Protein AF-0000000075077568 (afdb_homodimer)

Sequence (546 aa):
MILLAANIFFAVALPCEAKPLVAHFGLKKDTAVRAFAMYRNESIYLTVTGPGKSAMAAGLAYTQAVSACLENALFINVGVAGHRTHDIGSAWTINKVSDADTGRNYYPMPVYGLSCPATSLLTGSKPQFDYNHEHLCDMEASAFFETAARFSTGELIQCLKVVSDNRLEPGRNLDPKVVEQLIGNNIGLLGLLLDKLEERAKLVNLPEAPNFEYWIRQYRFTISEQNRLKNLLSRFSVLTGKSLEPADFGTVKSGKELLAALESRLDKIKFELMILLAANIFFAVALPCEAKPLVAHFGLKKDTAVRAFAMYRNESIYLTVTGPGKSAMAAGLAYTQAVSACLENALFINVGVAGHRTHDIGSAWTINKVSDADTGRNYYPMPVYGLSCPATSLLTGSKPQFDYNHEHLCDMEASAFFETAARFSTGELIQCLKVVSDNRLEPGRNLDPKVVEQLIGNNIGLLGLLLDKLEERAKLVNLPEAPNFEYWIRQYRFTISEQNRLKNLLSRFSVLTGKSLEPADFGTVKSGKELLAALESRLDKIKFEL

Solvent-accessible surface area (backbone atoms only — not comparable to full-atom values): 28660 Å² total; per-residue (Å²): 127,79,76,71,74,56,42,34,38,40,41,24,40,42,67,42,54,40,49,43,53,35,63,73,70,62,42,39,75,42,82,86,49,75,74,42,58,34,30,33,57,97,45,40,38,36,35,37,33,34,74,35,32,37,32,27,7,19,37,50,30,22,50,47,38,64,65,67,65,76,68,64,38,35,37,38,41,45,44,64,23,31,24,36,76,61,54,70,57,44,54,32,36,40,44,30,32,31,24,68,72,66,65,49,73,46,65,31,50,80,75,82,92,57,94,53,55,69,41,45,34,37,19,33,68,54,90,75,84,76,48,85,50,97,34,35,35,38,37,32,60,41,24,39,49,62,48,48,50,54,60,28,56,54,77,39,34,46,40,43,36,29,27,67,15,20,67,92,48,67,57,91,73,70,49,55,67,56,46,24,47,49,48,44,75,42,44,66,58,49,51,54,52,48,54,54,46,52,55,49,44,61,59,65,63,40,53,77,18,47,56,43,71,59,48,59,69,76,26,73,61,54,73,69,49,45,53,50,45,35,47,51,32,10,47,44,22,65,75,68,71,41,64,70,46,78,83,76,43,76,95,60,90,42,36,66,51,43,50,53,52,50,49,54,48,47,56,52,48,56,71,70,98,128,79,76,72,75,58,41,35,37,39,40,24,42,42,67,40,53,40,49,44,52,35,64,73,70,63,42,40,75,43,80,88,49,76,73,44,57,34,28,33,57,97,45,40,40,36,34,37,33,35,73,34,32,35,32,28,8,18,38,51,31,22,50,47,37,65,64,67,66,76,69,63,37,35,37,36,39,44,46,66,24,31,24,36,76,62,54,68,56,45,54,32,36,40,44,30,33,32,25,68,71,63,65,51,75,45,66,31,50,79,75,82,93,57,96,53,56,69,42,44,32,37,20,34,68,53,93,75,86,77,48,85,50,96,32,34,35,39,37,32,60,40,24,39,51,62,49,48,51,55,59,29,56,54,78,40,33,47,39,42,35,29,26,67,16,22,65,92,47,68,60,91,73,71,50,54,68,57,46,24,48,48,47,44,74,42,44,66,58,49,51,52,52,49,53,53,46,51,56,48,42,61,61,64,64,42,53,78,17,48,56,44,70,60,49,59,71,76,28,74,62,54,74,69,48,45,53,50,45,34,47,50,32,10,47,42,23,66,74,68,72,42,64,70,46,76,83,76,44,77,95,61,90,41,36,66,51,44,51,51,52,49,49,55,49,50,58,53,50,57,70,71,99

Structure (mmCIF, N/CA/C/O backbone):
data_AF-0000000075077568-model_v1
#
loop_
_entity.id
_entity.type
_entity.pdbx_description
1 polymer 'Nucleoside phosphorylase domain-containing protein'
#
loop_
_atom_site.group_PDB
_atom_site.id
_atom_site.type_symbol
_atom_site.label_atom_id
_atom_site.label_alt_id
_atom_site.label_comp_id
_atom_site.label_asym_id
_atom_site.label_entity_id
_atom_site.label_seq_id
_atom_site.pdbx_PDB_ins_code
_atom_site.Cartn_x
_atom_site.Cartn_y
_atom_site.Cartn_z
_atom_site.occupancy
_atom_site.B_iso_or_equiv
_atom_site.auth_seq_id
_atom_site.auth_comp_id
_atom_site.auth_asym_id
_atom_site.auth_atom_id
_atom_site.pdbx_PDB_model_num
ATOM 1 N N . MET A 1 1 ? -2.654 9.703 34.594 1 25.14 1 MET A N 1
ATOM 2 C CA . MET A 1 1 ? -2.953 9.062 33.312 1 25.14 1 MET A CA 1
ATOM 3 C C . MET A 1 1 ? -1.97 9.5 32.25 1 25.14 1 MET A C 1
ATOM 5 O O . MET A 1 1 ? -1.885 10.688 31.922 1 25.14 1 MET A O 1
ATOM 9 N N . ILE A 1 2 ? -0.824 9.102 32.25 1 31.41 2 ILE A N 1
ATOM 10 C CA . ILE A 1 2 ? 0.304 9.547 31.422 1 31.41 2 ILE A CA 1
ATOM 11 C C . ILE A 1 2 ? -0.137 9.711 29.969 1 31.41 2 ILE A C 1
ATOM 13 O O . ILE A 1 2 ? -0.601 8.758 29.344 1 31.41 2 ILE A O 1
ATOM 17 N N . LEU A 1 3 ? -0.738 10.727 29.641 1 38.09 3 LEU A N 1
ATOM 18 C CA . LEU A 1 3 ? -1.166 11.125 28.297 1 38.09 3 LEU A CA 1
ATOM 19 C C . LEU A 1 3 ? -0.232 10.562 27.234 1 38.09 3 LEU A C 1
ATOM 21 O O . LEU A 1 3 ? 0.938 10.945 27.156 1 38.09 3 LEU A O 1
ATOM 25 N N . LEU A 1 4 ? -0.189 9.328 27.094 1 45.75 4 LEU A N 1
ATOM 26 C CA . LEU A 1 4 ? 0.697 8.594 26.188 1 45.75 4 LEU A CA 1
ATOM 27 C C . LEU A 1 4 ? 0.811 9.305 24.844 1 45.75 4 LEU A C 1
ATOM 29 O O . LEU A 1 4 ? -0.202 9.68 24.25 1 45.75 4 LEU A O 1
ATOM 33 N N . ALA A 1 5 ? 1.782 10.164 24.719 1 57.59 5 ALA A N 1
ATOM 34 C CA . ALA A 1 5 ? 2.193 10.898 23.516 1 57.59 5 ALA A CA 1
ATOM 35 C C . ALA A 1 5 ? 1.87 10.117 22.25 1 57.59 5 ALA A C 1
ATOM 37 O O . ALA A 1 5 ? 2.098 8.906 22.188 1 57.59 5 ALA A O 1
ATOM 38 N N . ALA A 1 6 ? 0.985 10.672 21.406 1 64.81 6 ALA A N 1
ATOM 39 C CA . ALA A 1 6 ? 0.598 10.062 20.141 1 64.81 6 ALA A CA 1
ATOM 40 C C . ALA A 1 6 ? 1.825 9.703 19.312 1 64.81 6 ALA A C 1
ATOM 42 O O . ALA A 1 6 ? 2.836 10.406 19.344 1 64.81 6 ALA A O 1
ATOM 43 N N . ASN A 1 7 ? 1.833 8.461 18.828 1 87.5 7 ASN A N 1
ATOM 44 C CA . ASN A 1 7 ? 2.842 8.133 17.828 1 87.5 7 ASN A CA 1
ATOM 45 C C . ASN A 1 7 ? 2.602 8.883 16.531 1 87.5 7 ASN A C 1
ATOM 47 O O . ASN A 1 7 ? 1.456 9.094 16.125 1 87.5 7 ASN A O 1
ATOM 51 N N . ILE A 1 8 ? 3.615 9.461 16.031 1 95.56 8 ILE A N 1
ATOM 52 C CA . ILE A 1 8 ? 3.561 10.273 14.828 1 95.56 8 ILE A CA 1
ATOM 53 C C . ILE A 1 8 ? 4.191 9.508 13.664 1 95.56 8 ILE A C 1
ATOM 55 O O . ILE A 1 8 ? 5.309 9 13.781 1 95.56 8 ILE A O 1
ATOM 59 N N . PHE A 1 9 ? 3.469 9.461 12.57 1 97.69 9 PHE A N 1
ATOM 60 C CA . PHE A 1 9 ? 3.967 8.812 11.359 1 97.69 9 PHE A CA 1
ATOM 61 C C . PHE A 1 9 ? 4.113 9.82 10.227 1 97.69 9 PHE A C 1
ATOM 63 O O . PHE A 1 9 ? 3.121 10.391 9.766 1 97.69 9 PHE A O 1
ATOM 70 N N . PHE A 1 10 ? 5.324 10.031 9.797 1 98.56 10 PHE A N 1
ATOM 71 C CA . PHE A 1 10 ? 5.605 10.797 8.586 1 98.56 10 PHE A CA 1
ATOM 72 C C . PHE A 1 10 ? 5.832 9.867 7.398 1 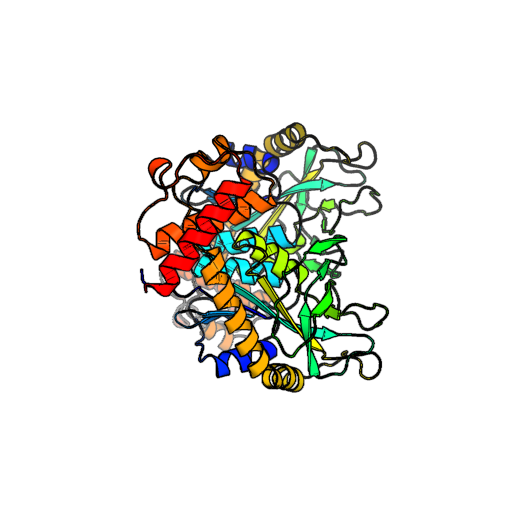98.56 10 PHE A C 1
ATOM 74 O O . PHE A 1 10 ? 6.512 8.844 7.523 1 98.56 10 PHE A O 1
ATOM 81 N N . ALA A 1 11 ? 5.281 10.188 6.281 1 98.81 11 ALA A N 1
ATOM 82 C CA . ALA A 1 11 ? 5.57 9.477 5.035 1 98.81 11 ALA A CA 1
ATOM 83 C C . ALA A 1 11 ? 5.969 10.453 3.932 1 98.81 11 ALA A C 1
ATOM 85 O O . ALA A 1 11 ? 5.266 11.438 3.676 1 98.81 11 ALA A O 1
ATOM 86 N N . VAL A 1 12 ? 7.07 10.203 3.326 1 98.88 12 VAL A N 1
ATOM 87 C CA . VAL A 1 12 ? 7.57 11.008 2.217 1 98.88 12 VAL A CA 1
ATOM 88 C C . VAL A 1 12 ? 7.977 10.094 1.06 1 98.88 12 VAL A C 1
ATOM 90 O O . VAL A 1 12 ? 8.258 8.914 1.263 1 98.88 12 VAL A O 1
ATOM 93 N N . ALA A 1 13 ? 8 10.672 -0.134 1 98.38 13 ALA A N 1
ATOM 94 C CA . ALA A 1 13 ? 8.305 9.852 -1.306 1 98.38 13 ALA A CA 1
ATOM 95 C C . ALA A 1 13 ? 9.812 9.766 -1.54 1 98.38 13 ALA A C 1
ATOM 97 O O . ALA A 1 13 ? 10.336 8.703 -1.878 1 98.38 13 ALA A O 1
ATOM 98 N N . LEU A 1 14 ? 10.555 10.836 -1.271 1 97.19 14 LEU A N 1
ATOM 99 C CA . LEU A 1 14 ? 11.945 10.93 -1.687 1 97.19 14 LEU A CA 1
ATOM 100 C C . LEU A 1 14 ? 12.859 11.156 -0.485 1 97.19 14 LEU A C 1
ATOM 102 O O . LEU A 1 14 ? 12.484 11.852 0.461 1 97.19 14 LEU A O 1
ATOM 106 N N . PRO A 1 15 ? 14.117 10.68 -0.592 1 97.94 15 PRO A N 1
ATOM 107 C CA . PRO A 1 15 ? 15.078 10.906 0.492 1 97.94 15 PRO A CA 1
ATOM 108 C C . PRO A 1 15 ? 15.336 12.391 0.749 1 97.94 15 PRO A C 1
ATOM 110 O O . PRO A 1 15 ? 15.5 12.805 1.899 1 97.94 15 PRO A O 1
ATOM 113 N N . CYS A 1 16 ? 15.359 13.172 -0.266 1 98.12 16 CYS A N 1
ATOM 114 C CA . CYS A 1 16 ? 15.625 14.594 -0.112 1 98.12 16 CYS A CA 1
ATOM 115 C C . CYS A 1 16 ? 14.484 15.281 0.629 1 98.12 16 CYS A C 1
ATOM 117 O O . CYS A 1 16 ? 14.672 16.344 1.216 1 98.12 16 CYS A O 1
ATOM 119 N N . GLU A 1 17 ? 13.297 14.742 0.588 1 98.62 17 GLU A N 1
ATOM 120 C CA . GLU A 1 17 ? 12.188 15.25 1.383 1 98.62 17 GLU A CA 1
ATOM 121 C C . GLU A 1 17 ? 12.328 14.867 2.852 1 98.62 17 GLU A C 1
ATOM 123 O O . GLU A 1 17 ? 11.867 15.578 3.738 1 98.62 17 GLU A O 1
ATOM 128 N N . ALA A 1 18 ? 12.977 13.805 3.1 1 98.81 18 ALA A N 1
ATOM 129 C CA .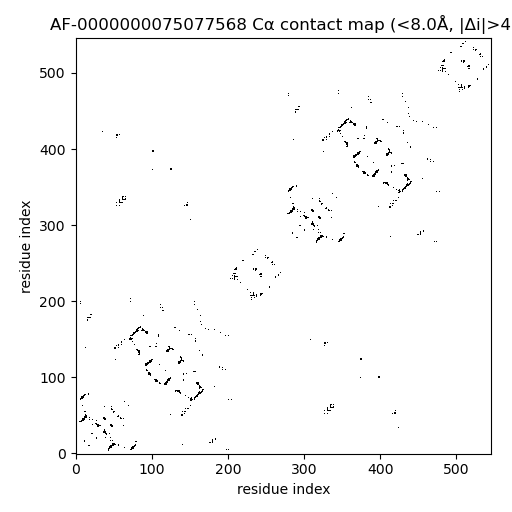 ALA A 1 18 ? 13.102 13.234 4.438 1 98.81 18 ALA A CA 1
ATOM 130 C C . ALA A 1 18 ? 14.219 13.914 5.219 1 98.81 18 ALA A C 1
ATOM 132 O O . ALA A 1 18 ? 14.141 14.047 6.441 1 98.81 18 ALA A O 1
ATOM 133 N N . LYS A 1 19 ? 15.258 14.305 4.551 1 98.5 19 LYS A N 1
ATOM 134 C CA . LYS A 1 19 ? 16.5 14.75 5.172 1 98.5 19 LYS A CA 1
ATOM 135 C C . LYS A 1 19 ? 16.234 15.875 6.176 1 98.5 19 LYS A C 1
ATOM 137 O O . LYS A 1 19 ? 16.688 15.797 7.324 1 98.5 19 LYS A O 1
ATOM 142 N N . PRO A 1 20 ? 15.516 16.922 5.777 1 98.81 20 PRO A N 1
ATOM 143 C CA . PRO A 1 20 ? 15.281 18 6.746 1 98.81 20 PRO A CA 1
ATOM 144 C C . PRO A 1 20 ? 14.477 17.531 7.957 1 98.81 20 PRO A C 1
ATOM 146 O O . PRO A 1 20 ? 14.664 18.047 9.062 1 98.81 20 PRO A O 1
ATOM 149 N N . LEU A 1 21 ? 13.539 16.609 7.75 1 98.81 21 LEU A N 1
ATOM 150 C CA . LEU A 1 21 ? 12.75 16.094 8.859 1 98.81 21 LEU A CA 1
ATOM 151 C C . LEU A 1 21 ? 13.609 15.281 9.82 1 98.81 21 LEU A C 1
ATOM 153 O O . LEU A 1 21 ? 13.516 15.438 11.039 1 98.81 21 LEU A O 1
ATOM 157 N N . VAL A 1 22 ? 14.43 14.438 9.266 1 98.69 22 VAL A N 1
ATOM 158 C CA . VAL A 1 22 ? 15.32 13.594 10.055 1 98.69 22 VAL A CA 1
ATOM 159 C C . VAL A 1 22 ? 16.219 14.469 10.922 1 98.69 22 VAL A C 1
ATOM 161 O O . VAL A 1 22 ? 16.391 14.211 12.117 1 98.69 22 VAL A O 1
ATOM 164 N N . ALA A 1 23 ? 16.781 15.469 10.289 1 98.31 23 ALA A N 1
ATOM 165 C CA . ALA A 1 23 ? 17.672 16.375 11 1 98.31 23 ALA A CA 1
ATOM 166 C C . ALA A 1 23 ? 16.938 17.141 12.094 1 98.31 23 ALA A C 1
ATOM 168 O O . ALA A 1 23 ? 17.406 17.219 13.234 1 98.31 23 ALA A O 1
ATOM 169 N N . HIS A 1 24 ? 15.82 17.672 11.836 1 98.25 24 HIS A N 1
ATOM 170 C CA . HIS A 1 24 ? 15.078 18.516 12.75 1 98.25 24 HIS A CA 1
ATOM 171 C C . HIS A 1 24 ? 14.58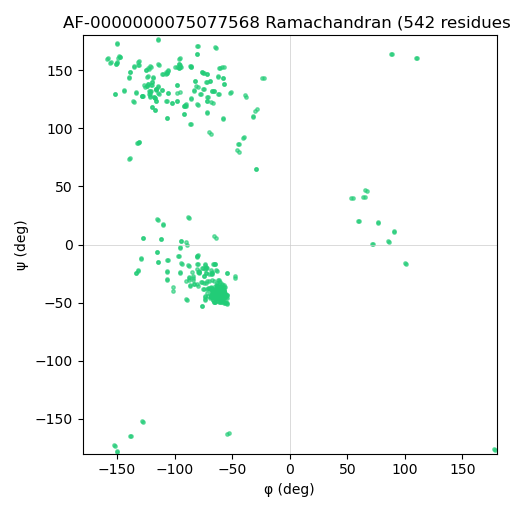6 17.734 13.961 1 98.25 24 HIS A C 1
ATOM 173 O O . HIS A 1 24 ? 14.664 18.219 15.094 1 98.25 24 HIS A O 1
ATOM 179 N N . PHE A 1 25 ? 14.102 16.531 13.711 1 97.75 25 PHE A N 1
ATOM 180 C CA . PHE A 1 25 ? 13.484 15.758 14.781 1 97.75 25 PHE A CA 1
ATOM 181 C C . PHE A 1 25 ? 14.484 14.797 15.406 1 97.75 25 PHE A C 1
ATOM 183 O O . PHE A 1 25 ? 14.148 14.055 16.344 1 97.75 25 PHE A O 1
ATOM 190 N N . GLY A 1 26 ? 15.664 14.734 14.93 1 97.88 26 GLY A N 1
ATOM 191 C CA . GLY A 1 26 ? 16.703 13.875 15.469 1 97.88 26 GLY A CA 1
ATOM 192 C C . GLY A 1 26 ? 16.391 12.398 15.305 1 97.88 26 GLY A C 1
ATOM 193 O O . GLY A 1 26 ? 16.516 11.625 16.266 1 97.88 26 GLY A O 1
ATOM 194 N N . LEU A 1 27 ? 15.977 11.984 14.164 1 98.19 27 LEU A N 1
ATOM 195 C CA . LEU A 1 27 ? 15.602 10.602 13.914 1 98.19 27 LEU A CA 1
ATOM 196 C C . LEU A 1 27 ? 16.828 9.766 13.531 1 98.19 27 LEU A C 1
ATOM 198 O O . LEU A 1 27 ? 17.781 10.289 12.945 1 98.19 27 LEU A O 1
ATOM 202 N N . LYS A 1 28 ? 16.719 8.477 13.828 1 97.94 28 LYS A N 1
ATOM 203 C CA . LYS A 1 28 ? 17.766 7.531 13.461 1 97.94 28 LYS A CA 1
ATOM 204 C C . LYS A 1 28 ? 17.234 6.457 12.516 1 97.94 28 LYS A C 1
ATOM 206 O O . LYS A 1 28 ? 16.109 5.977 12.68 1 97.94 28 LYS A O 1
ATOM 211 N N . LYS A 1 29 ? 18.094 6.094 11.609 1 96.25 29 LYS A N 1
ATOM 212 C CA . LYS A 1 29 ? 17.703 5.059 10.656 1 96.25 29 LYS A CA 1
ATOM 213 C C . LYS A 1 29 ? 17.5 3.715 11.352 1 96.25 29 LYS A C 1
ATOM 215 O O . LYS A 1 29 ? 18.297 3.328 12.211 1 96.25 29 LYS A O 1
ATOM 220 N N . ASP A 1 30 ? 16.453 3.076 11.086 1 94.31 30 ASP A N 1
ATOM 221 C CA . ASP A 1 30 ? 16.219 1.715 11.562 1 94.31 30 ASP A CA 1
ATOM 222 C C . ASP A 1 30 ? 16.844 0.69 10.609 1 94.31 30 ASP A C 1
ATOM 224 O O . ASP A 1 30 ? 16.219 0.311 9.617 1 94.31 30 ASP A O 1
ATOM 228 N N . THR A 1 31 ? 17.891 0.144 10.93 1 87.25 31 THR A N 1
ATOM 229 C CA . THR A 1 31 ? 18.672 -0.709 10.047 1 87.25 31 THR A CA 1
ATOM 230 C C . THR A 1 31 ? 18.078 -2.115 9.992 1 87.25 31 THR A C 1
ATOM 232 O O . THR A 1 31 ? 18.438 -2.906 9.109 1 87.25 31 THR A O 1
ATOM 235 N N . ALA A 1 32 ? 17.172 -2.412 10.828 1 84.12 32 ALA A N 1
ATOM 236 C CA . ALA A 1 32 ? 16.531 -3.723 10.812 1 84.12 32 ALA A CA 1
ATOM 237 C C . ALA A 1 32 ? 15.477 -3.809 9.711 1 84.12 32 ALA A C 1
ATOM 239 O O . ALA A 1 32 ? 15.102 -4.906 9.289 1 84.12 32 ALA A O 1
ATOM 240 N N . VAL A 1 33 ? 15.031 -2.66 9.344 1 85.88 33 VAL A N 1
ATOM 241 C CA . VAL A 1 33 ? 14.039 -2.59 8.273 1 85.88 33 VAL A CA 1
ATOM 242 C C . VAL A 1 33 ? 14.742 -2.418 6.93 1 85.88 33 VAL A C 1
ATOM 244 O O . VAL A 1 33 ? 15.398 -1.4 6.691 1 85.88 33 VAL A O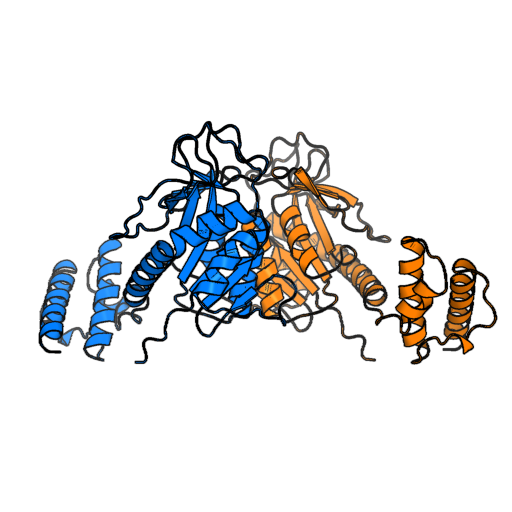 1
ATOM 247 N N . ARG A 1 34 ? 14.578 -3.332 6.012 1 81.19 34 ARG A N 1
ATOM 248 C CA . ARG A 1 34 ? 15.289 -3.299 4.742 1 81.19 34 ARG A CA 1
ATOM 249 C C . ARG A 1 34 ? 14.359 -2.906 3.6 1 81.19 34 ARG A C 1
ATOM 251 O O . ARG A 1 34 ? 14.797 -2.316 2.609 1 81.19 34 ARG A O 1
ATOM 258 N N . ALA A 1 35 ? 13.133 -3.238 3.725 1 88.12 35 ALA A N 1
ATOM 259 C CA . ALA A 1 35 ? 12.18 -3.07 2.627 1 88.12 35 ALA A CA 1
ATOM 260 C C . ALA A 1 35 ? 11.969 -1.592 2.312 1 88.12 35 ALA A C 1
ATOM 262 O O . ALA A 1 35 ? 11.672 -1.229 1.171 1 88.12 35 ALA A O 1
ATOM 263 N N . PHE A 1 36 ? 12.086 -0.743 3.389 1 94 36 PHE A N 1
ATOM 264 C CA . PHE A 1 36 ? 11.93 0.701 3.262 1 94 36 PHE A CA 1
ATOM 265 C C . PHE A 1 36 ? 12.969 1.431 4.105 1 94 36 PHE A C 1
ATOM 267 O O . PHE A 1 36 ? 13.406 0.921 5.141 1 94 36 PHE A O 1
ATOM 274 N N . ALA A 1 37 ? 13.391 2.619 3.645 1 96.19 37 ALA A N 1
ATOM 275 C CA . ALA A 1 37 ? 14.156 3.484 4.535 1 96.19 37 ALA A CA 1
ATOM 276 C C . ALA A 1 37 ? 13.266 4.078 5.625 1 96.19 37 ALA A C 1
ATOM 278 O O . ALA A 1 37 ? 12.344 4.84 5.332 1 96.19 37 ALA A O 1
ATOM 279 N N . MET A 1 38 ? 13.539 3.67 6.797 1 97.25 38 MET A N 1
ATOM 280 C CA . MET A 1 38 ? 12.734 4.113 7.93 1 97.25 38 MET A CA 1
ATOM 281 C C . MET A 1 38 ? 13.602 4.758 9 1 97.25 38 MET A C 1
ATOM 283 O O . MET A 1 38 ? 14.695 4.27 9.297 1 97.25 38 MET A O 1
ATOM 287 N N . TYR A 1 39 ? 13.172 5.848 9.539 1 98.06 39 TYR A N 1
ATOM 288 C CA . TYR A 1 39 ? 13.828 6.582 10.617 1 98.06 39 TYR A CA 1
ATOM 289 C C . TYR A 1 39 ? 12.883 6.754 11.805 1 98.06 39 TYR A C 1
ATOM 291 O O . TYR A 1 39 ? 11.672 6.902 11.625 1 98.06 39 TYR A O 1
ATOM 299 N N . ARG A 1 40 ? 13.492 6.691 12.953 1 96.19 40 ARG A N 1
ATOM 300 C CA . ARG A 1 40 ? 12.555 6.812 14.062 1 96.19 40 ARG A CA 1
ATOM 301 C C . ARG A 1 40 ? 13.258 7.277 15.328 1 96.19 40 ARG A C 1
ATOM 303 O O . ARG A 1 40 ? 14.484 7.234 15.414 1 96.19 40 ARG A O 1
ATOM 310 N N . ASN A 1 41 ? 12.516 7.781 16.219 1 95.25 41 ASN A N 1
ATOM 311 C CA . ASN A 1 41 ? 12.812 7.914 17.641 1 95.25 41 ASN A CA 1
ATOM 312 C C . ASN A 1 41 ? 11.695 7.336 18.5 1 95.25 41 ASN A C 1
ATOM 314 O O . ASN A 1 41 ? 11.016 6.398 18.094 1 95.25 41 ASN A O 1
ATOM 318 N N . GLU A 1 42 ? 11.477 7.781 19.672 1 89.88 42 GLU A N 1
ATOM 319 C CA . GLU A 1 42 ? 10.547 7.148 20.594 1 89.88 42 GLU A CA 1
ATOM 320 C C . GLU A 1 42 ? 9.102 7.387 20.172 1 89.88 42 GLU A C 1
ATOM 322 O O . GLU A 1 42 ? 8.227 6.555 20.438 1 89.88 42 GLU A O 1
ATOM 327 N N . SER A 1 43 ? 8.898 8.484 19.422 1 91.19 43 SER A N 1
ATOM 328 C CA . SER A 1 43 ? 7.504 8.844 19.188 1 91.19 43 SER A CA 1
ATOM 329 C C . SER A 1 43 ? 7.23 9.07 17.703 1 91.19 43 SER A C 1
ATOM 331 O O . SER A 1 43 ? 6.074 9.125 17.297 1 91.19 43 SER A O 1
ATOM 333 N N . ILE A 1 44 ? 8.281 9.156 16.938 1 95.88 44 ILE A N 1
ATOM 334 C CA . ILE A 1 44 ? 8.102 9.531 15.531 1 95.88 44 ILE A CA 1
ATOM 335 C C . ILE A 1 44 ? 8.648 8.422 14.633 1 95.88 44 ILE A C 1
ATOM 337 O O . ILE A 1 44 ? 9.75 7.918 14.859 1 95.88 44 ILE A O 1
ATOM 341 N N . TYR A 1 45 ? 7.898 8.039 13.672 1 97.12 45 TYR A N 1
ATOM 342 C CA . TYR A 1 45 ? 8.297 7.148 12.586 1 97.12 45 TYR A CA 1
ATOM 343 C C . TYR A 1 45 ? 8.242 7.863 11.242 1 97.12 45 TYR A C 1
ATOM 345 O O . TYR A 1 45 ? 7.219 8.461 10.891 1 97.12 45 TYR A O 1
ATOM 353 N N . LEU A 1 46 ? 9.32 7.883 10.562 1 98.5 46 LEU A N 1
ATOM 354 C CA . LEU A 1 46 ? 9.398 8.461 9.227 1 98.5 46 LEU A CA 1
ATOM 355 C C . LEU A 1 46 ? 9.773 7.402 8.195 1 98.5 46 LEU A C 1
ATOM 357 O O . LEU A 1 46 ? 10.781 6.703 8.359 1 98.5 46 LEU A O 1
ATOM 361 N N . THR A 1 47 ? 9.008 7.281 7.18 1 98.56 47 THR A N 1
ATOM 362 C CA . THR A 1 47 ? 9.297 6.301 6.141 1 98.56 47 THR A CA 1
ATOM 363 C C . THR A 1 47 ? 9.453 6.98 4.785 1 98.56 47 THR A C 1
ATOM 365 O O . THR A 1 47 ? 8.641 7.836 4.418 1 98.56 47 THR A O 1
ATOM 368 N N . VAL A 1 48 ? 10.508 6.637 4.102 1 98.75 48 VAL A N 1
ATOM 369 C CA . VAL A 1 48 ? 10.688 6.984 2.697 1 98.75 48 VAL A CA 1
ATOM 370 C C . VAL A 1 48 ? 10.156 5.863 1.812 1 98.75 48 VAL A C 1
ATOM 372 O O . VAL A 1 48 ? 10.766 4.801 1.707 1 98.75 48 VAL A O 1
ATOM 375 N N . THR A 1 49 ? 9.125 6.148 1.125 1 98.5 49 THR A N 1
ATOM 376 C CA . THR A 1 49 ? 8.367 5.07 0.504 1 98.5 49 THR A CA 1
ATOM 377 C C . THR A 1 49 ? 8.805 4.863 -0.943 1 98.5 49 THR A C 1
ATOM 379 O O . THR A 1 49 ? 8.664 3.766 -1.489 1 98.5 49 THR A O 1
ATOM 382 N N . GLY A 1 50 ? 9.367 5.887 -1.564 1 96.88 50 GLY A N 1
ATOM 383 C CA . GLY A 1 50 ? 9.461 5.938 -3.016 1 96.88 50 GLY A CA 1
ATOM 384 C C . GLY A 1 50 ? 8.242 6.566 -3.668 1 96.88 50 GLY A C 1
ATOM 385 O O . GLY A 1 50 ? 7.188 6.684 -3.043 1 96.88 50 GLY A O 1
ATOM 386 N N . PRO A 1 51 ? 8.375 6.934 -4.875 1 96.88 51 PRO A N 1
ATOM 387 C CA . PRO A 1 51 ? 7.285 7.652 -5.539 1 96.88 51 PRO A CA 1
ATOM 388 C C . PRO A 1 51 ? 6.137 6.73 -5.949 1 96.88 51 PRO A C 1
ATOM 390 O O . PRO A 1 51 ? 6.363 5.555 -6.258 1 96.88 51 PRO A O 1
ATOM 393 N N . GLY A 1 52 ? 4.965 7.301 -5.922 1 98.19 52 GLY A N 1
ATOM 394 C CA . GLY A 1 52 ? 3.803 6.598 -6.441 1 98.19 52 GLY A CA 1
ATOM 395 C C . GLY A 1 52 ? 2.834 6.168 -5.355 1 98.19 52 GLY A C 1
ATOM 396 O O . GLY A 1 52 ? 3.227 5.992 -4.199 1 98.19 52 GLY A O 1
ATOM 397 N N . LYS A 1 53 ? 1.604 5.898 -5.801 1 98.69 53 LYS A N 1
ATOM 398 C CA . LYS A 1 53 ? 0.521 5.566 -4.879 1 98.69 53 LYS A CA 1
ATOM 399 C C . LYS A 1 53 ? 0.76 4.215 -4.211 1 98.69 53 LYS A C 1
ATOM 401 O O . LYS A 1 53 ? 0.616 4.082 -2.994 1 98.69 53 LYS A O 1
ATOM 406 N N . SER A 1 54 ? 1.176 3.201 -4.977 1 98.62 54 SER A N 1
ATOM 407 C CA . SER A 1 54 ? 1.384 1.868 -4.422 1 98.62 54 SER A CA 1
ATOM 408 C C . SER A 1 54 ? 2.529 1.86 -3.414 1 98.62 54 SER A C 1
ATOM 410 O O . SER A 1 54 ? 2.41 1.273 -2.338 1 98.62 54 SER A O 1
ATOM 412 N N . ALA A 1 55 ? 3.602 2.547 -3.734 1 98.44 55 ALA A N 1
ATOM 413 C CA . ALA A 1 55 ? 4.75 2.621 -2.836 1 98.44 55 ALA A CA 1
ATOM 414 C C . ALA A 1 55 ? 4.383 3.332 -1.536 1 98.44 55 ALA A C 1
ATOM 416 O O . ALA A 1 55 ? 4.762 2.887 -0.45 1 98.44 55 ALA A O 1
ATOM 417 N N . MET A 1 56 ? 3.666 4.406 -1.656 1 98.81 56 MET A N 1
ATOM 418 C CA . MET A 1 56 ? 3.215 5.172 -0.5 1 98.81 56 MET A CA 1
ATOM 419 C C . MET A 1 56 ? 2.342 4.32 0.414 1 98.81 56 MET A C 1
ATOM 421 O O . MET A 1 56 ? 2.562 4.277 1.626 1 98.81 56 MET A O 1
ATOM 425 N N . ALA A 1 57 ? 1.357 3.639 -0.193 1 98.88 57 ALA A N 1
ATOM 426 C CA . ALA A 1 57 ? 0.463 2.783 0.585 1 98.88 57 ALA A CA 1
ATOM 427 C C . ALA A 1 57 ? 1.24 1.676 1.29 1 98.88 57 ALA A C 1
ATOM 429 O O . ALA A 1 57 ? 1.05 1.439 2.486 1 98.88 57 ALA A O 1
ATOM 430 N N . ALA A 1 58 ? 2.15 1.059 0.565 1 98.69 58 ALA A N 1
ATOM 431 C CA . ALA A 1 58 ? 2.934 -0.048 1.105 1 98.69 58 ALA A CA 1
ATOM 432 C C . ALA A 1 58 ? 3.832 0.421 2.246 1 98.69 58 ALA A C 1
ATOM 434 O O . ALA A 1 58 ? 3.852 -0.186 3.32 1 98.69 58 ALA A O 1
ATOM 435 N N . GLY A 1 59 ? 4.559 1.494 1.986 1 98.5 59 GLY A N 1
ATOM 436 C CA . GLY A 1 59 ? 5.488 1.989 2.988 1 98.5 59 GLY A CA 1
ATOM 437 C C . GLY A 1 59 ? 4.809 2.406 4.277 1 98.5 59 GLY A C 1
ATOM 438 O O . GLY A 1 59 ? 5.293 2.098 5.371 1 98.5 59 GLY A O 1
ATOM 439 N N . LEU A 1 60 ? 3.697 3.092 4.133 1 98.06 60 LEU A N 1
ATOM 440 C CA . LEU A 1 60 ? 2.979 3.562 5.312 1 98.06 60 LEU A CA 1
ATOM 441 C C . LEU A 1 60 ? 2.436 2.391 6.121 1 98.06 60 LEU A C 1
ATOM 443 O O . LEU A 1 60 ? 2.604 2.342 7.34 1 98.06 60 LEU A O 1
ATOM 447 N N . ALA A 1 61 ? 1.761 1.468 5.441 1 97.06 61 ALA A N 1
ATOM 448 C CA . ALA A 1 61 ? 1.171 0.319 6.125 1 97.06 61 ALA A CA 1
ATOM 449 C C . ALA A 1 61 ? 2.244 -0.533 6.793 1 97.06 61 ALA A C 1
ATOM 451 O O . ALA A 1 61 ? 2.064 -0.997 7.922 1 97.06 61 ALA A O 1
ATOM 452 N N . TYR A 1 62 ? 3.334 -0.736 6.109 1 96.44 62 TYR A N 1
ATOM 453 C CA . TYR A 1 62 ? 4.445 -1.502 6.66 1 96.44 62 TYR A CA 1
ATOM 454 C C . TYR A 1 62 ? 4.965 -0.861 7.941 1 96.44 62 TYR A C 1
ATOM 456 O O . TYR A 1 62 ? 5.141 -1.54 8.953 1 96.44 62 TYR A O 1
ATOM 464 N N . THR A 1 63 ? 5.203 0.413 7.852 1 96.06 63 THR A N 1
ATOM 465 C CA . THR A 1 63 ? 5.742 1.152 8.984 1 96.06 63 THR A CA 1
ATOM 466 C C . THR A 1 63 ? 4.781 1.105 10.172 1 96.06 63 THR A C 1
ATOM 468 O O . THR A 1 63 ? 5.207 0.933 11.32 1 96.06 63 THR A O 1
ATOM 471 N N . GLN A 1 64 ? 3.52 1.298 9.883 1 94.44 64 GLN A N 1
ATOM 472 C CA . GLN A 1 64 ? 2.521 1.219 10.945 1 94.44 64 GLN A CA 1
ATOM 473 C C . GLN A 1 64 ? 2.545 -0.149 11.625 1 94.44 64 GLN A C 1
ATOM 475 O O . GLN A 1 64 ? 2.48 -0.242 12.852 1 94.44 64 GLN A O 1
ATOM 480 N N . ALA A 1 65 ? 2.637 -1.185 10.875 1 93.06 65 ALA A N 1
ATOM 481 C CA . ALA A 1 65 ? 2.656 -2.541 11.414 1 93.06 65 ALA A CA 1
ATOM 482 C C . ALA A 1 65 ? 3.891 -2.771 12.281 1 93.06 65 ALA A C 1
ATOM 484 O O . ALA A 1 65 ? 3.803 -3.369 13.352 1 93.06 65 ALA A O 1
ATOM 485 N N . VAL A 1 66 ? 5.004 -2.291 11.797 1 90.44 66 VAL A N 1
ATOM 486 C CA . VAL A 1 66 ? 6.27 -2.467 12.508 1 90.44 66 VAL A CA 1
ATOM 487 C C . VAL A 1 66 ? 6.207 -1.77 13.859 1 90.44 66 VAL A C 1
ATOM 489 O O . VAL A 1 66 ? 6.762 -2.262 14.844 1 90.44 66 VAL A O 1
ATOM 492 N N . SER A 1 67 ? 5.609 -0.659 13.883 1 86.81 67 SER A N 1
ATOM 493 C CA . SER A 1 67 ? 5.539 0.143 15.102 1 86.81 67 SER A CA 1
ATOM 494 C C . SER A 1 67 ? 4.68 -0.536 16.156 1 86.81 67 SER A C 1
ATOM 496 O O . SER A 1 67 ? 4.816 -0.253 17.359 1 86.81 67 SER A O 1
ATOM 498 N N . ALA A 1 68 ? 3.791 -1.379 15.805 1 74.19 68 ALA A N 1
ATOM 499 C CA . ALA A 1 68 ? 2.846 -2.053 16.688 1 74.19 68 ALA A CA 1
ATOM 500 C C . ALA A 1 68 ? 1.957 -1.044 17.422 1 74.19 68 ALA A C 1
ATOM 502 O O . ALA A 1 68 ? 1.485 -1.305 18.531 1 74.19 68 ALA A O 1
ATOM 503 N N . CYS A 1 69 ? 1.953 0.092 16.781 1 65.06 69 CYS A N 1
ATOM 504 C CA . CYS A 1 69 ? 1.148 1.144 17.391 1 65.06 69 CYS A CA 1
ATOM 505 C C . CYS A 1 69 ? -0.335 0.924 17.125 1 65.06 69 CYS A C 1
ATOM 507 O O . CYS A 1 69 ? -0.723 0.601 15.992 1 65.06 69 CYS A O 1
ATOM 509 N N . LEU A 1 70 ? -1.1 0.958 18.094 1 59.56 70 LEU A N 1
ATOM 510 C CA . LEU A 1 70 ? -2.479 0.505 17.938 1 59.56 70 LEU A CA 1
ATOM 511 C C . LEU A 1 70 ? -3.428 1.69 17.797 1 59.56 70 LEU A C 1
ATOM 513 O O . LEU A 1 70 ? -4.438 1.599 17.109 1 59.56 70 LEU A O 1
ATOM 517 N N . GLU A 1 71 ? -3.143 2.764 18.609 1 61.78 71 GLU A N 1
ATOM 518 C CA . GLU A 1 71 ? -4.285 3.668 18.609 1 61.78 71 GLU A CA 1
ATOM 519 C C . GLU A 1 71 ? -3.838 5.125 18.562 1 61.78 71 GLU A C 1
ATOM 521 O O . GLU A 1 71 ? -2.705 5.445 18.938 1 61.78 71 GLU A O 1
ATOM 526 N N . ASN A 1 72 ? -4.598 6.066 17.844 1 68.12 72 ASN A N 1
ATOM 527 C CA . ASN A 1 72 ? -4.562 7.523 17.828 1 68.12 72 ASN A CA 1
ATOM 528 C C . ASN A 1 72 ? -3.24 8.039 17.266 1 68.12 72 ASN A C 1
ATOM 530 O O . ASN A 1 72 ? -2.646 8.969 17.812 1 68.12 72 ASN A O 1
ATOM 534 N N . ALA A 1 73 ? -2.83 7.379 16.25 1 89.19 73 ALA A N 1
ATOM 535 C CA . ALA A 1 73 ? -1.588 7.801 15.609 1 89.19 73 ALA A CA 1
ATOM 536 C C . ALA A 1 73 ? -1.832 8.969 14.656 1 89.19 73 ALA A C 1
ATOM 538 O O . ALA A 1 73 ? -2.877 9.031 14 1 89.19 73 ALA A O 1
ATOM 539 N N . LEU A 1 74 ? -0.96 9.891 14.734 1 94.19 74 LEU A N 1
ATOM 540 C CA . LEU A 1 74 ? -0.958 11.008 13.797 1 94.19 74 LEU A CA 1
ATOM 541 C C . LEU A 1 74 ? -0.236 10.633 12.508 1 94.19 74 LEU A C 1
ATOM 543 O O . LEU A 1 74 ? 0.84 10.031 12.547 1 94.19 74 LEU A O 1
ATOM 547 N N . PHE A 1 75 ? -0.884 10.961 11.422 1 96.94 75 PHE A N 1
ATOM 548 C CA . PHE A 1 75 ? -0.278 10.688 10.125 1 96.94 75 PHE A CA 1
ATOM 549 C C . PHE A 1 75 ? -0.13 11.969 9.312 1 96.94 75 PHE A C 1
ATOM 551 O O . PHE A 1 75 ? -1.101 12.711 9.125 1 96.94 75 PHE A O 1
ATOM 558 N N . ILE A 1 76 ? 1.067 12.211 8.789 1 98.5 76 ILE A N 1
ATOM 559 C CA . ILE A 1 76 ? 1.301 13.391 7.973 1 98.5 76 ILE A CA 1
ATOM 560 C C . ILE A 1 76 ? 2.107 13.016 6.73 1 98.5 76 ILE A C 1
ATOM 562 O O . ILE A 1 76 ? 3.199 12.445 6.844 1 98.5 76 ILE A O 1
AT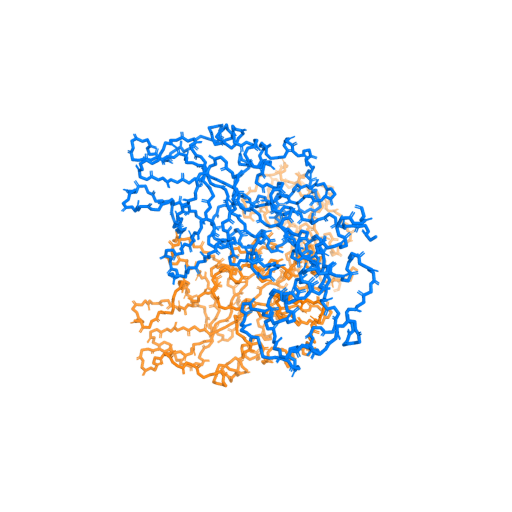OM 566 N N . ASN A 1 77 ? 1.608 13.281 5.598 1 98.88 77 ASN A N 1
ATOM 567 C CA . ASN A 1 77 ? 2.357 13.211 4.348 1 98.88 77 ASN A CA 1
ATOM 568 C C . ASN A 1 77 ? 3.016 14.547 4.016 1 98.88 77 ASN A C 1
ATOM 570 O O . ASN A 1 77 ? 2.334 15.57 3.895 1 98.88 77 ASN A O 1
ATOM 574 N N . VAL A 1 78 ? 4.266 14.562 3.926 1 98.88 78 VAL A N 1
ATOM 575 C CA . VAL A 1 78 ? 5.02 15.766 3.58 1 98.88 78 VAL A CA 1
ATOM 576 C C . VAL A 1 78 ? 5.711 15.57 2.232 1 98.88 78 VAL A C 1
ATOM 578 O O . VAL A 1 78 ? 6.309 14.516 1.98 1 98.88 78 VAL A O 1
ATOM 581 N N . GLY A 1 79 ? 5.633 16.578 1.403 1 98.62 79 GLY A N 1
ATOM 582 C CA . GLY A 1 79 ? 6.309 16.484 0.119 1 98.62 79 GLY A CA 1
ATOM 583 C C . GLY A 1 79 ? 6.098 17.703 -0.758 1 98.62 79 GLY A C 1
ATOM 584 O O . GLY A 1 79 ? 5.461 18.672 -0.34 1 98.62 79 GLY A O 1
ATOM 585 N N . VAL A 1 80 ? 6.637 17.641 -1.964 1 98.25 80 VAL A N 1
ATOM 586 C CA . VAL A 1 80 ? 6.488 18.734 -2.918 1 98.25 80 VAL A CA 1
ATOM 587 C C . VAL A 1 80 ? 5.309 18.453 -3.848 1 98.25 80 VAL A C 1
ATOM 589 O O . VAL A 1 80 ? 4.863 17.312 -3.961 1 98.25 80 VAL A O 1
ATOM 592 N N . ALA A 1 81 ? 4.828 19.5 -4.461 1 97.81 81 ALA A N 1
ATOM 593 C CA . ALA A 1 81 ? 3.717 19.453 -5.41 1 97.81 81 ALA A CA 1
ATOM 594 C C . ALA A 1 81 ? 3.83 20.547 -6.457 1 97.81 81 ALA A C 1
ATOM 596 O O . ALA A 1 81 ? 4.508 21.562 -6.234 1 97.81 81 ALA A O 1
ATOM 597 N N . GLY A 1 82 ? 3.203 20.312 -7.574 1 97 82 GLY A N 1
ATOM 598 C CA . GLY A 1 82 ? 3.098 21.344 -8.586 1 97 82 GLY A CA 1
ATOM 599 C C . GLY A 1 82 ? 1.789 22.109 -8.523 1 97 82 GLY A C 1
ATOM 600 O O . GLY A 1 82 ? 0.795 21.609 -7.992 1 97 82 GLY A O 1
ATOM 601 N N . HIS A 1 83 ? 1.886 23.266 -9.023 1 97.12 83 HIS A N 1
ATOM 602 C CA . HIS A 1 83 ? 0.676 24.078 -9.156 1 97.12 83 HIS A CA 1
ATOM 603 C C . HIS A 1 83 ? 0.779 25.031 -10.336 1 97.12 83 HIS A C 1
ATOM 605 O O . HIS A 1 83 ? 1.88 25.438 -10.719 1 97.12 83 HIS A O 1
ATOM 611 N N . ARG A 1 84 ? -0.301 25.391 -10.812 1 96.06 84 ARG A N 1
ATOM 612 C CA . ARG A 1 84 ? -0.312 26.25 -11.992 1 96.06 84 ARG A CA 1
ATOM 613 C C . ARG A 1 84 ? 0.229 27.641 -11.672 1 96.06 84 ARG A C 1
ATOM 615 O O . ARG A 1 84 ? 1 28.203 -12.445 1 96.06 84 ARG A O 1
ATOM 622 N N . THR A 1 85 ? -0.147 28.234 -10.438 1 95.75 85 THR A N 1
ATOM 623 C CA . THR A 1 85 ? 0.139 29.656 -10.266 1 95.75 85 THR A CA 1
ATOM 624 C C . THR A 1 85 ? 0.823 29.906 -8.922 1 95.75 85 THR A C 1
ATOM 626 O O . THR A 1 85 ? 1.465 30.938 -8.734 1 95.75 85 THR A O 1
ATOM 629 N N . HIS A 1 86 ? 0.656 29.016 -7.973 1 96.62 86 HIS A N 1
ATOM 630 C CA . HIS A 1 86 ? 1.195 29.281 -6.648 1 96.62 86 HIS A CA 1
ATOM 631 C C . HIS A 1 86 ? 2.711 29.453 -6.691 1 96.62 86 HIS A C 1
ATOM 633 O O . HIS A 1 86 ? 3.383 28.812 -7.504 1 96.62 86 HIS A O 1
ATOM 639 N N . ASP A 1 87 ? 3.252 30.219 -5.781 1 96.69 87 ASP A N 1
ATOM 640 C CA . ASP A 1 87 ? 4.68 30.516 -5.75 1 96.69 87 ASP A CA 1
ATOM 641 C C . ASP A 1 87 ? 5.484 29.297 -5.301 1 96.69 87 ASP A C 1
ATOM 643 O O . ASP A 1 87 ? 5.102 28.609 -4.355 1 96.69 87 ASP A O 1
ATOM 647 N N . ILE A 1 88 ? 6.539 29.203 -5.988 1 97.06 88 ILE A N 1
ATOM 648 C CA . ILE A 1 88 ? 7.473 28.156 -5.57 1 97.06 88 ILE A CA 1
ATOM 649 C C . ILE A 1 88 ? 7.945 28.438 -4.145 1 97.06 88 ILE A C 1
ATOM 651 O O . ILE A 1 88 ? 8.266 29.578 -3.801 1 97.06 88 ILE A O 1
ATOM 655 N N . GLY A 1 89 ? 7.84 27.406 -3.318 1 97.81 89 GLY A N 1
ATOM 656 C CA . GLY A 1 89 ? 8.242 27.547 -1.929 1 97.81 89 GLY A CA 1
ATOM 657 C C . GLY A 1 89 ? 7.074 27.75 -0.986 1 97.81 89 GLY A C 1
ATOM 658 O O . GLY A 1 89 ? 7.215 27.609 0.23 1 97.81 89 GLY A O 1
ATOM 659 N N . SER A 1 90 ? 5.961 28.109 -1.565 1 97.88 90 SER A N 1
ATOM 660 C CA . SER A 1 90 ? 4.789 28.266 -0.711 1 97.88 90 SER A CA 1
ATOM 661 C C . SER A 1 90 ? 4.305 26.922 -0.178 1 97.88 90 SER A C 1
ATOM 663 O O . SER A 1 90 ? 4.328 25.922 -0.894 1 97.88 90 SER A O 1
ATOM 665 N N . ALA A 1 91 ? 3.898 26.953 1.084 1 98.56 91 ALA A N 1
ATOM 666 C CA . ALA A 1 91 ? 3.428 25.734 1.737 1 98.56 91 ALA A CA 1
ATOM 667 C C . ALA A 1 91 ? 1.91 25.75 1.899 1 98.56 91 ALA A C 1
ATOM 669 O O . ALA A 1 91 ? 1.313 26.812 2.121 1 98.56 91 ALA A O 1
ATOM 670 N N . TRP A 1 92 ? 1.331 24.531 1.826 1 98.31 92 TRP A N 1
ATOM 671 C CA . TRP A 1 92 ? -0.12 24.391 1.88 1 98.31 92 TRP A CA 1
ATOM 672 C C . TRP A 1 92 ? -0.514 23.125 2.648 1 98.31 92 TRP A C 1
ATOM 674 O O . TRP A 1 92 ? 0.094 22.078 2.473 1 98.31 92 TRP A O 1
ATOM 684 N N . THR A 1 93 ? -1.483 23.281 3.576 1 98.31 93 THR A N 1
ATOM 685 C CA . THR A 1 93 ? -2.207 22.109 4.035 1 98.31 93 THR A CA 1
ATOM 686 C C . THR A 1 93 ? -3.299 21.719 3.041 1 98.31 93 THR A C 1
ATOM 688 O O . THR A 1 93 ? -3.604 22.484 2.119 1 98.31 93 THR A O 1
ATOM 691 N N . ILE A 1 94 ? -3.781 20.562 3.158 1 98.38 94 ILE A N 1
ATOM 692 C CA . ILE A 1 94 ? -4.719 20.062 2.156 1 98.38 94 ILE A CA 1
ATOM 693 C C . ILE A 1 94 ? -6.082 19.812 2.801 1 98.38 94 ILE A C 1
ATOM 695 O O . ILE A 1 94 ? -6.172 19.219 3.875 1 98.38 94 ILE A O 1
ATOM 699 N N . ASN A 1 95 ? -7.125 20.281 2.152 1 96.12 95 ASN A N 1
ATOM 700 C CA . ASN A 1 95 ? -8.461 20.094 2.717 1 96.12 95 ASN A CA 1
ATOM 701 C C . ASN A 1 95 ? -9.328 19.203 1.827 1 96.12 95 ASN A C 1
ATOM 703 O O . ASN A 1 95 ? -10.445 18.859 2.195 1 96.12 95 ASN A O 1
ATOM 707 N N . LYS A 1 96 ? -8.805 18.859 0.667 1 97.44 96 LYS A N 1
ATOM 708 C CA . LYS A 1 96 ? -9.422 17.891 -0.226 1 97.44 96 LYS A CA 1
ATOM 709 C C . LYS A 1 96 ? -8.383 17.188 -1.087 1 97.44 96 LYS A C 1
ATOM 711 O O . LYS A 1 96 ? -7.543 17.828 -1.715 1 97.44 96 LYS A O 1
ATOM 716 N N . VAL A 1 97 ? -8.438 15.914 -1.115 1 98.56 97 VAL A N 1
ATOM 717 C CA . VAL A 1 97 ? -7.574 15.109 -1.982 1 98.56 97 VAL A CA 1
ATOM 718 C C . VAL A 1 97 ? -8.43 14.336 -2.982 1 98.56 97 VAL A C 1
ATOM 720 O O . VAL A 1 97 ? -9.367 13.641 -2.596 1 98.56 97 VAL A O 1
ATOM 723 N N . SER A 1 98 ? -8.125 14.484 -4.195 1 98 98 SER A N 1
ATOM 724 C CA . SER A 1 98 ? -8.789 13.719 -5.246 1 98 98 SER A CA 1
ATOM 725 C C . SER A 1 98 ? -7.801 12.797 -5.961 1 98 98 SER A C 1
ATOM 727 O O . SER A 1 98 ? -6.691 13.211 -6.301 1 98 98 SER A O 1
ATOM 729 N N . ASP A 1 99 ? -8.188 11.609 -6.156 1 98.31 99 ASP A N 1
ATOM 730 C CA . ASP A 1 99 ? -7.398 10.68 -6.953 1 98.31 99 ASP A CA 1
ATOM 731 C C . ASP A 1 99 ? -7.801 10.734 -8.43 1 98.31 99 ASP A C 1
ATOM 733 O O . ASP A 1 99 ? -8.938 10.406 -8.781 1 98.31 99 ASP A O 1
ATOM 737 N N . ALA A 1 100 ? -6.91 11.055 -9.273 1 97.06 100 ALA A N 1
ATOM 738 C CA . ALA A 1 100 ? -7.207 11.289 -10.688 1 97.06 100 ALA A CA 1
ATOM 739 C C . ALA A 1 100 ? -7.598 9.992 -11.391 1 97.06 100 ALA A C 1
ATOM 741 O O . ALA A 1 100 ? -8.289 10.016 -12.406 1 97.06 100 ALA A O 1
ATOM 742 N N . ASP A 1 101 ? -7.156 8.906 -10.883 1 97.44 101 ASP A N 1
ATOM 743 C CA . ASP A 1 101 ? -7.371 7.633 -11.562 1 97.44 101 ASP A CA 1
ATOM 744 C C . ASP A 1 101 ? -8.68 6.984 -11.109 1 97.44 101 ASP A C 1
ATOM 746 O O . ASP A 1 101 ? -9.477 6.539 -11.938 1 97.44 101 ASP A O 1
ATOM 750 N N . THR A 1 102 ? -8.883 6.953 -9.797 1 97.06 102 THR A N 1
ATOM 751 C CA . THR A 1 102 ? -10.055 6.273 -9.258 1 97.06 102 THR A CA 1
ATOM 752 C C . THR A 1 102 ? -11.242 7.227 -9.195 1 97.06 102 THR A C 1
ATOM 754 O O . THR A 1 102 ? -12.398 6.785 -9.164 1 97.06 102 THR A O 1
ATOM 757 N N . GLY A 1 103 ? -11.023 8.523 -9.039 1 96.69 103 GLY A N 1
ATOM 758 C CA . GLY A 1 103 ? -12.078 9.508 -8.867 1 96.69 103 GLY A CA 1
ATOM 759 C C . GLY A 1 103 ? -12.516 9.656 -7.422 1 96.69 103 GLY A C 1
ATOM 760 O O . GLY A 1 103 ? -13.398 10.461 -7.117 1 96.69 103 GLY A O 1
ATOM 761 N N . ARG A 1 104 ? -11.898 8.961 -6.531 1 96.56 104 ARG A N 1
ATOM 762 C CA . ARG A 1 104 ? -12.258 9.039 -5.121 1 96.56 104 ARG A CA 1
ATOM 763 C C . ARG A 1 104 ? -11.766 10.344 -4.5 1 96.56 104 ARG A C 1
ATOM 765 O O . ARG A 1 104 ? -10.711 10.859 -4.883 1 96.56 104 ARG A O 1
ATOM 772 N N . ASN A 1 105 ? -12.547 10.828 -3.535 1 96.88 105 ASN A N 1
ATOM 773 C CA . ASN A 1 105 ? -12.211 12.055 -2.816 1 96.88 105 ASN A CA 1
ATOM 774 C C . ASN A 1 105 ? -12.047 11.797 -1.32 1 96.88 105 ASN A C 1
ATOM 776 O O . ASN A 1 105 ? -12.773 10.984 -0.741 1 96.88 105 ASN A O 1
ATOM 780 N N . TYR A 1 106 ? -11.078 12.43 -0.766 1 95.31 106 TYR A N 1
ATOM 781 C CA . TYR A 1 106 ? -10.828 12.414 0.671 1 95.31 106 TYR A CA 1
ATOM 782 C C . TYR A 1 106 ? -10.773 13.836 1.23 1 95.31 106 TYR A C 1
ATOM 784 O O . TYR A 1 106 ? -10.344 14.766 0.541 1 95.31 106 TYR A O 1
ATOM 792 N N . TYR A 1 107 ? -11.164 13.984 2.512 1 94.62 107 TYR A N 1
ATOM 793 C CA . TYR A 1 107 ? -11.297 15.32 3.082 1 94.62 107 TYR A CA 1
ATOM 794 C C . TYR A 1 107 ? -10.586 15.414 4.426 1 94.62 107 TYR A C 1
ATOM 796 O O . TYR A 1 107 ? -11.211 15.242 5.477 1 94.62 107 TYR A O 1
ATOM 804 N N . PRO A 1 108 ? -9.273 15.75 4.367 1 94.38 108 PRO A N 1
ATOM 805 C CA . PRO A 1 108 ? -8.609 16.062 5.637 1 94.38 108 PRO A CA 1
ATOM 806 C C . PRO A 1 108 ? -9.281 17.203 6.383 1 94.38 108 PRO A C 1
ATOM 808 O O . PRO A 1 108 ? -9.742 18.172 5.758 1 94.38 108 PRO A O 1
ATOM 811 N N . MET A 1 109 ? -9.289 17.062 7.672 1 89.38 109 MET A N 1
ATOM 812 C CA . MET A 1 109 ? -9.883 18.141 8.469 1 89.38 109 MET A CA 1
ATOM 813 C C . MET A 1 109 ? -8.953 19.344 8.531 1 89.38 109 MET A C 1
ATOM 815 O O . MET A 1 109 ? -7.758 19.203 8.797 1 89.38 109 MET A O 1
ATOM 819 N N . PRO A 1 110 ? -9.539 20.453 8.32 1 91 110 PRO A N 1
ATOM 820 C CA . PRO A 1 110 ? -8.711 21.656 8.367 1 91 110 PRO A CA 1
ATOM 821 C C . PRO A 1 110 ? -8.078 21.891 9.734 1 91 110 PRO A C 1
ATOM 823 O O . PRO A 1 110 ? -8.664 21.547 10.766 1 91 110 PRO A O 1
ATOM 826 N N . VAL A 1 111 ? -6.891 22.406 9.656 1 91.19 111 VAL A N 1
ATOM 827 C CA . VAL A 1 111 ? -6.188 22.812 10.867 1 91.19 111 VAL A CA 1
ATOM 828 C C . VAL A 1 111 ? -6.156 24.328 10.953 1 91.19 111 VAL A C 1
ATOM 830 O O . VAL A 1 111 ? -5.602 25 10.07 1 91.19 111 VAL A O 1
ATOM 833 N N . TYR A 1 112 ? -6.66 24.844 12.023 1 88.38 112 TYR A N 1
ATOM 834 C CA . TYR A 1 112 ? -6.75 26.297 12.18 1 88.38 112 TYR A CA 1
ATOM 835 C C . TYR A 1 112 ? -5.562 26.828 12.969 1 88.38 112 TYR A C 1
ATOM 837 O O . TYR A 1 112 ? -4.941 26.094 13.742 1 88.38 112 TYR A O 1
ATOM 845 N N . GLY A 1 113 ? -5.23 28.078 12.68 1 89.62 113 GLY A N 1
ATOM 846 C CA . GLY A 1 113 ? -4.172 28.734 13.422 1 89.62 113 GLY A CA 1
ATOM 847 C C . GLY A 1 113 ? -2.801 28.547 12.797 1 89.62 113 GLY A C 1
ATOM 848 O O . GLY A 1 113 ? -1.779 28.75 13.461 1 89.62 113 GLY A O 1
ATOM 849 N N . LEU A 1 114 ? -2.799 28.047 11.602 1 91.5 114 LEU A N 1
ATOM 850 C CA . LEU A 1 114 ? -1.537 27.938 10.883 1 91.5 114 LEU A CA 1
ATOM 851 C C . LEU A 1 114 ? -1.321 29.141 9.969 1 91.5 114 LEU A C 1
ATOM 853 O O . LEU A 1 114 ? -2.285 29.766 9.531 1 91.5 114 LEU A O 1
ATOM 857 N N . SER A 1 115 ? -0.098 29.422 9.703 1 89.38 115 SER A N 1
ATOM 858 C CA . SER A 1 115 ? 0.248 30.547 8.852 1 89.38 115 SER A CA 1
ATOM 859 C C . SER A 1 115 ? 0.103 30.203 7.375 1 89.38 115 SER A C 1
ATOM 861 O O . SER A 1 115 ? 0.209 31.062 6.508 1 89.38 115 SER A O 1
ATOM 863 N N . CYS A 1 116 ? -0.106 28.969 7.055 1 92.06 116 CYS A N 1
ATOM 864 C CA . CYS A 1 116 ? -0.262 28.594 5.652 1 92.06 116 CYS A CA 1
ATOM 865 C C . CYS A 1 116 ? -1.721 28.297 5.324 1 92.06 116 CYS A C 1
ATOM 867 O O . CYS A 1 116 ? -2.475 27.844 6.191 1 92.06 116 CYS A O 1
ATOM 869 N N . PRO A 1 117 ? -2.133 28.547 4.098 1 95.69 117 PRO A N 1
ATOM 870 C CA . PRO A 1 117 ? -3.502 28.25 3.674 1 95.69 117 PRO A CA 1
ATOM 871 C C . PRO A 1 117 ? -3.709 26.781 3.33 1 95.69 117 PRO A C 1
ATOM 873 O O . PRO A 1 117 ? -2.756 26 3.355 1 95.69 117 PRO A O 1
ATOM 876 N N . ALA A 1 118 ? -5.008 26.469 3.131 1 96.88 118 ALA A N 1
ATOM 877 C CA . ALA A 1 118 ? -5.387 25.125 2.691 1 96.88 118 ALA A CA 1
ATOM 878 C C . ALA A 1 118 ? -5.902 25.141 1.255 1 96.88 118 ALA A C 1
ATOM 880 O O . ALA A 1 118 ? -6.449 26.156 0.799 1 96.88 118 ALA A O 1
ATOM 881 N N . THR A 1 119 ? -5.637 24.078 0.557 1 96.94 119 THR A N 1
ATOM 882 C CA . THR A 1 119 ? -6.129 23.969 -0.812 1 96.94 119 THR A CA 1
ATOM 883 C C . THR A 1 119 ? -6.383 22.516 -1.184 1 96.94 119 THR A C 1
ATOM 885 O O . THR A 1 119 ? -6.172 21.609 -0.368 1 96.94 119 THR A O 1
ATOM 888 N N . SER A 1 120 ? -6.984 22.281 -2.371 1 97.88 120 SER A N 1
ATOM 889 C CA . SER A 1 120 ? -7.234 20.938 -2.875 1 97.88 120 SER A CA 1
ATOM 890 C C . SER A 1 120 ? -6.02 20.391 -3.623 1 97.88 120 SER A C 1
ATOM 892 O O . SER A 1 120 ? -5.199 21.172 -4.125 1 97.88 120 SER A O 1
ATOM 894 N N . LEU A 1 121 ? -5.953 19.141 -3.605 1 98.56 121 LEU A N 1
ATOM 895 C CA . LEU A 1 121 ? -4.824 18.438 -4.215 1 98.56 121 LEU A CA 1
ATOM 896 C C . LEU A 1 121 ? -5.309 17.281 -5.086 1 98.56 121 LEU A C 1
ATOM 898 O O . LEU A 1 121 ? -6.211 16.531 -4.691 1 98.56 121 LEU A O 1
ATOM 902 N N . LEU A 1 122 ? -4.789 17.219 -6.32 1 98.19 122 LEU A N 1
ATOM 903 C CA . LEU A 1 122 ? -5.039 16.109 -7.238 1 98.19 122 LEU A CA 1
ATOM 904 C C . LEU A 1 122 ? -3.838 15.164 -7.293 1 98.19 122 LEU A C 1
ATOM 906 O O . LEU A 1 122 ? -2.721 15.602 -7.586 1 98.19 122 LEU A O 1
ATOM 910 N N . THR A 1 123 ? -4.086 13.945 -6.969 1 98.56 123 THR A N 1
ATOM 911 C CA . THR A 1 123 ? -3.031 12.938 -7.027 1 98.56 123 THR A CA 1
ATOM 912 C C . THR A 1 123 ? -3.121 12.141 -8.328 1 98.56 123 THR A C 1
ATOM 914 O O . THR A 1 123 ? -4.16 11.547 -8.625 1 98.56 123 THR A O 1
ATOM 917 N N . GLY A 1 124 ? -2.016 12.125 -9.109 1 97.56 124 GLY A N 1
ATOM 918 C CA . GLY A 1 124 ? -1.954 11.344 -10.336 1 97.56 124 GLY A CA 1
ATOM 919 C C . GLY A 1 124 ? -0.938 10.219 -10.273 1 97.56 124 GLY A C 1
ATOM 920 O O . GLY A 1 124 ? -0.227 10.07 -9.281 1 97.56 124 GLY A O 1
ATOM 921 N N . SER A 1 125 ? -0.906 9.414 -11.359 1 97.69 125 SER A N 1
ATOM 922 C CA . SER A 1 125 ? 0.01 8.281 -11.445 1 97.69 125 SER A CA 1
ATOM 923 C C . SER A 1 125 ? 1.279 8.656 -12.203 1 97.69 125 SER A C 1
ATOM 925 O O . SER A 1 125 ? 2.215 7.855 -12.289 1 97.69 125 SER A O 1
ATOM 927 N N . LYS A 1 126 ? 1.217 9.797 -12.781 1 94.19 126 LYS A N 1
ATOM 928 C CA . LYS A 1 126 ? 2.35 10.375 -13.5 1 94.19 126 LYS A CA 1
ATOM 929 C C . LYS A 1 126 ? 2.521 11.852 -13.148 1 94.19 126 LYS A C 1
ATOM 931 O O . LYS A 1 126 ? 1.564 12.516 -12.742 1 94.19 126 LYS A O 1
ATOM 936 N N . PRO A 1 127 ? 3.797 12.328 -13.273 1 91.44 127 PRO A N 1
ATOM 937 C CA . PRO A 1 127 ? 3.949 13.773 -13.078 1 91.44 127 PRO A CA 1
ATOM 938 C C . PRO A 1 127 ? 3.08 14.594 -14.023 1 91.44 127 PRO A C 1
ATOM 940 O O . PRO A 1 127 ? 2.918 14.227 -15.195 1 91.44 127 PRO A O 1
ATOM 943 N N . GLN A 1 128 ? 2.5 15.609 -13.5 1 89.56 128 GLN A N 1
ATOM 944 C CA . GLN A 1 128 ? 1.634 16.469 -14.297 1 89.56 128 GLN A CA 1
ATOM 945 C C . GLN A 1 128 ? 2.311 17.812 -14.586 1 89.56 128 GLN A C 1
ATOM 947 O O . GLN A 1 128 ? 2.334 18.703 -13.734 1 89.56 128 GLN A O 1
ATOM 952 N N . PHE A 1 129 ? 2.709 18.031 -15.812 1 88.62 129 PHE A N 1
ATOM 953 C CA . PHE A 1 129 ? 3.439 19.25 -16.141 1 88.62 129 PHE A CA 1
ATOM 954 C C . PHE A 1 129 ? 2.604 20.156 -17.031 1 88.62 129 PHE A C 1
ATOM 956 O O . PHE A 1 129 ? 3.088 21.188 -17.5 1 88.62 129 PHE A O 1
ATOM 963 N N . ASP A 1 130 ? 1.37 19.75 -17.266 1 89 130 ASP A N 1
ATOM 964 C CA . ASP A 1 130 ? 0.516 20.594 -18.094 1 89 130 ASP A CA 1
ATOM 965 C C . ASP A 1 130 ? -0.05 21.766 -17.297 1 89 130 ASP A C 1
ATOM 967 O O . ASP A 1 130 ? -0.459 22.766 -17.875 1 89 130 ASP A O 1
ATOM 971 N N . TYR A 1 131 ? -0.133 21.641 -16.016 1 90.06 131 TYR A N 1
ATOM 972 C CA . TYR A 1 131 ? -0.58 22.672 -15.094 1 90.06 131 TYR A CA 1
ATOM 973 C C . TYR A 1 131 ? -1.958 23.203 -15.484 1 90.06 131 TYR A C 1
ATOM 975 O O . TYR A 1 131 ? -2.207 24.406 -15.438 1 90.06 131 TYR A O 1
ATOM 983 N N . ASN A 1 132 ? -2.852 22.375 -15.906 1 87.62 132 ASN A N 1
ATOM 984 C CA . ASN A 1 132 ? -4.18 22.75 -16.375 1 87.62 132 ASN A CA 1
ATOM 985 C C . ASN A 1 132 ? -5.215 22.656 -15.258 1 87.62 132 ASN A C 1
ATOM 987 O O . ASN A 1 132 ? -6.387 22.984 -15.469 1 87.62 132 ASN A O 1
ATOM 991 N N . HIS A 1 133 ? -4.824 22.359 -14.141 1 84.81 133 HIS A N 1
ATOM 992 C CA . HIS A 1 133 ? -5.762 22.172 -13.039 1 84.81 133 HIS A CA 1
ATOM 993 C C . HIS A 1 133 ? -5.574 23.234 -11.969 1 84.81 133 HIS A C 1
ATOM 995 O O . HIS A 1 133 ? -4.508 23.844 -11.867 1 84.81 133 HIS A O 1
ATOM 1001 N N . GLU A 1 134 ? -6.645 23.5 -11.18 1 90.81 134 GLU A N 1
ATOM 1002 C CA . GLU A 1 134 ? -6.621 24.531 -10.133 1 90.81 134 GLU A CA 1
ATOM 1003 C C . GLU A 1 134 ? -6.168 23.938 -8.805 1 90.81 134 GLU A C 1
ATOM 1005 O O . GLU A 1 134 ? -6.09 24.656 -7.801 1 90.81 134 GLU A O 1
ATOM 1010 N N . HIS A 1 135 ? -5.852 22.703 -8.812 1 94.88 135 HIS A N 1
ATOM 1011 C CA . HIS A 1 135 ? -5.418 21.984 -7.621 1 94.88 135 HIS A CA 1
ATOM 1012 C C . HIS A 1 135 ? -3.898 21.859 -7.578 1 94.88 135 HIS A C 1
ATOM 1014 O O . HIS A 1 135 ? -3.232 21.984 -8.609 1 94.88 135 HIS A O 1
ATOM 1020 N N . LEU A 1 136 ? -3.369 21.75 -6.387 1 97.94 136 LEU A N 1
ATOM 1021 C CA . LEU A 1 136 ? -2.033 21.172 -6.328 1 97.94 136 LEU A CA 1
ATOM 1022 C C . LEU A 1 136 ? -2.023 19.766 -6.938 1 97.94 136 LEU A C 1
ATOM 1024 O O . LEU A 1 136 ? -3.051 19.094 -6.961 1 97.94 136 LEU A O 1
ATOM 1028 N N . CYS A 1 137 ? -0.852 19.406 -7.449 1 97.75 137 CYS A N 1
ATOM 1029 C CA . CYS A 1 137 ? -0.74 18.078 -8.047 1 97.75 137 CYS A CA 1
ATOM 1030 C C . CYS A 1 137 ? 0.451 17.328 -7.469 1 97.75 137 CYS A C 1
ATOM 1032 O O . CYS A 1 137 ? 1.56 17.859 -7.402 1 97.75 137 CYS A O 1
ATOM 1034 N N . ASP A 1 138 ? 0.208 16.156 -7.016 1 97.75 138 ASP A N 1
ATOM 1035 C CA . ASP A 1 138 ? 1.289 15.266 -6.59 1 97.75 138 ASP A CA 1
ATOM 1036 C C . ASP A 1 138 ? 1.039 13.828 -7.047 1 97.75 138 ASP A C 1
ATOM 1038 O O . ASP A 1 138 ? 0.272 13.602 -7.984 1 97.75 138 ASP A O 1
ATOM 1042 N N . MET A 1 139 ? 1.824 12.852 -6.426 1 98.19 139 MET A N 1
ATOM 1043 C CA . MET A 1 139 ? 1.691 11.477 -6.898 1 98.19 139 MET A CA 1
ATOM 1044 C C . MET A 1 139 ? 1.408 10.531 -5.738 1 98.19 139 MET A C 1
ATOM 1046 O O . MET A 1 139 ? 1.354 9.312 -5.922 1 98.19 139 MET A O 1
ATOM 1050 N N . GLU A 1 140 ? 1.191 11.062 -4.449 1 98.56 140 GLU A N 1
ATOM 1051 C CA . GLU A 1 140 ? 1.193 10.117 -3.336 1 98.56 140 GLU A CA 1
ATOM 1052 C C . GLU A 1 140 ? 0.012 10.359 -2.402 1 98.56 140 GLU A C 1
ATOM 1054 O O . GLU A 1 140 ? -0.422 9.453 -1.69 1 98.56 140 GLU A O 1
ATOM 1059 N N . ALA A 1 141 ? -0.553 11.477 -2.309 1 98.88 141 ALA A N 1
ATOM 1060 C CA . ALA A 1 141 ? -1.369 11.93 -1.183 1 98.88 141 ALA A CA 1
ATOM 1061 C C . ALA A 1 141 ? -2.646 11.102 -1.07 1 98.88 141 ALA A C 1
ATOM 1063 O O . ALA A 1 141 ? -3.094 10.781 0.035 1 98.88 141 ALA A O 1
ATOM 1064 N N . SER A 1 142 ? -3.289 10.828 -2.221 1 98.81 142 SER A N 1
ATOM 1065 C CA . SER A 1 142 ? -4.535 10.07 -2.16 1 98.81 142 SER A CA 1
ATOM 1066 C C . SER A 1 142 ? -4.32 8.703 -1.521 1 98.81 142 SER A C 1
ATOM 1068 O O . SER A 1 142 ? -5.109 8.273 -0.673 1 98.81 142 SER A O 1
ATOM 1070 N N . ALA A 1 143 ? -3.254 8.023 -1.928 1 98.88 143 ALA A N 1
ATOM 1071 C CA . ALA A 1 143 ? -2.936 6.719 -1.353 1 98.88 143 ALA A CA 1
ATOM 1072 C C . ALA A 1 143 ? -2.574 6.848 0.125 1 98.88 143 ALA A C 1
ATOM 1074 O O . ALA A 1 143 ? -2.91 5.973 0.929 1 98.88 143 ALA A O 1
ATOM 1075 N N . PHE A 1 144 ? -1.844 7.934 0.439 1 98.88 144 PHE A N 1
ATOM 1076 C CA . PHE A 1 144 ? -1.495 8.203 1.829 1 98.88 144 PHE A CA 1
ATOM 1077 C C . PHE A 1 144 ? -2.748 8.289 2.693 1 98.88 144 PHE A C 1
ATOM 1079 O O . PHE A 1 144 ? -2.857 7.602 3.709 1 98.88 144 PHE A O 1
ATOM 1086 N N . PHE A 1 145 ? -3.688 9.055 2.287 1 98.38 145 PHE A N 1
ATOM 1087 C CA . PHE A 1 145 ? -4.891 9.273 3.084 1 98.38 145 PHE A CA 1
ATOM 1088 C C . PHE A 1 145 ? -5.711 7.996 3.182 1 98.38 145 PHE A C 1
ATOM 1090 O O . PHE A 1 145 ? -6.156 7.617 4.27 1 98.38 145 PHE A O 1
ATOM 1097 N N . GLU A 1 146 ? -5.898 7.383 2.047 1 97.5 146 GLU A N 1
ATOM 1098 C CA . GLU A 1 146 ? -6.664 6.137 2.027 1 97.5 146 GLU A CA 1
ATOM 1099 C C . GLU A 1 146 ? -6.082 5.117 3.002 1 97.5 146 GLU A C 1
ATOM 1101 O O . GLU A 1 146 ? -6.824 4.449 3.727 1 97.5 146 GLU A O 1
ATOM 1106 N N . THR A 1 147 ? -4.801 4.996 3.029 1 97.75 147 THR A N 1
ATOM 1107 C CA . THR A 1 147 ? -4.129 4.012 3.873 1 97.75 147 THR A CA 1
ATOM 1108 C C . THR A 1 147 ? -4.172 4.438 5.34 1 97.75 147 THR A C 1
ATOM 1110 O O . THR A 1 147 ? -4.52 3.643 6.211 1 97.75 147 THR A O 1
ATOM 1113 N N . ALA A 1 148 ? -3.84 5.688 5.602 1 96.5 148 ALA A N 1
ATOM 1114 C CA . ALA A 1 148 ? -3.814 6.199 6.969 1 96.5 148 ALA A CA 1
ATOM 1115 C C . ALA A 1 148 ? -5.184 6.062 7.629 1 96.5 148 ALA A C 1
ATOM 1117 O O . ALA A 1 148 ? -5.277 5.809 8.836 1 96.5 148 ALA A O 1
ATOM 1118 N N . ALA A 1 149 ? -6.23 6.219 6.832 1 92.62 149 ALA A N 1
ATOM 1119 C CA . ALA A 1 149 ? -7.602 6.176 7.34 1 92.62 149 ALA A CA 1
ATOM 1120 C C . ALA A 1 149 ? -7.934 4.793 7.891 1 92.62 149 ALA A C 1
ATOM 1122 O O . ALA A 1 149 ? -8.906 4.633 8.633 1 92.62 149 ALA A O 1
ATOM 1123 N N . ARG A 1 150 ? -7.141 3.82 7.527 1 90.5 150 ARG A N 1
ATOM 1124 C CA . ARG A 1 150 ? -7.336 2.482 8.078 1 90.5 150 ARG A CA 1
ATOM 1125 C C . ARG A 1 150 ? -6.824 2.398 9.508 1 90.5 150 ARG A C 1
ATOM 1127 O O . ARG A 1 150 ? -7.188 1.481 10.25 1 90.5 150 ARG A O 1
ATOM 1134 N N . PHE A 1 151 ? -5.949 3.332 9.875 1 90.69 151 PHE A N 1
ATOM 1135 C CA . PHE A 1 151 ? -5.223 3.201 11.133 1 90.69 151 PHE A CA 1
ATOM 1136 C C . PHE A 1 151 ? -5.621 4.309 12.102 1 90.69 151 PHE A C 1
ATOM 1138 O O . PHE A 1 151 ? -5.293 4.246 13.289 1 90.69 151 PHE A O 1
ATOM 1145 N N . SER A 1 152 ? -6.242 5.289 11.578 1 88.88 152 SER A N 1
ATOM 1146 C CA . SER A 1 152 ? -6.582 6.449 12.391 1 88.88 152 SER A CA 1
ATOM 1147 C C . SER A 1 152 ? -7.859 7.117 11.898 1 88.88 152 SER A C 1
ATOM 1149 O O . SER A 1 152 ? -8.539 6.59 11.016 1 88.88 152 SER A O 1
ATOM 1151 N N . THR A 1 153 ? -8.227 8.203 12.562 1 85.62 153 THR A N 1
ATOM 1152 C CA . THR A 1 153 ? -9.391 8.984 12.148 1 85.62 153 THR A CA 1
ATOM 1153 C C . THR A 1 153 ? -8.969 10.148 11.258 1 85.62 153 THR A C 1
ATOM 1155 O O . THR A 1 153 ? -7.836 10.625 11.344 1 85.62 153 THR A O 1
ATOM 1158 N N . GLY A 1 154 ? -9.844 10.57 10.422 1 88 154 GLY A N 1
ATOM 1159 C CA . GLY A 1 154 ? -9.578 11.617 9.461 1 88 154 GLY A CA 1
ATOM 1160 C C . GLY A 1 154 ? -9.062 12.891 10.094 1 88 154 GLY A C 1
ATOM 1161 O O . GLY A 1 154 ? -8.297 13.633 9.469 1 88 154 GLY A O 1
ATOM 1162 N N . GLU A 1 155 ? -9.383 13.117 11.391 1 88.38 155 GLU A N 1
ATOM 1163 C CA . GLU A 1 155 ? -9 14.328 12.102 1 88.38 155 GLU A CA 1
ATOM 1164 C C . GLU A 1 155 ? -7.504 14.344 12.398 1 88.38 155 GLU A C 1
ATOM 1166 O O . GLU A 1 155 ? -6.93 15.398 12.664 1 88.38 155 GLU A O 1
ATOM 1171 N N . LEU A 1 156 ? -6.945 13.164 12.359 1 92.44 156 LEU A N 1
ATOM 1172 C CA . LEU A 1 156 ? -5.551 13.047 12.758 1 92.44 156 LEU A CA 1
ATOM 1173 C C . LEU A 1 156 ? -4.66 12.742 11.562 1 92.44 156 LEU A C 1
ATOM 1175 O O . LEU A 1 156 ? -3.518 12.305 11.719 1 92.44 156 LEU A O 1
ATOM 1179 N N . ILE A 1 157 ? -5.188 13 10.359 1 96.25 157 ILE A N 1
ATOM 1180 C CA . ILE A 1 157 ? -4.477 12.773 9.109 1 96.25 157 ILE A CA 1
ATOM 1181 C C . ILE A 1 157 ? -4.379 14.086 8.328 1 96.25 157 ILE A C 1
ATOM 1183 O O . ILE A 1 157 ? -5.387 14.75 8.094 1 96.25 157 ILE A O 1
ATOM 1187 N N . GLN A 1 158 ? -3.154 14.422 7.941 1 97.94 158 GLN A N 1
ATOM 1188 C CA . GLN A 1 158 ? -2.986 15.68 7.215 1 97.94 158 GLN A CA 1
ATOM 1189 C C . GLN A 1 158 ? -1.846 15.578 6.203 1 97.94 158 GLN A C 1
ATOM 1191 O O . GLN A 1 158 ? -1.024 14.664 6.273 1 97.94 158 GLN A O 1
ATOM 1196 N N . CYS A 1 159 ? -1.852 16.484 5.246 1 98.56 159 CYS A N 1
ATOM 1197 C CA . CYS A 1 159 ? -0.776 16.641 4.273 1 98.56 159 CYS A CA 1
ATOM 1198 C C . CYS A 1 159 ? -0.219 18.062 4.305 1 98.56 159 CYS A C 1
ATOM 1200 O O . CYS A 1 159 ? -0.974 19.031 4.441 1 98.56 159 CYS A O 1
ATOM 1202 N N . LEU A 1 160 ? 1.047 18.109 4.223 1 98.81 160 LEU A N 1
ATOM 1203 C CA . LEU A 1 160 ? 1.733 19.391 3.996 1 98.81 160 LEU A CA 1
ATOM 1204 C C . LEU A 1 160 ? 2.541 19.344 2.703 1 98.81 160 LEU A C 1
ATOM 1206 O O . LEU A 1 160 ? 3.461 18.531 2.566 1 98.81 160 LEU A O 1
ATOM 1210 N N . LYS A 1 161 ? 2.158 20.234 1.772 1 98.81 161 LYS A N 1
ATOM 1211 C CA . LYS A 1 161 ? 2.816 20.25 0.469 1 98.81 161 LYS A CA 1
ATOM 1212 C C . LYS A 1 161 ? 3.473 21.594 0.202 1 98.81 161 LYS A C 1
ATOM 1214 O O . LYS A 1 161 ? 2.904 22.641 0.522 1 98.81 161 LYS A O 1
ATOM 1219 N N . VAL A 1 162 ? 4.629 21.5 -0.322 1 98.69 162 VAL A N 1
ATOM 1220 C CA . VAL A 1 162 ? 5.359 22.688 -0.724 1 98.69 162 VAL A CA 1
ATOM 1221 C C . VAL A 1 162 ? 5.453 22.75 -2.246 1 98.69 162 VAL A C 1
ATOM 1223 O O . VAL A 1 162 ? 5.859 21.781 -2.889 1 98.69 162 VAL A O 1
ATOM 1226 N N . VAL A 1 163 ? 5.164 23.891 -2.861 1 98.12 163 VAL A N 1
ATOM 1227 C CA . VAL A 1 163 ? 5.156 24.031 -4.312 1 98.12 163 VAL A CA 1
ATOM 1228 C C . VAL A 1 163 ? 6.586 24 -4.844 1 98.12 163 VAL A C 1
ATOM 1230 O O . VAL A 1 163 ? 7.43 24.797 -4.434 1 98.12 163 VAL A O 1
ATOM 1233 N N . SER A 1 164 ? 6.809 23.094 -5.711 1 97.62 164 SER A N 1
ATOM 1234 C CA . SER A 1 164 ? 8.156 22.922 -6.25 1 97.62 164 SER A CA 1
ATOM 1235 C C . SER A 1 164 ? 8.242 23.438 -7.684 1 97.62 164 SER A C 1
ATOM 1237 O O . SER A 1 164 ? 9.336 23.719 -8.18 1 97.62 164 SER A O 1
ATOM 1239 N N . ASP A 1 165 ? 7.141 23.516 -8.383 1 96.88 165 ASP A N 1
ATOM 1240 C CA . ASP A 1 165 ? 7.113 23.922 -9.789 1 96.88 165 ASP A CA 1
ATOM 1241 C C . ASP A 1 165 ? 5.746 24.484 -10.164 1 96.88 165 ASP A C 1
ATOM 1243 O O . ASP A 1 165 ? 4.746 24.188 -9.508 1 96.88 165 ASP A O 1
ATOM 1247 N N . ASN A 1 166 ? 5.754 25.234 -11.125 1 95.88 166 ASN A N 1
ATOM 1248 C CA . ASN A 1 166 ? 4.539 25.828 -11.68 1 95.88 166 ASN A CA 1
ATOM 1249 C C . ASN A 1 166 ? 4.688 26.125 -13.164 1 95.88 166 ASN A C 1
ATOM 1251 O O . ASN A 1 166 ? 5.648 25.688 -13.797 1 95.88 166 ASN A O 1
ATOM 1255 N N . ARG A 1 167 ? 3.75 26.766 -13.727 1 93.31 167 ARG A N 1
ATOM 1256 C CA . ARG A 1 167 ? 3.721 27.031 -15.164 1 93.31 167 ARG A CA 1
ATOM 1257 C C . ARG A 1 167 ? 4.938 27.844 -15.602 1 93.31 167 ARG A C 1
ATOM 1259 O O . ARG A 1 167 ? 5.477 27.625 -16.688 1 93.31 167 ARG A O 1
ATOM 1266 N N . LEU A 1 168 ? 5.359 28.734 -14.789 1 92.44 168 LEU A N 1
ATOM 1267 C CA . LEU A 1 168 ? 6.469 29.625 -15.117 1 92.44 168 LEU A CA 1
ATOM 1268 C C . LEU A 1 168 ? 7.805 28.891 -14.984 1 92.44 168 LEU A C 1
ATOM 1270 O O . LEU A 1 168 ? 8.742 29.172 -15.734 1 92.44 168 LEU A O 1
ATOM 1274 N N . GLU A 1 169 ? 7.844 27.938 -14.023 1 92.31 169 GLU A N 1
ATOM 1275 C CA . GLU A 1 169 ? 9.023 27.125 -13.766 1 92.31 169 GLU A CA 1
ATOM 1276 C C . GLU A 1 169 ? 8.656 25.641 -13.664 1 92.31 169 GLU A C 1
ATOM 1278 O O . GLU A 1 169 ? 8.57 25.094 -12.562 1 92.31 169 GLU A O 1
ATOM 1283 N N . PRO A 1 170 ? 8.641 25 -14.773 1 88.19 170 PRO A N 1
ATOM 1284 C CA . PRO A 1 170 ? 8.18 23.609 -14.781 1 88.19 170 PRO A CA 1
ATOM 1285 C C . PRO A 1 170 ? 9.18 22.656 -14.133 1 88.19 170 PRO A C 1
ATOM 1287 O O . PRO A 1 170 ? 10.391 22.906 -14.156 1 88.19 170 PRO A O 1
ATOM 1290 N N . GLY A 1 171 ? 8.672 21.594 -13.469 1 81.75 171 GLY A N 1
ATOM 1291 C CA . GLY A 1 171 ? 9.398 20.688 -12.586 1 81.75 171 GLY A CA 1
ATOM 1292 C C . GLY A 1 171 ? 10.047 19.531 -13.32 1 81.75 171 GLY A C 1
ATOM 1293 O O . GLY A 1 171 ? 10.25 18.469 -12.734 1 81.75 171 GLY A O 1
ATOM 1294 N N . ARG A 1 172 ? 10.406 19.453 -14.625 1 72.75 172 ARG A N 1
ATOM 1295 C CA . ARG A 1 172 ? 10.898 18.281 -15.352 1 72.75 172 ARG A CA 1
ATOM 1296 C C . ARG A 1 172 ? 12.234 17.812 -14.789 1 72.75 172 ARG A C 1
ATOM 1298 O O . ARG A 1 172 ? 12.508 16.609 -14.766 1 72.75 172 ARG A O 1
ATOM 1305 N N . ASN A 1 173 ? 12.945 18.625 -14.141 1 76.94 173 ASN A N 1
ATOM 1306 C CA . ASN A 1 173 ? 14.227 18.234 -13.562 1 76.94 173 ASN A CA 1
ATOM 1307 C C . ASN A 1 173 ? 14.43 18.828 -12.18 1 76.94 173 ASN A C 1
ATOM 1309 O O . ASN A 1 173 ? 15.336 19.641 -11.977 1 76.94 173 ASN A O 1
ATOM 1313 N N . LEU A 1 174 ? 13.656 18.172 -11.367 1 85.06 174 LEU A N 1
ATOM 1314 C CA . LEU A 1 174 ? 13.75 18.75 -10.039 1 85.06 174 LEU A CA 1
ATOM 1315 C C . LEU A 1 174 ? 15.008 18.281 -9.312 1 85.06 174 LEU A C 1
ATOM 1317 O O . LEU A 1 174 ? 15.219 17.078 -9.156 1 85.06 174 LEU A O 1
ATOM 1321 N N . ASP A 1 175 ? 15.852 19.203 -8.945 1 91.69 175 ASP A N 1
ATOM 1322 C CA . ASP A 1 175 ? 17.094 18.969 -8.195 1 91.69 175 ASP A CA 1
ATOM 1323 C C . ASP A 1 175 ? 16.797 18.578 -6.754 1 91.69 175 ASP A C 1
ATOM 1325 O O . ASP A 1 175 ? 16.109 19.312 -6.031 1 91.69 175 ASP A O 1
ATOM 1329 N N . PRO A 1 176 ? 17.359 17.469 -6.34 1 95.88 176 PRO A N 1
ATOM 1330 C CA . PRO A 1 176 ? 17.141 17.031 -4.961 1 95.88 176 PRO A CA 1
ATOM 1331 C C . PRO A 1 176 ? 17.562 18.094 -3.934 1 95.88 176 PRO A C 1
ATOM 1333 O O . PRO A 1 176 ? 16.922 18.219 -2.883 1 95.88 176 PRO A O 1
ATOM 1336 N N . LYS A 1 177 ? 18.562 18.766 -4.215 1 96.62 177 LYS A N 1
ATOM 1337 C CA . LYS A 1 177 ? 19.016 19.812 -3.289 1 96.62 177 LYS A CA 1
ATOM 1338 C C . LYS A 1 177 ? 17.969 20.906 -3.137 1 96.62 177 LYS A C 1
ATOM 1340 O O . LYS A 1 177 ? 17.781 21.453 -2.049 1 96.62 177 LYS A O 1
ATOM 1345 N N . VAL A 1 178 ? 17.344 21.219 -4.227 1 96.75 178 VAL A N 1
ATOM 1346 C CA . VAL A 1 178 ? 16.281 22.234 -4.199 1 96.75 178 VAL A CA 1
ATOM 1347 C C . VAL A 1 178 ? 15.102 21.719 -3.379 1 96.75 178 VAL A C 1
ATOM 1349 O O . VAL A 1 178 ? 14.547 22.453 -2.562 1 96.75 178 VAL A O 1
ATOM 1352 N N . VAL A 1 179 ? 14.75 20.5 -3.564 1 97.94 179 VAL A N 1
ATOM 1353 C CA . VAL A 1 179 ? 13.656 19.906 -2.816 1 97.94 179 VAL A CA 1
ATOM 1354 C C . VAL A 1 179 ? 13.977 19.906 -1.323 1 97.94 179 VAL A C 1
ATOM 1356 O O . VAL A 1 179 ? 13.133 20.266 -0.5 1 97.94 179 VAL A O 1
ATOM 1359 N N . GLU A 1 180 ? 15.195 19.516 -1.022 1 98.44 180 GLU A N 1
ATOM 1360 C CA . GLU A 1 180 ? 15.648 19.516 0.365 1 98.44 180 GLU A CA 1
ATOM 1361 C C . GLU A 1 180 ? 15.516 20.906 0.98 1 98.44 180 GLU A C 1
ATOM 1363 O O . GLU A 1 180 ? 15.055 21.047 2.113 1 98.44 180 GLU A O 1
ATOM 1368 N N . GLN A 1 181 ? 15.867 21.891 0.237 1 98.25 181 GLN A N 1
ATOM 1369 C CA . GLN A 1 181 ? 15.797 23.281 0.703 1 98.25 181 GLN A CA 1
ATOM 1370 C C . GLN A 1 181 ? 14.344 23.719 0.881 1 98.25 181 GLN A C 1
ATOM 1372 O O . GLN A 1 181 ? 14.016 24.391 1.862 1 98.25 181 GLN A O 1
ATOM 1377 N N . LEU A 1 182 ? 13.516 23.406 -0.091 1 98.38 182 LEU A N 1
ATOM 1378 C CA . LEU A 1 182 ? 12.109 23.781 -0.024 1 98.38 182 LEU A CA 1
ATOM 1379 C C . LEU A 1 182 ? 11.453 23.219 1.232 1 98.38 182 LEU A C 1
ATOM 1381 O O . LEU A 1 182 ? 10.758 23.938 1.952 1 98.38 182 LEU A O 1
ATOM 1385 N N . ILE A 1 183 ? 11.719 21.953 1.507 1 98.75 183 ILE A N 1
ATOM 1386 C CA . ILE A 1 183 ? 11.156 21.312 2.689 1 98.75 183 ILE A CA 1
ATOM 1387 C C . ILE A 1 183 ? 11.789 21.906 3.947 1 98.75 183 ILE A C 1
ATOM 1389 O O . ILE A 1 183 ? 11.094 22.219 4.914 1 98.75 183 ILE A O 1
ATOM 1393 N N . GLY A 1 184 ? 13.086 22.047 3.932 1 98.75 184 GLY A N 1
ATOM 1394 C CA . GLY A 1 184 ? 13.805 22.594 5.066 1 98.75 184 GLY A CA 1
ATOM 1395 C C . GLY A 1 184 ? 13.32 23.984 5.457 1 98.75 184 GLY A C 1
ATOM 1396 O O . GLY A 1 184 ? 13.203 24.297 6.645 1 98.75 184 GLY A O 1
ATOM 1397 N N . ASN A 1 185 ? 13.039 24.781 4.496 1 98.5 185 ASN A N 1
ATOM 1398 C CA . ASN A 1 185 ? 12.578 26.141 4.73 1 98.5 185 ASN A CA 1
ATOM 1399 C C . ASN A 1 185 ? 11.203 26.172 5.391 1 98.5 185 ASN A C 1
ATOM 1401 O O . ASN A 1 185 ? 10.781 27.188 5.926 1 98.5 185 ASN A O 1
ATOM 1405 N N . ASN A 1 186 ? 10.5 25.062 5.348 1 98.38 186 ASN A N 1
ATOM 1406 C CA . ASN A 1 186 ? 9.148 25.016 5.898 1 98.38 186 ASN A CA 1
ATOM 1407 C C . ASN A 1 186 ? 9.07 24.078 7.094 1 98.38 186 ASN A C 1
ATOM 1409 O O . ASN A 1 186 ? 7.98 23.625 7.465 1 98.38 186 ASN A O 1
ATOM 1413 N N . ILE A 1 187 ? 10.203 23.812 7.719 1 98.44 187 ILE A N 1
ATOM 1414 C CA . ILE A 1 187 ? 10.258 22.875 8.836 1 98.44 187 ILE A CA 1
ATOM 1415 C C . ILE A 1 187 ? 9.555 23.484 10.055 1 98.44 187 ILE A C 1
ATOM 1417 O O . ILE A 1 187 ? 8.922 22.766 10.836 1 98.44 187 ILE A O 1
ATOM 1421 N N . GLY A 1 188 ? 9.719 24.781 10.234 1 97.06 188 GLY A N 1
ATOM 1422 C CA . GLY A 1 188 ? 9.016 25.453 11.312 1 97.06 188 GLY A CA 1
ATOM 1423 C C . GLY A 1 188 ? 7.504 25.312 11.219 1 97.06 188 GLY A C 1
ATOM 1424 O O . GLY A 1 188 ? 6.836 25.078 12.227 1 97.06 188 GLY A O 1
ATOM 1425 N N . LEU A 1 189 ? 7.008 25.516 10.016 1 97.81 189 LEU A N 1
ATOM 1426 C CA . LEU A 1 189 ? 5.578 25.359 9.789 1 97.81 189 LEU A CA 1
ATOM 1427 C C . LEU A 1 189 ? 5.133 23.922 10.094 1 97.81 189 LEU A C 1
ATOM 1429 O O . LEU A 1 189 ? 4.066 23.719 10.672 1 97.81 189 LEU A O 1
ATOM 1433 N N . LEU A 1 190 ? 5.91 22.969 9.711 1 98.06 190 LEU A N 1
ATOM 1434 C CA . LEU A 1 190 ? 5.617 21.578 10.016 1 98.06 190 LEU A CA 1
ATOM 1435 C C . LEU A 1 190 ? 5.551 21.359 11.523 1 98.06 190 LEU A C 1
ATOM 1437 O O . LEU A 1 190 ? 4.68 20.641 12.016 1 98.06 190 LEU A O 1
ATOM 1441 N N . GLY A 1 191 ? 6.484 21.969 12.234 1 96.56 191 GLY A N 1
ATOM 1442 C CA . GLY A 1 191 ? 6.453 21.891 13.688 1 96.56 191 GLY A CA 1
ATOM 1443 C C . GLY A 1 191 ? 5.168 22.438 14.281 1 96.56 191 GLY A C 1
ATOM 1444 O O . GLY A 1 191 ? 4.586 21.828 15.188 1 96.56 191 GLY A O 1
ATOM 1445 N N . LEU A 1 192 ? 4.738 23.516 13.789 1 96.31 192 LEU A N 1
ATOM 1446 C CA . LEU A 1 192 ? 3.5 24.125 14.266 1 96.31 192 LEU A CA 1
ATOM 1447 C C . LEU A 1 192 ? 2.305 23.234 13.945 1 96.31 192 LEU A C 1
ATOM 1449 O O . LEU A 1 192 ? 1.408 23.062 14.781 1 96.31 192 LEU A O 1
ATOM 1453 N N . LEU A 1 193 ? 2.266 22.734 12.727 1 97.06 193 LEU A N 1
ATOM 1454 C CA . LEU A 1 193 ? 1.211 21.812 12.328 1 97.06 193 LEU A CA 1
ATOM 1455 C C . LEU A 1 193 ? 1.149 20.625 13.281 1 97.06 193 LEU A C 1
ATOM 1457 O O . LEU A 1 193 ? 0.067 20.219 13.719 1 97.06 193 LEU A O 1
ATOM 1461 N N . LEU A 1 194 ? 2.281 20.094 13.578 1 95.69 194 LEU A N 1
ATOM 1462 C CA . LEU A 1 194 ? 2.363 18.938 14.469 1 95.69 194 LEU A CA 1
ATOM 1463 C C . LEU A 1 194 ? 1.815 19.281 15.852 1 95.69 194 LEU A C 1
ATOM 1465 O O . LEU A 1 194 ? 1.075 18.484 16.438 1 95.69 194 LEU A O 1
ATOM 1469 N N . ASP A 1 195 ? 2.152 20.422 16.359 1 93.88 195 ASP A N 1
ATOM 1470 C CA . ASP A 1 195 ? 1.653 20.859 17.656 1 93.88 195 ASP A CA 1
ATOM 1471 C C . ASP A 1 195 ? 0.127 20.922 17.672 1 93.88 195 ASP A C 1
ATOM 1473 O O . ASP A 1 195 ? -0.508 20.453 18.625 1 93.88 195 ASP A O 1
ATOM 1477 N N . LYS A 1 196 ? -0.397 21.438 16.641 1 93.31 196 LYS A N 1
ATOM 1478 C CA . LYS A 1 196 ? -1.848 21.562 16.531 1 93.31 196 LYS A CA 1
ATOM 1479 C C . LYS A 1 196 ? -2.516 20.188 16.453 1 93.31 196 LYS A C 1
ATOM 1481 O O . LYS A 1 196 ? -3.566 19.969 17.062 1 93.31 196 LYS A O 1
ATOM 1486 N N . LEU A 1 197 ? -1.92 19.328 15.711 1 92.62 197 LEU A N 1
ATOM 1487 C CA . LEU A 1 197 ? -2.482 17.984 15.562 1 92.62 197 LEU A CA 1
ATOM 1488 C C . LEU A 1 197 ? -2.389 17.203 16.875 1 92.62 197 LEU A C 1
ATOM 1490 O O . LEU A 1 197 ? -3.281 16.422 17.203 1 92.62 197 LEU A O 1
ATOM 1494 N N . GLU A 1 198 ? -1.302 17.406 17.562 1 90.5 198 GLU A N 1
ATOM 1495 C CA . GLU A 1 198 ? -1.162 16.75 18.859 1 90.5 198 GLU A CA 1
ATOM 1496 C C . GLU A 1 198 ? -2.232 17.234 19.844 1 90.5 198 GLU A C 1
ATOM 1498 O O . GLU A 1 198 ? -2.75 16.453 20.641 1 90.5 198 GLU A O 1
ATOM 1503 N N . GLU A 1 199 ? -2.484 18.469 19.781 1 87.06 199 GLU A N 1
ATOM 1504 C CA . GLU A 1 199 ? -3.564 19 20.609 1 87.06 199 GLU A CA 1
ATOM 1505 C C . GLU A 1 199 ? -4.902 18.375 20.234 1 87.06 199 GLU A C 1
ATOM 1507 O O . GLU A 1 199 ? -5.695 18.031 21.125 1 87.06 199 GLU A O 1
ATOM 1512 N N . ARG A 1 200 ? -5.117 18.219 19.016 1 85.38 200 ARG A N 1
ATOM 1513 C CA . ARG A 1 200 ? -6.344 17.594 18.531 1 85.38 200 ARG A CA 1
ATOM 1514 C C . ARG A 1 200 ? -6.422 16.125 18.953 1 85.38 200 ARG A C 1
ATOM 1516 O O . ARG A 1 200 ? -7.5 15.633 19.281 1 85.38 200 ARG A O 1
ATOM 1523 N N . ALA A 1 201 ? -5.305 15.492 18.875 1 85.38 201 ALA A N 1
ATOM 1524 C CA . ALA A 1 201 ? -5.246 14.086 19.25 1 85.38 201 ALA A CA 1
ATOM 1525 C C . ALA A 1 201 ? -5.66 13.891 20.719 1 85.38 201 ALA A C 1
ATOM 1527 O O . ALA A 1 201 ? -6.297 12.891 21.062 1 85.38 201 ALA A O 1
ATOM 1528 N N . LYS A 1 202 ? -5.254 14.789 21.547 1 79.62 202 LYS A N 1
ATOM 1529 C CA . LYS A 1 202 ? -5.633 14.727 22.953 1 79.62 202 LYS A CA 1
ATOM 1530 C C . LYS A 1 202 ? -7.148 14.82 23.125 1 79.62 202 LYS A C 1
ATOM 1532 O O . LYS A 1 202 ? -7.715 14.234 24.031 1 79.62 202 LYS A O 1
ATOM 1537 N N . LEU A 1 203 ? -7.707 15.5 22.25 1 71.94 203 LEU A N 1
ATOM 1538 C CA . LEU A 1 203 ? -9.148 15.711 22.312 1 71.94 203 LEU A CA 1
ATOM 1539 C C . LEU A 1 203 ? -9.898 14.5 21.781 1 71.94 203 LEU A C 1
ATOM 1541 O O . LEU A 1 203 ? -10.984 14.172 22.266 1 71.94 203 LEU A O 1
ATOM 1545 N N . VAL A 1 204 ? -9.359 13.828 20.766 1 66.25 204 VAL A N 1
ATOM 1546 C CA . VAL A 1 204 ? -9.992 12.695 20.109 1 66.25 204 VAL A CA 1
ATOM 1547 C C . VAL A 1 204 ? -9.859 11.453 21 1 66.25 204 VAL A C 1
ATOM 1549 O O . VAL A 1 204 ? -10.766 10.617 21.047 1 66.25 204 VAL A O 1
ATOM 1552 N N . ASN A 1 205 ? -8.703 11.062 21.469 1 59.06 205 ASN A N 1
ATOM 1553 C CA . ASN A 1 205 ? -8.414 9.875 22.266 1 59.06 205 ASN A CA 1
ATOM 1554 C C . ASN A 1 205 ? -9.078 9.945 23.641 1 59.06 205 ASN A C 1
ATOM 1556 O O . ASN A 1 205 ? -8.75 9.164 24.531 1 59.06 205 ASN A O 1
ATOM 1560 N N . LEU A 1 206 ? -9.789 10.805 23.812 1 52.16 206 LEU A N 1
ATOM 1561 C CA . LEU A 1 206 ? -10.461 10.812 25.094 1 52.16 206 LEU A CA 1
ATOM 1562 C C . LEU A 1 206 ? -11.258 9.523 25.312 1 52.16 206 LEU A C 1
ATOM 1564 O O . LEU A 1 206 ? -11.938 9.062 24.391 1 52.16 206 LEU A O 1
ATOM 1568 N N . PRO A 1 207 ? -10.766 8.656 26.203 1 48.62 207 PRO A N 1
ATOM 1569 C CA . PRO A 1 207 ? -11.414 7.406 26.609 1 48.62 207 PRO A CA 1
ATOM 1570 C C . PRO A 1 207 ? -12.922 7.418 26.359 1 48.62 207 PRO A C 1
ATOM 1572 O O . PRO A 1 207 ? -13.523 8.492 26.266 1 48.62 207 PRO A O 1
ATOM 1575 N N . GLU A 1 208 ? -13.422 6.18 25.953 1 50.09 208 GLU A N 1
ATOM 1576 C CA . GLU A 1 208 ? -14.852 5.879 25.875 1 50.09 208 GLU A CA 1
ATOM 1577 C C . GLU A 1 208 ? -15.633 6.641 26.938 1 50.09 208 GLU A C 1
ATOM 1579 O O . GLU A 1 208 ? -15.203 6.738 28.078 1 50.09 208 GLU A O 1
ATOM 1584 N N . ALA A 1 209 ? -16.375 7.543 26.438 1 55.28 209 ALA A N 1
ATOM 1585 C CA . ALA A 1 209 ? -17.344 8.211 27.297 1 55.28 209 ALA A CA 1
ATOM 1586 C C . ALA A 1 209 ? -18.094 7.207 28.172 1 55.28 209 ALA A C 1
ATOM 1588 O O . ALA A 1 209 ? -18.938 6.461 27.672 1 55.28 209 ALA A O 1
ATOM 1589 N N . PRO A 1 210 ? -17.453 6.938 29.312 1 60.91 210 PRO A N 1
ATOM 1590 C CA . PRO A 1 210 ? -18.219 6.016 30.156 1 60.91 210 PRO A CA 1
ATOM 1591 C C . PRO A 1 210 ? -19.719 6.293 30.109 1 60.91 210 PRO A C 1
ATOM 1593 O O . PRO A 1 210 ? -20.141 7.453 30.125 1 60.91 210 PRO A O 1
ATOM 1596 N N . ASN A 1 211 ? -20.531 5.25 29.812 1 68.69 211 ASN A N 1
ATOM 1597 C CA . ASN A 1 211 ? -21.984 5.266 29.812 1 68.69 211 ASN A CA 1
ATOM 1598 C C . ASN A 1 211 ? -22.547 5.965 28.578 1 68.69 211 ASN A C 1
ATOM 1600 O O . ASN A 1 211 ? -23.672 6.457 28.578 1 68.69 211 ASN A O 1
ATOM 1604 N N . PHE A 1 212 ? -21.641 6.062 27.531 1 73.25 212 PHE A N 1
ATOM 1605 C CA . PHE A 1 212 ? -22.094 6.707 26.297 1 73.25 212 PHE A CA 1
ATOM 1606 C C . PHE A 1 212 ? -23.312 6 25.734 1 73.25 212 PHE A C 1
ATOM 1608 O O . PHE A 1 212 ? -24.312 6.645 25.406 1 73.25 212 PHE A O 1
ATOM 1615 N N . GLU A 1 213 ? -23.172 4.699 25.734 1 73.69 213 GLU A N 1
ATOM 1616 C CA . GLU A 1 213 ? -24.297 3.936 25.203 1 73.69 213 GLU A CA 1
ATOM 1617 C C . GLU A 1 213 ? -25.547 4.145 26.047 1 73.69 213 GLU A C 1
ATOM 1619 O O . GLU A 1 213 ? -26.672 4.176 25.516 1 73.69 213 GLU A O 1
ATOM 1624 N N . TYR A 1 214 ? -25.484 4.281 27.281 1 76.31 214 TYR A N 1
ATOM 1625 C CA . TYR A 1 214 ? -26.594 4.547 28.188 1 76.31 214 TYR A CA 1
ATOM 1626 C C . TYR A 1 214 ? -27.266 5.871 27.859 1 76.31 214 TYR A C 1
ATOM 1628 O O . TYR A 1 214 ? -28.5 5.941 27.766 1 76.31 214 TYR A O 1
ATOM 1636 N N . TRP A 1 215 ? -26.547 6.816 27.469 1 77.44 215 TRP A N 1
ATOM 1637 C CA . TRP A 1 215 ? -27.094 8.148 27.266 1 77.44 215 TRP A CA 1
ATOM 1638 C C . TRP A 1 215 ? -27.734 8.266 25.891 1 77.44 215 TRP A C 1
ATOM 1640 O O . TRP A 1 215 ? -28.766 8.922 25.719 1 77.44 215 TRP A O 1
ATOM 1650 N N . ILE A 1 216 ? -27.141 7.488 24.984 1 77.5 216 ILE A N 1
ATOM 1651 C CA . ILE A 1 216 ? -27.703 7.602 23.656 1 77.5 216 ILE A CA 1
ATOM 1652 C C . ILE A 1 216 ? -29 6.785 23.547 1 77.5 216 ILE A C 1
ATOM 1654 O O . ILE A 1 216 ? -29.828 7.023 22.672 1 77.5 216 ILE A O 1
ATOM 1658 N N . ARG A 1 217 ? -29.109 5.984 24.453 1 79.38 217 ARG A N 1
ATOM 1659 C CA . ARG A 1 217 ? -30.359 5.23 24.547 1 79.38 217 ARG A CA 1
ATOM 1660 C C . ARG A 1 217 ? -31.422 6.023 25.281 1 79.38 217 ARG A C 1
ATOM 1662 O O . ARG A 1 217 ? -32.625 5.84 25.047 1 79.38 217 ARG A O 1
ATOM 1669 N N . GLN A 1 218 ? -31.141 6.941 26.188 1 78.06 218 GLN A N 1
ATOM 1670 C CA . GLN A 1 218 ? -32.062 7.68 27.047 1 78.06 218 GLN A CA 1
ATOM 1671 C C . GLN A 1 218 ? -32.562 8.93 26.344 1 78.06 218 GLN A C 1
ATOM 1673 O O . GLN A 1 218 ? -33.688 9.375 26.609 1 78.06 218 GLN A O 1
ATOM 1678 N N . TYR A 1 219 ? -31.656 9.484 25.453 1 80.44 219 TYR A N 1
ATOM 1679 C CA . TYR A 1 219 ? -32.031 10.727 24.781 1 80.44 219 TYR A CA 1
ATOM 1680 C C . TYR A 1 219 ? -31.766 10.633 23.281 1 80.44 219 TYR A C 1
ATOM 1682 O O . TYR A 1 219 ? -30.984 9.789 22.828 1 80.44 219 TYR A O 1
ATOM 1690 N N . ARG A 1 220 ? -32.469 11.367 22.625 1 80.19 220 ARG A N 1
ATOM 1691 C CA . ARG A 1 220 ? -32.281 11.461 21.188 1 80.19 220 ARG A CA 1
ATOM 1692 C C . ARG A 1 220 ? -31.203 12.5 20.859 1 80.19 220 ARG A C 1
ATOM 1694 O O . ARG A 1 220 ? -31.266 13.641 21.297 1 80.19 220 ARG A O 1
ATOM 1701 N N . PHE A 1 221 ? -30.141 12.062 20.078 1 80.44 221 PHE A N 1
ATOM 1702 C CA . PHE A 1 221 ? -29.062 12.914 19.625 1 80.44 221 PHE A CA 1
ATOM 1703 C C . PHE A 1 221 ? -28.891 12.812 18.109 1 80.44 221 PHE A C 1
ATOM 1705 O O . PHE A 1 221 ? -29.156 11.766 17.516 1 80.44 221 PHE A O 1
ATOM 1712 N N . THR A 1 222 ? -28.703 13.891 17.516 1 68.06 222 THR A N 1
ATOM 1713 C CA . THR A 1 222 ? -28.203 13.805 16.141 1 68.06 222 THR A CA 1
ATOM 1714 C C . THR A 1 222 ? -26.797 13.203 16.109 1 68.06 222 THR A C 1
ATOM 1716 O O . THR A 1 222 ? -26.172 13.047 17.156 1 68.06 222 THR A O 1
ATOM 1719 N N . ILE A 1 223 ? -26.328 12.891 15 1 67.5 223 ILE A N 1
ATOM 1720 C CA . ILE A 1 223 ? -25.016 12.297 14.844 1 67.5 223 ILE A CA 1
ATOM 1721 C C . ILE A 1 223 ? -23.938 13.266 15.359 1 67.5 223 ILE A C 1
ATOM 1723 O O . ILE A 1 223 ? -23.016 12.859 16.062 1 67.5 223 ILE A O 1
ATOM 1727 N N . SER A 1 224 ? -24.188 14.414 15.07 1 66 224 SER A N 1
ATOM 1728 C CA . SER A 1 224 ? -23.266 15.438 15.531 1 66 224 SER A CA 1
ATOM 1729 C C . SER A 1 224 ? -23.297 15.57 17.047 1 66 224 SER A C 1
ATOM 1731 O O . SER A 1 224 ? -22.25 15.719 17.688 1 66 224 SER A O 1
ATOM 1733 N N . GLU A 1 225 ? -24.469 15.453 17.672 1 75.12 225 GLU A N 1
ATOM 1734 C CA . GLU A 1 225 ? -24.641 15.555 19.125 1 75.12 225 GLU A CA 1
ATOM 1735 C C . GLU A 1 225 ? -24.078 14.312 19.828 1 75.12 225 GLU A C 1
ATOM 1737 O O . GLU A 1 225 ? -23.531 14.414 20.922 1 75.12 225 GLU A O 1
ATOM 1742 N N . GLN A 1 226 ? -24.156 13.266 19.156 1 75.38 226 GLN A N 1
ATOM 1743 C CA . GLN A 1 226 ? -23.578 12.047 19.703 1 75.38 226 GLN A CA 1
ATOM 1744 C C . GLN A 1 226 ? -22.062 12.156 19.812 1 75.38 226 GLN A C 1
ATOM 1746 O O . GLN A 1 226 ? -21.469 11.75 20.812 1 75.38 226 GLN A O 1
ATOM 1751 N N . ASN A 1 227 ? -21.578 12.672 18.906 1 68.12 227 ASN A N 1
ATOM 1752 C CA . ASN A 1 227 ? -20.125 12.891 18.922 1 68.12 227 ASN A CA 1
ATOM 1753 C C . ASN A 1 227 ? -19.719 13.883 20 1 68.12 227 ASN A C 1
ATOM 1755 O O . ASN A 1 227 ? -18.719 13.68 20.688 1 68.12 227 ASN A O 1
ATOM 1759 N N . ARG A 1 228 ? -20.484 14.883 20.141 1 70.94 228 ARG A N 1
ATOM 1760 C CA . ARG A 1 228 ? -20.25 15.859 21.203 1 70.94 228 ARG A CA 1
ATOM 1761 C C . ARG A 1 228 ? -20.391 15.227 22.578 1 70.94 228 ARG A C 1
ATOM 1763 O O . ARG A 1 228 ? -19.594 15.484 23.484 1 70.94 228 ARG A O 1
ATOM 1770 N N . LEU A 1 229 ? -21.391 14.406 22.672 1 77.31 229 LEU A N 1
ATOM 1771 C CA . LEU A 1 229 ? -21.609 13.703 23.938 1 77.31 229 LEU A CA 1
ATOM 1772 C C . LEU A 1 229 ? -20.422 12.805 24.266 1 77.31 229 LEU A C 1
ATOM 1774 O O . LEU A 1 229 ? -19.938 12.797 25.391 1 77.31 229 LEU A O 1
ATOM 1778 N N . LYS A 1 230 ? -20.109 12.141 23.328 1 70.88 230 LYS A N 1
ATOM 1779 C CA . LYS A 1 230 ? -18.969 11.234 23.531 1 70.88 230 LYS A CA 1
ATOM 1780 C C . LYS A 1 230 ? -17.734 11.992 24 1 70.88 230 LYS A C 1
ATOM 1782 O O . LYS A 1 230 ? -17.062 11.562 24.938 1 70.88 230 LYS A O 1
ATOM 1787 N N . ASN A 1 231 ? -17.484 13.062 23.453 1 69.69 231 ASN A N 1
ATOM 1788 C CA . ASN A 1 231 ? -16.359 13.922 23.812 1 69.69 231 ASN A CA 1
ATOM 1789 C C . ASN A 1 231 ? -16.5 14.492 25.219 1 69.69 231 ASN A C 1
ATOM 1791 O O . ASN A 1 231 ? -15.547 14.523 25.984 1 69.69 231 ASN A O 1
ATOM 1795 N N . LEU A 1 232 ? -17.703 14.875 25.531 1 73.12 232 LEU A N 1
ATOM 1796 C CA . LEU A 1 232 ? -17.953 15.477 26.828 1 73.12 232 LEU A CA 1
ATOM 1797 C C . LEU A 1 232 ? -17.875 14.43 27.938 1 73.12 232 LEU A C 1
ATOM 1799 O O . LEU A 1 232 ? -17.328 14.695 29.016 1 73.12 232 LEU A O 1
ATOM 1803 N N . LEU A 1 233 ? -18.375 13.305 27.594 1 75.62 233 LEU A N 1
ATOM 1804 C CA . LEU A 1 233 ? -18.312 12.227 28.578 1 75.62 233 LEU A CA 1
ATOM 1805 C C . LEU A 1 233 ? -16.875 11.812 28.828 1 75.62 233 LEU A C 1
ATOM 1807 O O . LEU A 1 233 ? -16.484 11.57 29.969 1 75.62 233 LEU A O 1
ATOM 1811 N N . SER A 1 234 ? -16.25 11.711 27.844 1 70.56 234 SER A N 1
ATOM 1812 C CA . SER A 1 234 ? -14.836 11.344 27.953 1 70.56 234 SER A CA 1
ATOM 1813 C C . SER A 1 234 ? -14.047 12.398 28.719 1 70.56 234 SER A C 1
ATOM 1815 O O . SER A 1 234 ? -13.234 12.062 29.594 1 70.56 234 SER A O 1
ATOM 1817 N N . ARG A 1 235 ? -14.258 13.633 28.422 1 69 235 ARG A N 1
ATOM 1818 C CA . ARG A 1 235 ? -13.609 14.727 29.141 1 69 235 ARG A CA 1
ATOM 1819 C C . ARG A 1 235 ? -13.984 14.711 30.625 1 69 235 ARG A C 1
ATOM 1821 O O . ARG A 1 235 ? -13.141 14.945 31.484 1 69 235 ARG A O 1
ATOM 1828 N N . PHE A 1 236 ? -15.234 14.539 30.828 1 71.19 236 PHE A N 1
ATOM 1829 C CA . PHE A 1 236 ? -15.711 14.453 32.219 1 71.19 236 PHE A CA 1
ATOM 1830 C C . PHE A 1 236 ? -14.984 13.352 32.969 1 71.19 236 PHE A C 1
ATOM 1832 O O . PHE A 1 236 ? -14.547 13.555 34.094 1 71.19 236 PHE A O 1
ATOM 1839 N N . SER A 1 237 ? -14.984 12.25 32.312 1 72.5 237 SER A N 1
ATOM 1840 C CA . SER A 1 237 ? -14.336 11.109 32.938 1 72.5 237 SER A CA 1
ATOM 1841 C C . SER A 1 237 ? -12.859 11.383 33.188 1 72.5 237 SER A C 1
ATOM 1843 O O . SER A 1 237 ? -12.336 11.031 34.25 1 72.5 237 SER A O 1
ATOM 1845 N N . VAL A 1 238 ? -12.289 12.031 32.375 1 66.81 238 VAL A N 1
ATOM 1846 C CA . VAL A 1 238 ? -10.867 12.336 32.469 1 66.81 238 VAL A CA 1
ATOM 1847 C C . VAL A 1 238 ? -10.648 13.391 33.562 1 66.81 238 VAL A C 1
ATOM 1849 O O . VAL A 1 238 ? -9.719 13.281 34.375 1 66.81 238 VAL A O 1
ATOM 1852 N N . LEU A 1 239 ? -11.43 14.32 33.531 1 64.69 239 LEU A N 1
ATOM 1853 C CA . LEU A 1 239 ? -11.258 15.438 34.438 1 64.69 239 LEU A CA 1
ATOM 1854 C C . LEU A 1 239 ? -11.672 15.039 35.875 1 64.69 239 LEU A C 1
ATOM 1856 O O . LEU A 1 239 ? -11.078 15.492 36.844 1 64.69 239 LEU A O 1
ATOM 1860 N N . THR A 1 240 ? -12.625 14.195 35.969 1 69.38 240 THR A N 1
ATOM 1861 C CA . THR A 1 240 ? -13.172 13.906 37.312 1 69.38 240 THR A CA 1
ATOM 1862 C C . THR A 1 240 ? -12.719 12.531 37.781 1 69.38 240 THR A C 1
ATOM 1864 O O . THR A 1 240 ? -12.828 12.211 38.969 1 69.38 240 THR A O 1
ATOM 1867 N N . GLY A 1 241 ? -12.172 11.766 36.781 1 68 241 GLY A N 1
ATOM 1868 C CA . GLY A 1 241 ? -11.805 10.398 37.094 1 68 241 GLY A CA 1
ATOM 1869 C C . GLY A 1 241 ? -13 9.484 37.281 1 68 241 GLY A C 1
ATOM 1870 O O . GLY A 1 241 ? -12.859 8.344 37.719 1 68 241 GLY A O 1
ATOM 1871 N N . LYS A 1 242 ? -14.18 10.016 37.125 1 73.38 242 LYS A N 1
ATOM 1872 C CA . LYS A 1 242 ? -15.414 9.266 37.281 1 73.38 242 LYS A CA 1
ATOM 1873 C C . LYS A 1 242 ? -16.25 9.273 36 1 73.38 242 LYS A C 1
ATOM 1875 O O . LYS A 1 242 ? -16.062 10.148 35.156 1 73.38 242 LYS A O 1
ATOM 1880 N N . SER A 1 243 ? -17.062 8.18 35.875 1 72.25 243 SER A N 1
ATOM 1881 C CA . SER A 1 243 ? -18.031 8.156 34.781 1 72.25 243 SER A CA 1
ATOM 1882 C C . SER A 1 243 ? -19.297 8.938 35.156 1 72.25 243 SER A C 1
ATOM 1884 O O . SER A 1 243 ? -19.719 8.93 36.312 1 72.25 243 SER A O 1
ATOM 1886 N N . LEU A 1 244 ? -19.781 9.633 34.188 1 69 244 LEU A N 1
ATOM 1887 C CA . LEU A 1 244 ? -21.031 10.352 34.406 1 69 244 LEU A CA 1
ATOM 1888 C C . LEU A 1 244 ? -22.188 9.375 34.594 1 69 244 LEU A C 1
ATOM 1890 O O . LEU A 1 244 ? -22.391 8.5 33.75 1 69 244 LEU A O 1
ATOM 1894 N N . GLU A 1 245 ? -22.797 9.523 35.719 1 73.25 245 GLU A N 1
ATOM 1895 C CA . GLU A 1 245 ? -23.953 8.68 36.031 1 73.25 245 GLU A CA 1
ATOM 1896 C C . GLU A 1 245 ? -25.25 9.477 35.969 1 73.25 245 GLU A C 1
ATOM 1898 O O . GLU A 1 245 ? -25.25 10.695 36.156 1 73.25 245 GLU A O 1
ATOM 1903 N N . PRO A 1 246 ? -26.328 8.812 35.594 1 71.19 246 PRO A N 1
ATOM 1904 C CA . PRO A 1 246 ? -27.641 9.484 35.562 1 71.19 246 PRO A CA 1
ATOM 1905 C C . PRO A 1 246 ? -27.938 10.281 36.812 1 71.19 246 PRO A C 1
ATOM 1907 O O . PRO A 1 246 ? -28.625 11.312 36.75 1 71.19 246 PRO A O 1
ATOM 1910 N N . ALA A 1 247 ? -27.422 9.898 37.875 1 69.38 247 ALA A N 1
ATOM 1911 C CA . ALA A 1 247 ? -27.641 10.539 39.156 1 69.38 247 ALA A CA 1
ATOM 1912 C C . ALA A 1 247 ? -26.891 11.867 39.25 1 69.38 247 ALA A C 1
ATOM 1914 O O . ALA A 1 247 ? -27.188 12.695 40.125 1 69.38 247 ALA A O 1
ATOM 1915 N N . ASP A 1 248 ? -25.969 12.055 38.406 1 68.38 248 ASP A N 1
ATOM 1916 C CA . ASP A 1 248 ? -25.109 13.234 38.469 1 68.38 248 ASP A CA 1
ATOM 1917 C C . ASP A 1 248 ? -25.812 14.461 37.875 1 68.38 248 ASP A C 1
ATOM 1919 O O . ASP A 1 248 ? -25.359 15.586 38.062 1 68.38 248 ASP A O 1
ATOM 1923 N N . PHE A 1 249 ? -26.75 14.086 37.031 1 64.94 249 PHE A N 1
ATOM 1924 C CA . PHE A 1 249 ? -27.531 15.18 36.469 1 64.94 249 PHE A CA 1
ATOM 1925 C C . PHE A 1 249 ? -28.984 15.094 36.938 1 64.94 249 PHE A C 1
ATOM 1927 O O . PHE A 1 249 ? -29.5 14.008 37.188 1 64.94 249 PHE A O 1
ATOM 1934 N N . GLY A 1 250 ? -29.469 16.156 37.406 1 62.44 250 GLY A N 1
ATOM 1935 C CA . GLY A 1 250 ? -30.906 16.156 37.688 1 62.44 250 GLY A CA 1
ATOM 1936 C C . GLY A 1 250 ? -31.734 15.75 36.469 1 62.44 250 GLY A C 1
ATOM 1937 O O . GLY A 1 250 ? -31.203 15.188 35.531 1 62.44 250 GLY A O 1
ATOM 1938 N N . THR A 1 251 ? -33.062 15.969 36.344 1 67.06 251 THR A N 1
ATOM 1939 C CA . THR A 1 251 ? -34.031 15.641 35.312 1 67.06 251 THR A CA 1
ATOM 1940 C C . THR A 1 251 ? -33.75 16.453 34.031 1 67.06 251 THR A C 1
ATOM 1942 O O . THR A 1 251 ? -33.812 17.688 34.062 1 67.06 251 THR A O 1
ATOM 1945 N N . VAL A 1 252 ? -33 15.836 33.094 1 75.44 252 VAL A N 1
ATOM 1946 C CA . VAL A 1 252 ? -32.844 16.484 31.797 1 75.44 252 VAL A CA 1
ATOM 1947 C C . VAL A 1 252 ? -33.875 15.93 30.812 1 75.44 252 VAL A C 1
ATOM 1949 O O . VAL A 1 252 ? -34.125 14.727 30.797 1 75.44 252 VAL A O 1
ATOM 1952 N N . LYS A 1 253 ? -34.438 16.891 30.25 1 77.88 253 LYS A N 1
ATOM 1953 C CA . LYS A 1 253 ? -35.625 16.5 29.438 1 77.88 253 LYS A CA 1
ATOM 1954 C C . LYS A 1 253 ? -35.219 16.141 28.016 1 77.88 253 LYS A C 1
ATOM 1956 O O . LYS A 1 253 ? -36 15.547 27.281 1 77.88 253 LYS A O 1
ATOM 1961 N N . SER A 1 254 ? -34.062 16.547 27.641 1 83.62 254 SER A N 1
ATOM 1962 C CA . SER A 1 254 ? -33.656 16.281 26.25 1 83.62 254 SER A CA 1
ATOM 1963 C C . SER A 1 254 ? -32.156 16.094 26.125 1 83.62 254 SER A C 1
ATOM 1965 O O . SER A 1 254 ? -31.406 16.453 27.031 1 83.62 254 SER A O 1
ATOM 1967 N N . GLY A 1 255 ? -31.734 15.508 25.109 1 83.19 255 GLY A N 1
ATOM 1968 C CA . GLY A 1 255 ? -30.328 15.352 24.812 1 83.19 255 GLY A CA 1
ATOM 1969 C C . GLY A 1 255 ? -29.578 16.672 24.766 1 83.19 255 GLY A C 1
ATOM 1970 O O . GLY A 1 255 ? -28.453 16.766 25.25 1 83.19 255 GLY A O 1
ATOM 1971 N N . LYS A 1 256 ? -30.266 17.562 24.281 1 82.31 256 LYS A N 1
ATOM 1972 C CA . LYS A 1 256 ? -29.672 18.891 24.188 1 82.31 256 LYS A CA 1
ATOM 1973 C C . LYS A 1 256 ? -29.422 19.484 25.562 1 82.31 256 LYS A C 1
ATOM 1975 O O . LYS A 1 256 ? -28.391 20.125 25.797 1 82.31 256 LYS A O 1
ATOM 1980 N N . GLU A 1 257 ? -30.328 19.344 26.344 1 84.25 257 GLU A N 1
ATOM 1981 C CA . GLU A 1 257 ? -30.172 19.828 27.703 1 84.25 257 GLU A CA 1
ATOM 1982 C C . GLU A 1 257 ? -29.062 19.094 28.438 1 84.25 257 GLU A C 1
ATOM 1984 O O . GLU A 1 257 ? -28.328 19.688 29.234 1 84.25 257 GLU A O 1
ATOM 1989 N N . LEU A 1 258 ? -28.953 17.859 28.125 1 84.06 258 LEU A N 1
ATOM 1990 C CA . LEU A 1 258 ? -27.875 17.078 28.719 1 84.06 258 LEU A CA 1
ATOM 1991 C C . LEU A 1 258 ? -26.516 17.609 28.281 1 84.06 258 LEU A C 1
ATOM 1993 O O . LEU A 1 258 ? -25.609 17.75 29.094 1 84.06 258 LEU A O 1
ATOM 1997 N N . LEU A 1 259 ? -26.453 17.875 27.125 1 84.44 259 LEU A N 1
ATOM 1998 C CA . LEU A 1 259 ? -25.203 18.391 26.578 1 84.44 259 LEU A CA 1
ATOM 1999 C C . LEU A 1 259 ? -24.844 19.734 27.219 1 84.44 259 LEU A C 1
ATOM 2001 O O . LEU A 1 259 ? -23.688 19.969 27.594 1 84.44 259 LEU A O 1
ATOM 2005 N N . ALA A 1 260 ? -25.797 20.547 27.312 1 82.31 260 ALA A N 1
ATOM 2006 C CA . ALA A 1 260 ? -25.594 21.859 27.922 1 82.31 260 ALA A CA 1
ATOM 2007 C C . ALA A 1 260 ? -25.219 21.719 29.406 1 82.31 260 ALA A C 1
ATOM 2009 O O . ALA A 1 260 ? -24.328 22.438 29.875 1 82.31 260 ALA A O 1
ATOM 2010 N N . ALA A 1 261 ? -25.797 20.844 30.078 1 80.88 261 ALA A N 1
ATOM 2011 C CA . ALA A 1 261 ? -25.484 20.609 31.484 1 80.88 261 ALA A CA 1
ATOM 2012 C C . ALA A 1 261 ? -24.078 20.062 31.656 1 80.88 261 ALA A C 1
ATOM 2014 O O . ALA A 1 261 ? -23.359 20.484 32.562 1 80.88 261 ALA A O 1
ATOM 2015 N N . LEU A 1 262 ? -23.766 19.234 30.828 1 79.44 262 LEU A N 1
ATOM 2016 C CA . LEU A 1 262 ? -22.438 18.641 30.875 1 79.44 262 LEU A CA 1
ATOM 2017 C C . LEU A 1 262 ? -21.375 19.688 30.578 1 79.44 262 LEU A C 1
ATOM 2019 O O . LEU A 1 262 ? -20.328 19.734 31.25 1 79.44 262 LEU A O 1
ATOM 2023 N N . GLU A 1 263 ? -21.641 20.438 29.672 1 80 263 GLU A N 1
ATOM 2024 C CA . GLU A 1 263 ? -20.703 21.516 29.328 1 80 263 GLU A CA 1
ATOM 2025 C C . GLU A 1 263 ? -20.562 22.516 30.469 1 80 263 GLU A C 1
ATOM 2027 O O . GLU A 1 263 ? -19.453 22.953 30.781 1 80 263 GLU A O 1
ATOM 2032 N N . SER A 1 264 ? -21.625 22.828 30.953 1 79.38 264 SER A N 1
ATOM 2033 C CA . SER A 1 264 ? -21.609 23.734 32.094 1 79.38 264 SER A CA 1
ATOM 2034 C C . SER A 1 264 ? -20.828 23.156 33.281 1 79.38 264 SER A C 1
ATOM 2036 O O . SER A 1 264 ? -20.062 23.859 33.906 1 79.38 264 SER A O 1
ATOM 2038 N N . ARG A 1 265 ? -20.984 21.891 33.469 1 77.31 265 ARG A N 1
ATOM 2039 C CA . ARG A 1 265 ? -20.266 21.203 34.531 1 77.31 265 ARG A CA 1
ATOM 2040 C C . ARG A 1 265 ? -18.781 21.141 34.25 1 77.31 265 ARG A C 1
ATOM 2042 O O . ARG A 1 265 ? -17.953 21.328 35.156 1 77.31 265 ARG A O 1
ATOM 2049 N N . LEU A 1 266 ? -18.531 20.875 33.156 1 76.81 266 LEU A N 1
ATOM 2050 C CA . LEU A 1 266 ? -17.125 20.781 32.781 1 76.81 266 LEU A CA 1
ATOM 2051 C C . LEU A 1 266 ? -16.453 22.141 32.844 1 76.81 266 LEU A C 1
ATOM 2053 O O . LEU A 1 266 ? -15.281 22.25 33.25 1 76.81 266 LEU A O 1
ATOM 2057 N N . ASP A 1 267 ? -17.094 23.125 32.469 1 70.88 267 ASP A N 1
ATOM 2058 C CA . ASP A 1 267 ? -16.578 24.484 32.562 1 70.88 267 ASP A CA 1
ATOM 2059 C C . ASP A 1 267 ? -16.312 24.859 34.031 1 70.88 267 ASP A C 1
ATOM 2061 O O . ASP A 1 267 ? -15.344 25.547 34.344 1 70.88 267 ASP A O 1
ATOM 2065 N N . LYS A 1 268 ? -17.047 24.375 34.906 1 73.19 268 LYS A N 1
ATOM 2066 C CA . LYS A 1 268 ? -16.891 24.625 36.344 1 73.19 268 LYS A CA 1
ATOM 2067 C C . LYS A 1 268 ? -15.695 23.844 36.906 1 73.19 268 LYS A C 1
ATOM 2069 O O . LYS A 1 268 ? -14.992 24.328 37.781 1 73.19 268 LYS A O 1
ATOM 2074 N N . ILE A 1 269 ? -15.586 22.641 36.375 1 66.69 269 ILE A N 1
ATOM 2075 C CA . ILE A 1 269 ? -14.469 21.828 36.844 1 66.69 269 ILE A CA 1
ATOM 2076 C C . ILE A 1 269 ? -13.156 22.422 36.375 1 66.69 269 ILE A C 1
ATOM 2078 O O . ILE A 1 269 ? -12.164 22.438 37.094 1 66.69 269 ILE A O 1
ATOM 2082 N N . LYS A 1 270 ? -13.008 22.938 35.312 1 55.53 270 LYS A N 1
ATOM 2083 C CA . LYS A 1 270 ? -11.82 23.609 34.812 1 55.53 270 LYS A CA 1
ATOM 2084 C C . LYS A 1 270 ? -11.414 24.781 35.688 1 55.53 270 LYS A C 1
ATOM 2086 O O . LYS A 1 270 ? -10.219 25.047 35.875 1 55.53 270 LYS A O 1
ATOM 2091 N N . PHE A 1 271 ? -12.258 25.406 36.094 1 50.34 271 PHE A N 1
ATOM 2092 C CA . PHE A 1 271 ? -11.953 26.531 36.969 1 50.34 271 PHE A CA 1
ATOM 2093 C C . PHE A 1 271 ? -11.539 26.047 38.344 1 50.34 271 PHE A C 1
ATOM 2095 O O . PHE A 1 271 ? -10.859 26.766 39.094 1 50.34 271 PHE A O 1
ATOM 2102 N N . GLU A 1 272 ? -11.883 24.906 38.688 1 48.69 272 GLU A N 1
ATOM 2103 C CA . GLU A 1 272 ? -11.508 24.438 40.031 1 48.69 272 GLU A CA 1
ATOM 2104 C C . GLU A 1 272 ? -10.188 23.672 39.969 1 48.69 272 GLU A C 1
ATOM 2106 O O . GLU A 1 272 ? -9.562 23.438 41.031 1 48.69 272 GLU A O 1
ATOM 2111 N N . LEU A 1 273 ? -9.789 23.281 38.906 1 40.22 273 LEU A N 1
ATOM 2112 C CA . LEU A 1 273 ? -8.43 22.75 38.875 1 40.22 273 LEU A CA 1
ATOM 2113 C C . LEU A 1 273 ? -7.422 23.859 38.531 1 40.22 273 LEU A C 1
ATOM 2115 O O . LEU A 1 273 ? -7.703 24.734 37.719 1 40.22 273 LEU A O 1
ATOM 2119 N N . MET B 1 1 ? 19.469 -29.469 8.492 1 24.72 1 MET B N 1
ATOM 2120 C CA . MET B 1 1 ? 19.172 -28.094 8.125 1 24.72 1 MET B CA 1
ATOM 2121 C C . MET B 1 1 ? 17.672 -27.922 7.863 1 24.72 1 MET B C 1
ATOM 2123 O O . MET B 1 1 ? 17.125 -28.547 6.965 1 24.72 1 MET B O 1
ATOM 2127 N N . ILE B 1 2 ? 16.875 -27.922 8.766 1 31.34 2 ILE B N 1
ATOM 2128 C CA . ILE B 1 2 ? 15.414 -27.969 8.703 1 31.34 2 ILE B CA 1
ATOM 2129 C C . ILE B 1 2 ? 14.906 -26.984 7.66 1 31.34 2 ILE B C 1
ATOM 2131 O O . ILE B 1 2 ? 15.172 -25.781 7.75 1 31.34 2 ILE B O 1
ATOM 2135 N N . LEU B 1 3 ? 14.914 -27.312 6.461 1 37.94 3 LEU B N 1
ATOM 2136 C CA . LEU B 1 3 ? 14.398 -26.578 5.312 1 37.94 3 LEU B CA 1
ATOM 2137 C C . LEU B 1 3 ? 13.219 -25.703 5.711 1 37.94 3 LEU B C 1
ATOM 2139 O O . LEU B 1 3 ? 12.156 -26.219 6.074 1 37.94 3 LEU B O 1
ATOM 2143 N N . LEU B 1 4 ? 13.43 -24.766 6.512 1 45.31 4 LEU B N 1
ATOM 2144 C CA . LEU B 1 4 ? 12.406 -23.875 7.059 1 45.31 4 LEU B CA 1
ATOM 2145 C C . LEU B 1 4 ? 11.383 -23.5 5.996 1 45.31 4 LEU B C 1
ATOM 2147 O O . LEU B 1 4 ? 11.742 -23.125 4.879 1 45.31 4 LEU B O 1
ATOM 2151 N N . ALA B 1 5 ? 10.336 -24.25 5.926 1 57.19 5 ALA B N 1
ATOM 2152 C CA . ALA B 1 5 ? 9.156 -24.078 5.082 1 57.19 5 ALA B CA 1
ATOM 2153 C C . ALA B 1 5 ? 8.906 -22.594 4.809 1 57.19 5 ALA B C 1
ATOM 2155 O O . ALA B 1 5 ? 9.031 -21.75 5.707 1 57.19 5 ALA B O 1
ATOM 2156 N N . ALA B 1 6 ? 9.023 -22.188 3.531 1 64.31 6 ALA B N 1
ATOM 2157 C CA . ALA B 1 6 ? 8.781 -20.812 3.109 1 64.31 6 ALA B CA 1
ATOM 2158 C C . ALA B 1 6 ? 7.434 -20.312 3.631 1 64.31 6 ALA B C 1
ATOM 2160 O O . ALA B 1 6 ? 6.477 -21.078 3.732 1 64.31 6 ALA B O 1
ATOM 2161 N N . ASN B 1 7 ? 7.469 -19.125 4.234 1 87.31 7 ASN B N 1
ATOM 2162 C CA . ASN B 1 7 ? 6.195 -18.484 4.539 1 87.31 7 ASN B CA 1
ATOM 2163 C C . ASN B 1 7 ? 5.465 -18.062 3.266 1 87.31 7 ASN B C 1
ATOM 2165 O O . ASN B 1 7 ? 6.094 -17.656 2.287 1 87.31 7 ASN B O 1
ATOM 2169 N N . ILE B 1 8 ? 4.246 -18.391 3.201 1 95.5 8 ILE B N 1
ATOM 2170 C CA . ILE B 1 8 ? 3.406 -18.125 2.039 1 95.5 8 ILE B CA 1
ATOM 2171 C C . ILE B 1 8 ? 2.451 -16.969 2.346 1 95.5 8 ILE B C 1
ATOM 2173 O O . ILE B 1 8 ? 1.771 -16.969 3.375 1 95.5 8 ILE B O 1
ATOM 2177 N N . PHE B 1 9 ? 2.42 -16.016 1.441 1 97.62 9 PHE B N 1
ATOM 2178 C CA . PHE B 1 9 ? 1.515 -14.883 1.569 1 97.62 9 PHE B CA 1
ATOM 2179 C C . PHE B 1 9 ? 0.509 -14.859 0.424 1 97.62 9 PHE B C 1
ATOM 2181 O O . PHE B 1 9 ? 0.887 -14.695 -0.738 1 97.62 9 PHE B O 1
ATOM 2188 N N . PHE B 1 10 ? -0.744 -15.023 0.753 1 98.56 10 PHE B N 1
ATOM 2189 C CA . PHE B 1 10 ? -1.836 -14.812 -0.189 1 98.56 10 PHE B CA 1
ATOM 2190 C C . PHE B 1 10 ? -2.443 -13.43 -0.01 1 98.56 10 PHE B C 1
ATOM 2192 O O . PHE B 1 10 ? -2.645 -12.969 1.118 1 98.56 10 PHE B O 1
ATOM 2199 N N . ALA B 1 11 ? -2.727 -12.758 -1.08 1 98.81 11 ALA B N 1
ATOM 2200 C CA . ALA B 1 11 ? -3.475 -11.508 -1.047 1 98.81 11 ALA B CA 1
ATOM 2201 C C . ALA B 1 11 ? -4.656 -11.547 -2.012 1 98.81 11 ALA B C 1
ATOM 2203 O O . ALA B 1 11 ? -4.492 -11.875 -3.188 1 98.81 11 ALA B O 1
ATOM 2204 N N . VAL B 1 12 ? -5.797 -11.234 -1.515 1 98.88 12 VAL B N 1
ATOM 2205 C CA . VAL B 1 12 ? -7.02 -11.18 -2.311 1 98.88 12 VAL B CA 1
ATOM 2206 C C . VAL B 1 12 ? -7.758 -9.867 -2.031 1 98.88 12 VAL B C 1
ATOM 2208 O O . VAL B 1 12 ? -7.566 -9.258 -0.978 1 98.88 12 VAL B O 1
ATOM 2211 N N . ALA B 1 13 ? -8.586 -9.477 -2.986 1 98.38 13 ALA B N 1
ATOM 2212 C CA . ALA B 1 13 ? -9.273 -8.195 -2.834 1 98.38 13 ALA B CA 1
ATOM 2213 C C . ALA B 1 13 ? -10.57 -8.359 -2.047 1 98.38 13 ALA B C 1
ATOM 2215 O O . ALA B 1 13 ? -10.906 -7.527 -1.203 1 98.38 13 ALA B O 1
ATOM 2216 N N . LEU B 1 14 ? -11.281 -9.484 -2.205 1 97.06 14 LEU B N 1
ATOM 2217 C CA . LEU B 1 14 ? -12.633 -9.617 -1.687 1 97.06 14 LEU B CA 1
ATOM 2218 C C . LEU B 1 14 ? -12.742 -10.82 -0.748 1 97.06 14 LEU B C 1
ATOM 2220 O O . LEU B 1 14 ? -12.094 -11.844 -0.97 1 97.06 14 LEU B O 1
ATOM 2224 N N . PRO B 1 15 ? -13.672 -10.742 0.22 1 97.88 15 PRO B N 1
ATOM 2225 C CA . PRO B 1 15 ? -13.875 -11.875 1.127 1 97.88 15 PRO B CA 1
ATOM 2226 C C . PRO B 1 15 ? -14.312 -13.148 0.397 1 97.88 15 PRO B C 1
ATOM 2228 O O . PRO B 1 15 ? -13.898 -14.25 0.767 1 97.88 15 PRO B O 1
ATOM 2231 N N . CYS B 1 16 ? -15.094 -13.008 -0.605 1 98.12 16 CYS B N 1
ATOM 2232 C CA . CYS B 1 16 ? -15.57 -14.172 -1.344 1 98.12 16 CYS B CA 1
ATOM 2233 C C . CYS B 1 16 ? -14.43 -14.859 -2.084 1 98.12 16 CYS B C 1
ATOM 2235 O O . CYS B 1 16 ? -14.516 -16.047 -2.41 1 98.12 16 CYS B O 1
ATOM 2237 N N . GLU B 1 17 ? -13.383 -14.148 -2.406 1 98.62 17 GLU B N 1
ATOM 2238 C CA . GLU B 1 17 ? -12.188 -14.75 -2.988 1 98.62 17 GLU B CA 1
ATOM 2239 C C . GLU B 1 17 ? -11.383 -15.5 -1.936 1 98.62 17 GLU B C 1
ATOM 2241 O O . GLU B 1 17 ? -10.695 -16.484 -2.252 1 98.62 17 GLU B O 1
ATOM 2246 N N . ALA B 1 18 ? -11.484 -15.102 -0.745 1 98.81 18 ALA B N 1
ATOM 2247 C CA . ALA B 1 18 ? -10.688 -15.633 0.355 1 98.81 18 ALA B CA 1
ATOM 2248 C C . ALA B 1 18 ? -11.305 -16.922 0.909 1 98.81 18 ALA B C 1
ATOM 2250 O O . ALA B 1 18 ? -10.594 -17.812 1.363 1 98.81 18 ALA B O 1
ATOM 2251 N N . LYS B 1 19 ? -12.594 -17 0.898 1 98.5 19 LYS B N 1
ATOM 2252 C CA . LYS B 1 19 ? -13.336 -18.047 1.596 1 98.5 19 LYS B CA 1
ATOM 2253 C C . LYS B 1 19 ? -12.852 -19.438 1.186 1 98.5 19 LYS B C 1
ATOM 2255 O O . LYS B 1 19 ? -12.531 -20.266 2.041 1 98.5 19 LYS B O 1
ATOM 2260 N N . PRO B 1 20 ? -12.766 -19.719 -0.116 1 98.81 20 PRO B N 1
ATOM 2261 C CA . PRO B 1 20 ? -12.312 -21.047 -0.499 1 98.81 20 PRO B CA 1
ATOM 2262 C C . PRO B 1 20 ? -10.875 -21.344 -0.058 1 98.81 20 PRO B C 1
ATOM 2264 O O . PRO B 1 20 ? -10.539 -22.484 0.244 1 98.81 20 PRO B O 1
ATOM 2267 N N . LEU B 1 21 ? -10.023 -20.312 -0.047 1 98.81 21 LEU B N 1
ATOM 2268 C CA . LEU B 1 21 ? -8.648 -20.5 0.395 1 98.81 21 LEU B CA 1
ATOM 2269 C C . LEU B 1 21 ? -8.594 -20.797 1.89 1 98.81 21 LEU B C 1
ATOM 2271 O O . LEU B 1 21 ? -7.875 -21.703 2.32 1 98.81 21 LEU B O 1
ATOM 2275 N N . VAL B 1 22 ? -9.336 -20.047 2.643 1 98.69 22 VAL B N 1
ATOM 2276 C CA . VAL B 1 22 ? -9.383 -20.219 4.09 1 98.69 22 VAL B CA 1
ATOM 2277 C C . VAL B 1 22 ? -9.828 -21.641 4.434 1 98.69 22 VAL B C 1
ATOM 2279 O O . VAL B 1 22 ? -9.227 -22.297 5.281 1 98.69 22 VAL B O 1
ATOM 2282 N N . ALA B 1 23 ? -10.875 -22.047 3.766 1 98.31 23 ALA B N 1
ATOM 2283 C CA . ALA B 1 23 ? -11.406 -23.391 4 1 98.31 23 ALA B CA 1
ATOM 2284 C C . ALA B 1 23 ? -10.398 -24.469 3.605 1 98.31 23 ALA B C 1
ATOM 2286 O O . ALA B 1 23 ? -10.148 -25.406 4.367 1 98.31 23 ALA B O 1
ATOM 2287 N N . HIS B 1 24 ? -9.805 -24.375 2.488 1 98.25 24 HIS B N 1
ATOM 2288 C CA . HIS B 1 24 ? -8.922 -25.406 1.945 1 98.25 24 HIS B CA 1
ATOM 2289 C C . HIS B 1 24 ? -7.656 -25.547 2.787 1 98.25 24 HIS B C 1
ATOM 2291 O O . HIS B 1 24 ? -7.203 -26.656 3.057 1 98.25 24 HIS B O 1
ATOM 2297 N N . PHE B 1 25 ? -7.102 -24.406 3.203 1 97.75 25 PHE B N 1
ATOM 2298 C CA . PHE B 1 25 ? -5.82 -24.438 3.895 1 97.75 25 PHE B CA 1
ATOM 2299 C C . PHE B 1 25 ? -6.02 -24.453 5.406 1 97.75 25 PHE B C 1
ATOM 2301 O O . PHE B 1 25 ? -5.047 -24.469 6.164 1 97.75 25 PHE B O 1
ATOM 2308 N N . GLY B 1 26 ? -7.199 -24.375 5.863 1 97.88 26 GLY B N 1
ATOM 2309 C CA . GLY B 1 26 ? -7.496 -24.406 7.289 1 97.88 26 GLY B CA 1
ATOM 2310 C C . GLY B 1 26 ? -6.973 -23.188 8.031 1 97.88 26 GLY B C 1
ATOM 2311 O O . GLY B 1 26 ? -6.336 -23.328 9.078 1 97.88 26 GLY B O 1
ATOM 2312 N N . LEU B 1 27 ? -7.184 -22.031 7.52 1 98.19 27 LEU B N 1
ATOM 2313 C CA . LEU B 1 27 ? -6.676 -20.812 8.125 1 98.19 27 LEU B CA 1
ATOM 2314 C C . LEU B 1 27 ? -7.641 -20.281 9.18 1 98.19 27 LEU B C 1
ATOM 2316 O O . LEU B 1 27 ? -8.852 -20.484 9.078 1 98.19 27 LEU B O 1
ATOM 2320 N N . LYS B 1 28 ? -7.062 -19.547 10.141 1 97.94 28 LYS B N 1
ATOM 2321 C CA . LYS B 1 28 ? -7.863 -18.906 11.18 1 97.94 28 LYS B CA 1
ATOM 2322 C C . LYS B 1 28 ? -7.699 -17.391 11.148 1 97.94 28 LYS B C 1
ATOM 2324 O O . LYS B 1 28 ? -6.598 -16.875 10.93 1 97.94 28 LYS B O 1
ATOM 2329 N N . LYS B 1 29 ? -8.789 -16.75 11.43 1 96.19 29 LYS B N 1
ATOM 2330 C CA . LYS B 1 29 ? -8.758 -15.281 11.453 1 96.19 29 LYS B CA 1
ATOM 2331 C C . LYS B 1 29 ? -7.863 -14.766 12.578 1 96.19 29 LYS B C 1
ATOM 2333 O O . LYS B 1 29 ? -7.914 -15.273 13.703 1 96.19 29 LYS B O 1
ATOM 2338 N N . ASP B 1 30 ? -7.02 -13.867 12.289 1 94.19 30 ASP B N 1
ATOM 2339 C CA . ASP B 1 30 ? -6.23 -13.188 13.312 1 94.19 30 ASP B CA 1
ATOM 2340 C C . ASP B 1 30 ? -6.984 -11.992 13.883 1 94.19 30 ASP B C 1
ATOM 2342 O O . ASP B 1 30 ? -6.957 -10.898 13.312 1 94.19 30 ASP B O 1
ATOM 2346 N N . THR B 1 31 ? -7.492 -12.094 14.992 1 87 31 THR B N 1
ATOM 2347 C CA . THR B 1 31 ? -8.391 -11.102 15.578 1 87 31 THR B CA 1
ATOM 2348 C C . THR B 1 31 ? -7.598 -9.938 16.172 1 87 31 THR B C 1
ATOM 2350 O O . THR B 1 31 ? -8.164 -8.883 16.469 1 87 31 THR B O 1
ATOM 2353 N N . ALA B 1 32 ? -6.34 -10.062 16.266 1 84.12 32 ALA B N 1
ATOM 2354 C CA . ALA B 1 32 ? -5.508 -8.984 16.781 1 84.12 32 ALA B CA 1
ATOM 2355 C C . ALA B 1 32 ? -5.281 -7.91 15.711 1 84.12 32 ALA B C 1
ATOM 2357 O O . ALA B 1 32 ? -4.941 -6.77 16.031 1 84.12 32 ALA B O 1
ATOM 2358 N N . VAL B 1 33 ? -5.426 -8.352 14.516 1 85.94 33 VAL B N 1
ATOM 2359 C CA . VAL B 1 33 ? -5.262 -7.434 13.398 1 85.94 33 VAL B CA 1
ATOM 2360 C C . VAL B 1 33 ? -6.609 -6.824 13.023 1 85.94 33 VAL B C 1
ATOM 2362 O O . VAL B 1 33 ? -7.52 -7.531 12.594 1 85.94 33 VAL B O 1
ATOM 2365 N N . ARG B 1 34 ? -6.758 -5.523 13.102 1 81.19 34 ARG B N 1
ATOM 2366 C CA . ARG B 1 34 ? -8.039 -4.871 12.867 1 81.19 34 ARG B CA 1
ATOM 2367 C C . ARG B 1 34 ? -8.055 -4.141 11.531 1 81.19 34 ARG B C 1
ATOM 2369 O O . ARG B 1 34 ? -9.102 -3.99 10.906 1 81.19 34 ARG B O 1
ATOM 2376 N N . ALA B 1 35 ? -6.934 -3.689 11.109 1 88.19 35 ALA B N 1
ATOM 2377 C CA . ALA B 1 35 ? -6.852 -2.828 9.93 1 88.19 35 ALA B CA 1
ATOM 2378 C C . ALA B 1 35 ? -7.23 -3.592 8.664 1 88.19 35 ALA B C 1
ATOM 2380 O O . ALA B 1 35 ? -7.734 -3.004 7.707 1 88.19 35 ALA B O 1
ATOM 2381 N N . PHE B 1 36 ? -6.93 -4.938 8.68 1 94.06 36 PHE B N 1
ATOM 2382 C CA . PHE B 1 36 ? -7.246 -5.82 7.562 1 94.06 36 PHE B CA 1
ATOM 2383 C C . PHE B 1 36 ? -7.773 -7.16 8.062 1 94.06 36 PHE B C 1
ATOM 2385 O O . PHE B 1 36 ? -7.406 -7.609 9.148 1 94.06 36 PHE B O 1
ATOM 2392 N N . ALA B 1 37 ? -8.664 -7.781 7.27 1 96.19 37 ALA B N 1
ATOM 2393 C CA . ALA B 1 37 ? -8.984 -9.18 7.555 1 96.19 37 ALA B CA 1
ATOM 2394 C C . ALA B 1 37 ? -7.828 -10.094 7.184 1 96.19 37 ALA B C 1
ATOM 2396 O O . ALA B 1 37 ? -7.461 -10.203 6.008 1 96.19 37 ALA B O 1
ATOM 2397 N N . MET B 1 38 ? -7.285 -10.664 8.18 1 97.25 38 MET B N 1
ATOM 2398 C CA . MET B 1 38 ? -6.125 -11.531 7.977 1 97.25 38 MET B CA 1
ATOM 2399 C C . MET B 1 38 ? -6.375 -12.922 8.555 1 97.25 38 MET B C 1
ATOM 2401 O O . MET B 1 38 ? -6.945 -13.055 9.641 1 97.25 38 MET B O 1
ATOM 2405 N N . TYR B 1 39 ? -6.012 -13.922 7.832 1 98.06 39 TYR B N 1
ATOM 2406 C CA . TYR B 1 39 ? -6.105 -15.32 8.227 1 98.06 39 TYR B CA 1
ATOM 2407 C C . TYR B 1 39 ? -4.742 -16 8.164 1 98.06 39 TYR B C 1
ATOM 2409 O O . TYR B 1 39 ? -3.918 -15.672 7.305 1 98.06 39 TYR B O 1
ATOM 2417 N N . ARG B 1 40 ? -4.57 -16.891 9.102 1 96.12 40 ARG B N 1
ATOM 2418 C CA . ARG B 1 40 ? -3.234 -17.484 9.031 1 96.12 40 ARG B CA 1
ATOM 2419 C C . ARG B 1 40 ? -3.195 -18.844 9.734 1 96.12 40 ARG B C 1
ATOM 2421 O O . ARG B 1 40 ? -4.109 -19.188 10.484 1 96.12 40 ARG B O 1
ATOM 2428 N N . ASN B 1 41 ? -2.238 -19.594 9.398 1 95.19 41 ASN B N 1
ATOM 2429 C CA . ASN B 1 41 ? -1.71 -20.719 10.172 1 95.19 41 ASN B CA 1
ATOM 2430 C C . ASN B 1 41 ? -0.198 -20.609 10.352 1 95.19 41 ASN B C 1
ATOM 2432 O O . ASN B 1 41 ? 0.351 -19.5 10.391 1 95.19 41 ASN B O 1
ATOM 2436 N N . GLU B 1 42 ? 0.517 -21.641 10.5 1 89.69 42 GLU B N 1
ATOM 2437 C CA . GLU B 1 42 ? 1.933 -21.578 10.852 1 89.69 42 GLU B CA 1
ATOM 2438 C C . GLU B 1 42 ? 2.775 -21.094 9.68 1 89.69 42 GLU B C 1
ATOM 2440 O O . GLU B 1 42 ? 3.82 -20.469 9.867 1 89.69 42 GLU B O 1
ATOM 2445 N N . SER B 1 43 ? 2.232 -21.312 8.461 1 91 43 SER B N 1
ATOM 2446 C CA . SER B 1 43 ? 3.113 -21.062 7.324 1 91 43 SER B CA 1
ATOM 2447 C C . SER B 1 43 ? 2.439 -20.156 6.301 1 91 43 SER B C 1
ATOM 2449 O O . SER B 1 43 ? 3.102 -19.609 5.41 1 91 43 SER B O 1
ATOM 2451 N N . ILE B 1 44 ? 1.149 -19.953 6.461 1 95.75 44 ILE B N 1
ATOM 2452 C CA . ILE B 1 44 ? 0.41 -19.234 5.43 1 95.75 44 ILE B CA 1
ATOM 2453 C C . ILE B 1 44 ? -0.247 -18 6.039 1 95.75 44 ILE B C 1
ATOM 2455 O O . ILE B 1 44 ? -0.866 -18.078 7.105 1 95.75 44 ILE B O 1
ATOM 2459 N N . TYR B 1 45 ? -0.102 -16.891 5.41 1 97.06 45 TYR B N 1
ATOM 2460 C CA . TYR B 1 45 ? -0.799 -15.641 5.707 1 97.06 45 TYR B CA 1
ATOM 2461 C C . TYR B 1 45 ? -1.688 -15.227 4.543 1 97.06 45 TYR B C 1
ATOM 2463 O O . TYR B 1 45 ? -1.229 -15.148 3.4 1 97.06 45 TYR B O 1
ATOM 2471 N N . LEU B 1 46 ? -2.928 -15.055 4.812 1 98.5 46 LEU B N 1
ATOM 2472 C CA . LEU B 1 46 ? -3.883 -14.578 3.816 1 98.5 46 LEU B CA 1
ATOM 2473 C C . LEU B 1 46 ? -4.496 -13.242 4.242 1 98.5 46 LEU B C 1
ATOM 2475 O O . LEU B 1 46 ? -5.023 -13.125 5.352 1 98.5 46 LEU B O 1
ATOM 2479 N N . THR B 1 47 ? -4.422 -12.297 3.398 1 98.56 47 THR B N 1
ATOM 2480 C CA . THR B 1 47 ? -4.988 -10.992 3.719 1 98.56 47 THR B CA 1
ATOM 2481 C C . THR B 1 47 ? -6.043 -10.586 2.689 1 98.56 47 THR B C 1
ATOM 2483 O O . THR B 1 47 ? -5.82 -10.719 1.484 1 98.56 47 THR B O 1
ATOM 2486 N N . VAL B 1 48 ? -7.168 -10.156 3.176 1 98.75 48 VAL B N 1
ATOM 2487 C CA . VAL B 1 48 ? -8.188 -9.5 2.365 1 98.75 48 VAL B CA 1
ATOM 2488 C C . VAL B 1 48 ? -7.977 -7.988 2.391 1 98.75 48 VAL B C 1
ATOM 2490 O O . VAL B 1 48 ? -8.25 -7.332 3.4 1 98.75 48 VAL B O 1
ATOM 2493 N N . THR B 1 49 ? -7.617 -7.461 1.294 1 98.5 49 THR B N 1
ATOM 2494 C CA . THR B 1 49 ? -7.094 -6.102 1.293 1 98.5 49 THR B CA 1
ATOM 2495 C C . THR B 1 49 ? -8.195 -5.098 0.982 1 98.5 49 THR B C 1
ATOM 2497 O O . THR B 1 49 ? -8.117 -3.932 1.378 1 98.5 49 THR B O 1
ATOM 2500 N N . GLY B 1 50 ? -9.242 -5.539 0.307 1 96.81 50 GLY B N 1
ATOM 2501 C CA . GLY B 1 50 ? -10.141 -4.621 -0.375 1 96.81 50 GLY B CA 1
ATOM 2502 C C . GLY B 1 50 ? -9.711 -4.309 -1.796 1 96.81 50 GLY B C 1
ATOM 2503 O O . GLY B 1 50 ? -8.562 -4.543 -2.168 1 96.81 50 GLY B O 1
ATOM 2504 N N . PRO B 1 51 ? -10.602 -3.777 -2.551 1 96.88 51 PRO B N 1
ATOM 2505 C CA . PRO B 1 51 ? -10.297 -3.553 -3.965 1 96.88 51 PRO B CA 1
ATOM 2506 C C . PRO B 1 51 ? -9.383 -2.346 -4.188 1 96.88 51 PRO B C 1
ATOM 2508 O O . PRO B 1 51 ? -9.438 -1.382 -3.42 1 96.88 51 PRO B O 1
ATOM 2511 N N . GLY B 1 52 ? -8.586 -2.471 -5.215 1 98.12 52 GLY B N 1
ATOM 2512 C CA . GLY B 1 52 ? -7.781 -1.34 -5.645 1 98.12 52 GLY B CA 1
ATOM 2513 C C . GLY B 1 52 ? -6.297 -1.526 -5.379 1 98.12 52 GLY B C 1
ATOM 2514 O O . GLY B 1 52 ? -5.914 -2.283 -4.484 1 98.12 52 GLY B O 1
ATOM 2515 N N . LYS B 1 53 ? -5.508 -0.725 -6.105 1 98.75 53 LYS B N 1
ATOM 2516 C CA . LYS B 1 53 ? -4.055 -0.841 -6.047 1 98.75 53 LYS B CA 1
ATOM 2517 C C . LYS B 1 53 ? -3.523 -0.406 -4.684 1 98.75 53 LYS B C 1
ATOM 2519 O O . LYS B 1 53 ? -2.691 -1.094 -4.086 1 98.75 53 LYS B O 1
ATOM 2524 N N . SER B 1 54 ? -4.031 0.714 -4.137 1 98.62 54 SER B N 1
ATOM 2525 C CA . SER B 1 54 ? -3.547 1.217 -2.857 1 98.62 54 SER B CA 1
ATOM 2526 C C . SER B 1 54 ? -3.881 0.254 -1.722 1 98.62 54 SER B C 1
ATOM 2528 O O . SER B 1 54 ? -3.035 -0.03 -0.872 1 98.62 54 SER B O 1
ATOM 2530 N N . ALA B 1 55 ? -5.078 -0.285 -1.742 1 98.44 55 ALA B N 1
ATOM 2531 C CA . ALA B 1 55 ? -5.496 -1.231 -0.713 1 98.44 55 ALA B CA 1
ATOM 2532 C C . ALA B 1 55 ? -4.66 -2.506 -0.765 1 98.44 55 ALA B C 1
ATOM 2534 O O . ALA B 1 55 ? -4.234 -3.021 0.272 1 98.44 55 ALA B O 1
ATOM 2535 N N . MET B 1 56 ? -4.434 -2.99 -1.943 1 98.81 56 MET B N 1
ATOM 2536 C CA . MET B 1 56 ? -3.623 -4.188 -2.15 1 98.81 56 MET B CA 1
ATOM 2537 C C . MET B 1 56 ? -2.207 -3.982 -1.621 1 98.81 56 MET B C 1
ATOM 2539 O O . MET B 1 56 ? -1.69 -4.82 -0.88 1 98.81 56 MET B O 1
ATOM 2543 N N . ALA B 1 57 ? -1.599 -2.85 -2.014 1 98.88 57 ALA B N 1
ATOM 2544 C CA . ALA B 1 57 ? -0.242 -2.547 -1.563 1 98.88 57 ALA B CA 1
ATOM 2545 C C . ALA B 1 57 ? -0.178 -2.445 -0.042 1 98.88 57 ALA B C 1
ATOM 2547 O O . ALA B 1 57 ? 0.704 -3.033 0.589 1 98.88 57 ALA B O 1
ATOM 2548 N N . ALA B 1 58 ? -1.145 -1.764 0.534 1 98.69 58 ALA B N 1
ATOM 2549 C CA . ALA B 1 58 ? -1.18 -1.556 1.979 1 98.69 58 ALA B CA 1
ATOM 2550 C C . ALA B 1 58 ? -1.365 -2.877 2.719 1 98.69 58 ALA B C 1
ATOM 2552 O O . ALA B 1 58 ? -0.624 -3.18 3.656 1 98.69 58 ALA B O 1
ATOM 2553 N N . GLY B 1 59 ? -2.354 -3.635 2.285 1 98.5 59 GLY B N 1
ATOM 2554 C CA . GLY B 1 59 ? -2.648 -4.887 2.959 1 98.5 59 GLY B CA 1
ATOM 2555 C C . GLY B 1 59 ? -1.495 -5.871 2.922 1 98.5 59 GLY B C 1
ATOM 2556 O O . GLY B 1 59 ? -1.185 -6.512 3.93 1 98.5 59 GLY B O 1
ATOM 2557 N N . LEU B 1 60 ? -0.87 -5.969 1.758 1 98.12 60 LEU B N 1
ATOM 2558 C CA . LEU B 1 60 ? 0.239 -6.906 1.608 1 98.12 60 LEU B CA 1
ATOM 2559 C C . LEU B 1 60 ? 1.419 -6.492 2.482 1 98.12 60 LEU B C 1
ATOM 2561 O O . LEU B 1 60 ? 1.984 -7.32 3.199 1 98.12 60 LEU B O 1
ATOM 2565 N N . ALA B 1 61 ? 1.801 -5.223 2.404 1 97.06 61 ALA B N 1
ATOM 2566 C CA . ALA B 1 61 ? 2.939 -4.73 3.174 1 97.06 61 ALA B CA 1
ATOM 2567 C C . ALA B 1 61 ? 2.686 -4.859 4.672 1 97.06 61 ALA B C 1
ATOM 2569 O O . ALA B 1 61 ? 3.58 -5.246 5.43 1 97.06 61 ALA B O 1
ATOM 2570 N N . TYR B 1 62 ? 1.489 -4.535 5.086 1 96.44 62 TYR B N 1
ATOM 2571 C CA . TYR B 1 62 ? 1.117 -4.652 6.488 1 96.44 62 TYR B CA 1
ATOM 2572 C C . TYR B 1 62 ? 1.266 -6.094 6.973 1 96.44 62 TYR B C 1
ATOM 2574 O O . TYR B 1 62 ? 1.871 -6.344 8.016 1 96.44 62 TYR B O 1
ATOM 2582 N N . THR B 1 63 ? 0.711 -6.98 6.203 1 96 63 THR B N 1
ATOM 2583 C CA . THR B 1 63 ? 0.735 -8.391 6.562 1 96 63 THR B CA 1
ATOM 2584 C C . THR B 1 63 ? 2.17 -8.914 6.629 1 96 63 THR B C 1
ATOM 2586 O O . THR B 1 63 ? 2.521 -9.664 7.535 1 96 63 THR B O 1
ATOM 2589 N N . GLN B 1 64 ? 2.951 -8.531 5.648 1 94.44 64 GLN B N 1
ATOM 2590 C CA . GLN B 1 64 ? 4.355 -8.938 5.656 1 94.44 64 GLN B CA 1
ATOM 2591 C C . GLN B 1 64 ? 5.062 -8.445 6.914 1 94.44 64 GLN B C 1
ATOM 2593 O O . GLN B 1 64 ? 5.832 -9.18 7.531 1 94.44 64 GLN B O 1
ATOM 2598 N N . ALA B 1 65 ? 4.828 -7.242 7.297 1 93.06 65 ALA B N 1
ATOM 2599 C CA . ALA B 1 65 ? 5.461 -6.66 8.477 1 93.06 65 ALA B CA 1
ATOM 2600 C C . ALA B 1 65 ? 5.035 -7.395 9.75 1 93.06 65 ALA B C 1
ATOM 2602 O O . ALA B 1 65 ? 5.863 -7.672 10.617 1 93.06 65 ALA B O 1
ATOM 2603 N N . VAL B 1 66 ? 3.771 -7.695 9.82 1 90.38 66 VAL B N 1
ATOM 2604 C CA . VAL B 1 66 ? 3.219 -8.367 10.992 1 90.38 66 VAL B CA 1
ATOM 2605 C C . VAL B 1 66 ? 3.854 -9.75 11.141 1 90.38 66 VAL B C 1
ATOM 2607 O O . VAL B 1 66 ? 4.094 -10.203 12.258 1 90.38 66 VAL B O 1
ATOM 2610 N N . SER B 1 67 ? 4.055 -10.375 10.07 1 86.75 67 SER B N 1
ATOM 2611 C CA . SER B 1 67 ? 4.59 -11.734 10.086 1 86.75 67 SER B CA 1
ATOM 2612 C C . SER B 1 67 ? 6.039 -11.758 10.555 1 86.75 67 SER B C 1
ATOM 2614 O O . SER B 1 67 ? 6.531 -12.789 11.016 1 86.75 67 SER B O 1
ATOM 2616 N N . ALA B 1 68 ? 6.746 -10.695 10.461 1 74 68 ALA B N 1
ATOM 2617 C CA . ALA B 1 68 ? 8.156 -10.578 10.805 1 74 68 ALA B CA 1
ATOM 2618 C C . ALA B 1 68 ? 9.008 -11.547 9.984 1 74 68 ALA B C 1
ATOM 2620 O O . ALA B 1 68 ? 10.055 -12 10.438 1 74 68 ALA B O 1
ATOM 2621 N N . CYS B 1 69 ? 8.367 -11.914 8.906 1 64.56 69 CYS B N 1
ATOM 2622 C CA . CYS B 1 69 ? 9.078 -12.859 8.055 1 64.56 69 CYS B CA 1
ATOM 2623 C C . CYS B 1 69 ? 10.141 -12.148 7.223 1 64.56 69 CYS B C 1
ATOM 2625 O O . CYS B 1 69 ? 9.891 -11.078 6.668 1 64.56 69 CYS B O 1
ATOM 2627 N N . LEU B 1 70 ? 11.289 -12.625 7.25 1 59.41 70 LEU B N 1
ATOM 2628 C CA . LEU B 1 70 ? 12.391 -11.859 6.691 1 59.41 70 LEU B CA 1
ATOM 2629 C C . LEU B 1 70 ? 12.773 -12.375 5.309 1 59.41 70 LEU B C 1
ATOM 2631 O O . LEU B 1 70 ? 13.211 -11.602 4.453 1 59.41 70 LEU B O 1
ATOM 2635 N N . GLU B 1 71 ? 12.688 -13.727 5.16 1 61.62 71 GLU B N 1
ATOM 2636 C CA . GLU B 1 71 ? 13.383 -14.102 3.932 1 61.62 71 GLU B CA 1
ATOM 2637 C C . GLU B 1 71 ? 12.617 -15.188 3.178 1 61.62 71 GLU B C 1
ATOM 2639 O O . GLU B 1 71 ? 11.836 -15.93 3.771 1 61.62 71 GLU B O 1
ATOM 2644 N N . ASN B 1 72 ? 12.594 -15.156 1.774 1 67.62 72 ASN B N 1
ATOM 2645 C CA . ASN B 1 72 ? 12.172 -16.156 0.797 1 67.62 72 ASN B CA 1
ATOM 2646 C C . ASN B 1 72 ? 10.68 -16.469 0.912 1 67.62 72 ASN B C 1
ATOM 2648 O O . ASN B 1 72 ? 10.281 -17.625 0.875 1 67.62 72 ASN B O 1
ATOM 2652 N N . ALA B 1 73 ? 9.969 -15.445 1.111 1 89.06 73 ALA B N 1
ATOM 2653 C CA . ALA B 1 73 ? 8.523 -15.609 1.209 1 89.06 73 ALA B CA 1
ATOM 2654 C C . ALA B 1 73 ? 7.887 -15.727 -0.174 1 89.06 73 ALA B C 1
ATOM 2656 O O . ALA B 1 73 ? 8.336 -15.078 -1.123 1 89.06 73 ALA B O 1
ATOM 2657 N N . LEU B 1 74 ? 7.012 -16.641 -0.269 1 94.12 74 LEU B N 1
ATOM 2658 C CA . LEU B 1 74 ? 6.203 -16.797 -1.475 1 94.12 74 LEU B CA 1
ATOM 2659 C C . LEU B 1 74 ? 5.004 -15.852 -1.445 1 94.12 74 LEU B C 1
ATOM 2661 O O . LEU B 1 74 ? 4.324 -15.742 -0.423 1 94.12 74 LEU B O 1
ATOM 2665 N N . PHE B 1 75 ? 4.824 -15.18 -2.557 1 96.88 75 PHE B N 1
ATOM 2666 C CA . PHE B 1 75 ? 3.688 -14.273 -2.664 1 96.88 75 PHE B CA 1
ATOM 2667 C C . PHE B 1 75 ? 2.793 -14.664 -3.834 1 96.88 75 PHE B C 1
ATOM 2669 O O . PHE B 1 75 ? 3.268 -14.805 -4.965 1 96.88 75 PHE B O 1
ATOM 2676 N N . ILE B 1 76 ? 1.494 -14.781 -3.578 1 98.44 76 ILE B N 1
ATOM 2677 C CA . ILE B 1 76 ? 0.552 -15.109 -4.641 1 98.44 76 ILE B CA 1
ATOM 2678 C C . ILE B 1 76 ? -0.684 -14.219 -4.535 1 98.44 76 ILE B C 1
ATOM 2680 O O . ILE B 1 76 ? -1.338 -14.18 -3.488 1 98.44 76 ILE B O 1
ATOM 2684 N N . ASN B 1 77 ? -0.999 -13.531 -5.547 1 98.88 77 ASN B N 1
ATOM 2685 C CA . ASN B 1 77 ? -2.273 -12.828 -5.691 1 98.88 77 ASN B CA 1
ATOM 2686 C C . ASN B 1 77 ? -3.316 -13.711 -6.383 1 98.88 77 ASN B C 1
ATOM 2688 O O . ASN B 1 77 ? -3.105 -14.164 -7.508 1 98.88 77 ASN B O 1
ATOM 2692 N N . VAL B 1 78 ? -4.348 -13.969 -5.73 1 98.88 78 VAL B N 1
ATOM 2693 C CA . VAL B 1 78 ? -5.441 -14.758 -6.281 1 98.88 78 VAL B CA 1
ATOM 2694 C C . VAL B 1 78 ? -6.691 -13.898 -6.414 1 98.88 78 VAL B C 1
ATOM 2696 O O . VAL B 1 78 ? -7.039 -13.148 -5.496 1 98.88 78 VAL B O 1
ATOM 2699 N N . GLY B 1 79 ? -7.355 -14.031 -7.535 1 98.62 79 GLY B N 1
ATOM 2700 C CA . GLY B 1 79 ? -8.586 -13.273 -7.711 1 98.62 79 GLY B CA 1
ATOM 2701 C C . GLY B 1 79 ? -9.219 -13.477 -9.078 1 98.62 79 GLY B C 1
ATOM 2702 O O . GLY B 1 79 ? -8.734 -14.273 -9.883 1 98.62 79 GLY B O 1
ATOM 2703 N N . VAL B 1 80 ? -10.297 -12.75 -9.312 1 98.31 80 VAL B N 1
ATOM 2704 C CA . VAL B 1 80 ? -10.992 -12.836 -10.594 1 98.31 80 VAL B CA 1
ATOM 2705 C C . VAL B 1 80 ? -10.516 -11.711 -11.508 1 98.31 80 VAL B C 1
ATOM 2707 O O . VAL B 1 80 ? -9.93 -10.727 -11.047 1 98.31 80 VAL B O 1
ATOM 2710 N N . ALA B 1 81 ? -10.742 -11.922 -12.789 1 97.75 81 ALA B N 1
ATOM 2711 C CA . ALA B 1 81 ? -10.383 -10.961 -13.828 1 97.75 81 ALA B CA 1
ATOM 2712 C C . ALA B 1 81 ? -11.344 -11.055 -15.016 1 97.75 81 ALA B C 1
ATOM 2714 O O . ALA B 1 81 ? -12.008 -12.078 -15.195 1 97.75 81 ALA B O 1
ATOM 2715 N N . GLY B 1 82 ? -11.414 -9.977 -15.742 1 96.94 82 GLY B N 1
ATOM 2716 C CA . GLY B 1 82 ? -12.164 -9.984 -16.984 1 96.94 82 GLY B CA 1
ATOM 2717 C C . GLY B 1 82 ? -11.289 -10.234 -18.203 1 96.94 82 GLY B C 1
ATOM 2718 O O . GLY B 1 82 ? -10.086 -9.984 -18.172 1 96.94 82 GLY B O 1
ATOM 2719 N N . HIS B 1 83 ? -11.938 -10.734 -19.172 1 97.12 83 HIS B N 1
ATOM 2720 C CA . HIS B 1 83 ? -11.266 -10.891 -20.453 1 97.12 83 HIS B CA 1
ATOM 2721 C C . HIS B 1 83 ? -12.25 -10.797 -21.609 1 97.12 83 HIS B C 1
ATOM 2723 O O . HIS B 1 83 ? -13.438 -11.102 -21.453 1 97.12 83 HIS B O 1
ATOM 2729 N N . ARG B 1 84 ? -11.766 -10.438 -22.703 1 96.06 84 ARG B N 1
ATOM 2730 C CA . ARG B 1 84 ? -12.641 -10.234 -23.859 1 96.06 84 ARG B CA 1
ATOM 2731 C C . ARG B 1 84 ? -13.234 -11.555 -24.328 1 96.06 84 ARG B C 1
ATOM 2733 O O . ARG B 1 84 ? -14.422 -11.625 -24.656 1 96.06 84 ARG B O 1
ATOM 2740 N N . THR B 1 85 ? -12.391 -12.703 -24.344 1 95.69 85 THR B N 1
ATOM 2741 C CA . THR B 1 85 ? -12.883 -13.875 -25.062 1 95.69 85 THR B CA 1
ATOM 2742 C C . THR B 1 85 ? -12.727 -15.133 -24.203 1 95.69 85 THR B C 1
ATOM 2744 O O . THR B 1 85 ? -13.383 -16.141 -24.438 1 95.69 85 THR B O 1
ATOM 2747 N N . HIS B 1 86 ? -11.836 -15.109 -23.219 1 96.62 86 HIS B N 1
ATOM 2748 C CA . HIS B 1 86 ? -11.586 -16.328 -22.453 1 96.62 86 HIS B CA 1
ATOM 2749 C C . HIS B 1 86 ? -12.844 -16.797 -21.734 1 96.62 86 HIS B C 1
ATOM 2751 O O . HIS B 1 86 ? -13.672 -15.984 -21.328 1 96.62 86 HIS B O 1
ATOM 2757 N N . ASP B 1 87 ? -12.953 -18.078 -21.5 1 96.69 87 ASP B N 1
ATOM 2758 C CA . ASP B 1 87 ? -14.133 -18.672 -20.891 1 96.69 87 ASP B CA 1
ATOM 2759 C C . ASP B 1 87 ? -14.211 -18.328 -19.406 1 96.69 87 ASP B C 1
ATOM 2761 O O . ASP B 1 87 ? -13.203 -18.391 -18.688 1 96.69 87 ASP B O 1
ATOM 2765 N N . ILE B 1 88 ? -15.398 -18.078 -19.078 1 97.06 88 ILE B N 1
ATOM 2766 C CA . ILE B 1 88 ? -15.633 -17.859 -17.656 1 97.06 88 ILE B CA 1
ATOM 2767 C C . ILE B 1 88 ? -15.281 -19.125 -16.891 1 97.06 88 ILE B C 1
ATOM 2769 O O . ILE B 1 88 ? -15.625 -20.234 -17.297 1 97.06 88 ILE B O 1
ATOM 2773 N N . GLY B 1 89 ? -14.477 -18.953 -15.852 1 97.81 89 GLY B N 1
ATOM 2774 C CA . GLY B 1 89 ? -14.055 -20.078 -15.047 1 97.81 89 GLY B CA 1
ATOM 2775 C C . GLY B 1 89 ? -12.656 -20.562 -15.391 1 97.81 89 GLY B C 1
ATOM 2776 O O . GLY B 1 89 ? -12.047 -21.312 -14.625 1 97.81 89 GLY B O 1
ATOM 2777 N N . SER B 1 90 ? -12.188 -20.141 -16.531 1 97.94 90 SER B N 1
ATOM 2778 C CA . SER B 1 90 ? -10.828 -20.531 -16.891 1 97.94 90 SER B CA 1
ATOM 2779 C C . SER B 1 90 ? -9.805 -19.828 -15.992 1 97.94 90 SER B C 1
ATOM 2781 O O . SER B 1 90 ? -9.969 -18.656 -15.648 1 97.94 90 SER B O 1
ATOM 2783 N N . ALA B 1 91 ? -8.781 -20.594 -15.633 1 98.56 91 ALA B N 1
ATOM 2784 C CA . ALA B 1 91 ? -7.738 -20.062 -14.758 1 98.56 91 ALA B CA 1
ATOM 2785 C C . ALA B 1 91 ? -6.457 -19.797 -15.539 1 98.56 91 ALA B C 1
ATOM 2787 O O . ALA B 1 91 ? -6.125 -20.516 -16.469 1 98.56 91 ALA B O 1
ATOM 2788 N N . TRP B 1 92 ? -5.73 -18.75 -15.086 1 98.31 92 TRP B N 1
ATOM 2789 C CA . TRP B 1 92 ? -4.523 -18.312 -15.773 1 98.31 92 TRP B CA 1
ATOM 2790 C C . TRP B 1 92 ? -3.463 -17.844 -14.781 1 98.31 92 TRP B C 1
ATOM 2792 O O . TRP B 1 92 ? -3.771 -17.141 -13.812 1 98.31 92 TRP B O 1
ATOM 2802 N N . THR B 1 93 ? -2.221 -18.328 -14.977 1 98.31 93 THR B N 1
ATOM 2803 C CA . THR B 1 93 ? -1.094 -17.641 -14.367 1 98.31 93 THR B CA 1
ATOM 2804 C C . THR B 1 93 ? -0.691 -16.422 -15.203 1 98.31 93 THR B C 1
ATOM 2806 O O . THR B 1 93 ? -1.159 -16.266 -16.328 1 98.31 93 THR B O 1
ATOM 2809 N N . ILE B 1 94 ? 0.05 -15.562 -14.633 1 98.38 94 ILE B N 1
ATOM 2810 C CA . ILE B 1 94 ? 0.354 -14.305 -15.312 1 98.38 94 ILE B CA 1
ATOM 2811 C C . ILE B 1 94 ? 1.852 -14.227 -15.594 1 98.38 94 ILE B C 1
ATOM 2813 O O . ILE B 1 94 ? 2.674 -14.5 -14.719 1 98.38 94 ILE B O 1
ATOM 2817 N N . ASN B 1 95 ? 2.195 -13.844 -16.812 1 96.06 95 ASN B N 1
ATOM 2818 C CA . ASN B 1 95 ? 3.609 -13.75 -17.156 1 96.06 95 ASN B CA 1
ATOM 2819 C C . ASN B 1 95 ? 4.016 -12.312 -17.469 1 96.06 95 ASN B C 1
ATOM 2821 O O . ASN B 1 95 ? 5.199 -12.031 -17.688 1 96.06 95 ASN B O 1
ATOM 2825 N N . LYS B 1 96 ? 3.035 -11.438 -17.516 1 97.38 96 LYS B N 1
ATOM 2826 C CA . LYS B 1 96 ? 3.271 -10 -17.641 1 97.38 96 LYS B CA 1
ATOM 2827 C C . LYS B 1 96 ? 2.145 -9.195 -17 1 97.38 96 LYS B C 1
ATOM 2829 O O . LYS B 1 96 ? 0.967 -9.445 -17.281 1 97.38 96 LYS B O 1
ATOM 2834 N N . VAL B 1 97 ? 2.49 -8.281 -16.188 1 98.5 97 VAL B N 1
ATOM 2835 C CA . VAL B 1 97 ? 1.529 -7.363 -15.586 1 98.5 97 VAL B CA 1
ATOM 2836 C C . VAL B 1 97 ? 1.836 -5.934 -16.031 1 98.5 97 VAL B C 1
ATOM 2838 O O . VAL B 1 97 ? 2.973 -5.469 -15.898 1 98.5 97 VAL B O 1
ATOM 2841 N N . SER B 1 98 ? 0.88 -5.297 -16.547 1 98 98 SER B N 1
ATOM 2842 C CA . SER B 1 98 ? 1.005 -3.889 -16.906 1 98 98 SER B CA 1
ATOM 2843 C C . SER B 1 98 ? 0.061 -3.02 -16.094 1 98 98 SER B C 1
ATOM 2845 O O . SER B 1 98 ? -1.112 -3.355 -15.914 1 98 98 SER B O 1
ATOM 2847 N N . ASP B 1 99 ? 0.56 -1.972 -15.594 1 98.31 99 ASP B N 1
ATOM 2848 C CA . ASP B 1 99 ? -0.278 -0.989 -14.914 1 98.31 99 ASP B CA 1
ATOM 2849 C C . ASP B 1 99 ? -0.798 0.061 -15.891 1 98.31 99 ASP B C 1
ATOM 2851 O O . ASP B 1 99 ? -0.016 0.815 -16.469 1 98.31 99 ASP B O 1
ATOM 2855 N N . ALA B 1 100 ? -2.049 0.191 -16.016 1 97.12 100 ALA B N 1
ATOM 2856 C CA . ALA B 1 100 ? -2.662 1.047 -17.031 1 97.12 100 ALA B CA 1
ATOM 2857 C C . ALA B 1 100 ? -2.424 2.521 -16.719 1 97.12 100 ALA B C 1
ATOM 2859 O O . ALA B 1 100 ? -2.447 3.363 -17.625 1 97.12 100 ALA B O 1
ATOM 2860 N N . ASP B 1 101 ? -2.221 2.83 -15.5 1 97.44 101 ASP B N 1
ATOM 2861 C CA . ASP B 1 101 ? -2.107 4.227 -15.094 1 97.44 101 ASP B CA 1
ATOM 2862 C C . ASP B 1 101 ? -0.658 4.707 -15.172 1 97.44 101 ASP B C 1
ATOM 2864 O O . ASP B 1 101 ? -0.38 5.773 -15.719 1 97.44 101 ASP B O 1
ATOM 2868 N N . THR B 1 102 ? 0.243 3.9 -14.625 1 97.06 102 THR B N 1
ATOM 2869 C CA . THR B 1 102 ? 1.643 4.309 -14.57 1 97.06 102 THR B CA 1
ATOM 2870 C C . THR B 1 102 ? 2.377 3.904 -15.844 1 97.06 102 THR B C 1
ATOM 2872 O O . THR B 1 102 ? 3.412 4.484 -16.188 1 97.06 102 THR B O 1
ATOM 2875 N N . GLY B 1 103 ? 1.961 2.852 -16.516 1 96.75 103 GLY B N 1
ATOM 2876 C CA . GLY B 1 103 ? 2.641 2.314 -17.688 1 96.75 103 GLY B CA 1
ATOM 2877 C C . GLY B 1 103 ? 3.762 1.354 -17.328 1 96.75 103 GLY B C 1
ATOM 2878 O O . GLY B 1 103 ? 4.43 0.821 -18.219 1 96.75 103 GLY B O 1
ATOM 2879 N N . ARG B 1 104 ? 3.939 1.074 -16.078 1 96.62 104 ARG B N 1
ATOM 2880 C CA . ARG B 1 104 ? 5 0.165 -15.656 1 96.62 104 ARG B CA 1
ATOM 2881 C C . ARG B 1 104 ? 4.625 -1.284 -15.953 1 96.62 104 ARG B C 1
ATOM 2883 O O . ARG B 1 104 ? 3.453 -1.655 -15.891 1 96.62 104 ARG B O 1
ATOM 2890 N N . ASN B 1 105 ? 5.664 -2.068 -16.25 1 96.94 105 ASN B N 1
ATOM 2891 C CA . ASN B 1 105 ? 5.496 -3.488 -16.531 1 96.94 105 ASN B CA 1
ATOM 2892 C C . ASN B 1 105 ? 6.27 -4.355 -15.547 1 96.94 105 ASN B C 1
ATOM 2894 O O . ASN B 1 105 ? 7.367 -3.992 -15.125 1 96.94 105 ASN B O 1
ATOM 2898 N N . TYR B 1 106 ? 5.645 -5.426 -15.156 1 95.25 106 TYR B N 1
ATOM 2899 C CA . TYR B 1 106 ? 6.258 -6.445 -14.305 1 95.25 106 TYR B CA 1
ATOM 2900 C C . TYR B 1 106 ? 6.172 -7.82 -14.961 1 95.25 106 TYR B C 1
ATOM 2902 O O . TYR B 1 106 ? 5.211 -8.117 -15.672 1 95.25 106 TYR B O 1
ATOM 2910 N N . TYR B 1 107 ? 7.168 -8.68 -14.656 1 94.56 107 TYR B N 1
ATOM 2911 C CA . TYR B 1 107 ? 7.254 -9.961 -15.352 1 94.56 107 TYR B CA 1
ATOM 2912 C C . TYR B 1 107 ? 7.422 -11.109 -14.367 1 94.56 107 TYR B C 1
ATOM 2914 O O . TYR B 1 107 ? 8.547 -11.531 -14.086 1 94.56 107 TYR B O 1
ATOM 2922 N N . PRO B 1 108 ? 6.258 -11.641 -13.883 1 94.31 108 PRO B N 1
ATOM 2923 C CA . PRO B 1 108 ? 6.371 -12.883 -13.109 1 94.31 108 PRO B CA 1
ATOM 2924 C C . PRO B 1 108 ? 7.031 -14.008 -13.898 1 94.31 108 PRO B C 1
ATOM 2926 O O . PRO B 1 108 ? 6.801 -14.148 -15.102 1 94.31 108 PRO B O 1
ATOM 2929 N N . MET B 1 109 ? 7.809 -14.766 -13.172 1 89.25 109 MET B N 1
ATOM 2930 C CA . MET B 1 109 ? 8.453 -15.891 -13.836 1 89.25 109 MET B CA 1
ATOM 2931 C C . MET B 1 109 ? 7.457 -17.016 -14.094 1 89.25 109 MET B C 1
ATOM 2933 O O . MET B 1 109 ? 6.707 -17.406 -13.195 1 89.25 109 MET B O 1
ATOM 2937 N N . PRO B 1 110 ? 7.516 -17.5 -15.266 1 90.94 110 PRO B N 1
ATOM 2938 C CA . PRO B 1 110 ? 6.582 -18.578 -15.594 1 90.94 110 PRO B CA 1
ATOM 2939 C C . PRO B 1 110 ? 6.789 -19.812 -14.727 1 90.94 110 PRO B C 1
ATOM 2941 O O . PRO B 1 110 ? 7.922 -20.109 -14.336 1 90.94 110 PRO B O 1
ATOM 2944 N N . VAL B 1 111 ? 5.684 -20.406 -14.445 1 91.12 111 VAL B N 1
ATOM 2945 C CA . VAL B 1 111 ? 5.707 -21.688 -13.75 1 91.12 111 VAL B CA 1
ATOM 2946 C C . VAL B 1 111 ? 5.348 -22.812 -14.711 1 91.12 111 VAL B C 1
ATOM 2948 O O . VAL B 1 111 ? 4.25 -22.828 -15.281 1 91.12 111 VAL B O 1
ATOM 2951 N N . TYR B 1 112 ? 6.227 -23.766 -14.82 1 88.31 112 TYR B N 1
ATOM 2952 C CA . TYR B 1 112 ? 6.016 -24.844 -15.773 1 88.31 112 TYR B CA 1
ATOM 2953 C C . TYR B 1 112 ? 5.383 -26.047 -15.094 1 88.31 112 TYR B C 1
ATOM 2955 O O . TYR B 1 112 ? 5.508 -26.219 -13.883 1 88.31 112 TYR B O 1
ATOM 2963 N N . GLY B 1 113 ? 4.641 -26.812 -15.891 1 89.5 113 GLY B N 1
ATOM 2964 C CA . GLY B 1 113 ? 4.055 -28.047 -15.383 1 89.5 113 GLY B CA 1
ATOM 2965 C C . GLY B 1 113 ? 2.666 -27.844 -14.797 1 89.5 113 GLY B C 1
ATOM 2966 O O . GLY B 1 113 ? 2.18 -28.688 -14.047 1 89.5 113 GLY B O 1
ATOM 2967 N N . LEU B 1 114 ? 2.121 -26.703 -15.023 1 91.44 114 LEU B N 1
ATOM 2968 C CA . LEU B 1 114 ? 0.75 -26.453 -14.594 1 91.44 114 LEU B CA 1
ATOM 2969 C C . LEU B 1 114 ? -0.235 -26.734 -15.727 1 91.44 114 LEU B C 1
ATOM 2971 O O . LEU B 1 114 ? 0.122 -26.641 -16.906 1 91.44 114 LEU B O 1
ATOM 2975 N N . SER B 1 115 ? -1.417 -27.078 -15.367 1 89.44 115 SER B N 1
ATOM 2976 C CA . SER B 1 115 ? -2.455 -27.375 -16.344 1 89.44 115 SER B CA 1
ATOM 2977 C C . SER B 1 115 ? -3.08 -26.094 -16.891 1 89.44 115 SER B C 1
ATOM 2979 O O . SER B 1 115 ? -3.867 -26.141 -17.844 1 89.44 115 SER B O 1
ATOM 2981 N N . CYS B 1 116 ? -2.787 -24.969 -16.344 1 92.12 116 CYS B N 1
ATOM 2982 C CA . CYS B 1 116 ? -3.361 -23.734 -16.859 1 92.12 116 CYS B CA 1
ATOM 2983 C C . CYS B 1 116 ? -2.32 -22.938 -17.625 1 92.12 116 CYS B C 1
ATOM 2985 O O . CYS B 1 116 ? -1.127 -23.016 -17.344 1 92.12 116 CYS B O 1
ATOM 2987 N N . PRO B 1 117 ? -2.746 -22.172 -18.625 1 95.69 117 PRO B N 1
ATOM 2988 C CA . PRO B 1 117 ? -1.834 -21.328 -19.406 1 95.69 117 PRO B CA 1
ATOM 2989 C C . PRO B 1 117 ? -1.491 -20.031 -18.688 1 95.69 117 PRO B C 1
ATOM 2991 O O . PRO B 1 117 ? -2.029 -19.734 -17.625 1 95.69 117 PRO B O 1
ATOM 2994 N N . ALA B 1 118 ? -0.497 -19.344 -19.312 1 96.88 118 ALA B N 1
ATOM 2995 C CA . ALA B 1 118 ? -0.105 -18.031 -18.828 1 96.88 118 ALA B CA 1
ATOM 2996 C C . ALA B 1 118 ? -0.509 -16.938 -19.828 1 96.88 118 ALA B C 1
ATOM 2998 O O . ALA B 1 118 ? -0.589 -17.203 -21.031 1 96.88 118 ALA B O 1
ATOM 2999 N N . THR B 1 119 ? -0.839 -15.797 -19.297 1 96.88 119 THR B N 1
ATOM 3000 C CA . THR B 1 119 ? -1.191 -14.672 -20.172 1 96.88 119 THR B CA 1
ATOM 3001 C C . THR B 1 119 ? -0.831 -13.344 -19.516 1 96.88 119 THR B C 1
ATOM 3003 O O . THR B 1 119 ? -0.304 -13.32 -18.391 1 96.88 119 THR B O 1
ATOM 3006 N N . SER B 1 120 ? -0.972 -12.242 -20.266 1 97.81 120 SER B N 1
ATOM 3007 C CA . SER B 1 120 ? -0.715 -10.906 -19.75 1 97.81 120 SER B CA 1
ATOM 3008 C C . SER B 1 120 ? -1.953 -10.336 -19.062 1 97.81 120 SER B C 1
ATOM 3010 O O . SER B 1 120 ? -3.078 -10.734 -19.375 1 97.81 120 SER B O 1
ATOM 3012 N N . LEU B 1 121 ? -1.677 -9.484 -18.172 1 98.5 121 LEU B N 1
ATOM 3013 C CA . LEU B 1 121 ? -2.73 -8.875 -17.359 1 98.5 121 LEU B CA 1
ATOM 3014 C C . LEU B 1 121 ? -2.547 -7.367 -17.281 1 98.5 121 LEU B C 1
ATOM 3016 O O . LEU B 1 121 ? -1.428 -6.883 -17.094 1 98.5 121 LEU B O 1
ATOM 3020 N N . LEU B 1 122 ? -3.623 -6.621 -17.547 1 98.12 122 LEU B N 1
ATOM 3021 C CA . LEU B 1 122 ? -3.662 -5.172 -17.391 1 98.12 122 LEU B CA 1
ATOM 3022 C C . LEU B 1 122 ? -4.402 -4.789 -16.109 1 98.12 122 LEU B C 1
ATOM 3024 O O . LEU B 1 122 ? -5.555 -5.184 -15.914 1 98.12 122 LEU B O 1
ATOM 3028 N N . THR B 1 123 ? -3.725 -4.094 -15.273 1 98.56 123 THR B N 1
ATOM 3029 C CA . THR B 1 123 ? -4.328 -3.621 -14.031 1 98.56 123 THR B CA 1
ATOM 3030 C C . THR B 1 123 ? -4.785 -2.172 -14.172 1 98.56 123 THR B C 1
ATOM 3032 O O . THR B 1 123 ? -3.986 -1.291 -14.492 1 98.56 123 THR B O 1
ATOM 3035 N N . GLY B 1 124 ? -6.094 -1.914 -13.922 1 97.5 124 GLY B N 1
ATOM 3036 C CA . GLY B 1 124 ? -6.637 -0.565 -13.961 1 97.5 124 GLY B CA 1
ATOM 3037 C C . GLY B 1 124 ? -7.109 -0.076 -12.602 1 97.5 124 GLY B C 1
ATOM 3038 O O . GLY B 1 124 ? -7.051 -0.813 -11.617 1 97.5 124 GLY B O 1
ATOM 3039 N N . SER B 1 125 ? -7.555 1.196 -12.578 1 97.69 125 SER B N 1
ATOM 3040 C CA . SER B 1 125 ? -8.031 1.814 -11.344 1 97.69 125 SER B CA 1
ATOM 3041 C C . SER B 1 125 ? -9.547 1.742 -11.242 1 97.69 125 SER B C 1
ATOM 3043 O O . SER B 1 125 ? -10.125 2.119 -10.219 1 97.69 125 SER B O 1
ATOM 3045 N N . LYS B 1 126 ? -10.117 1.354 -12.328 1 94.06 126 LYS B N 1
ATOM 3046 C CA . LYS B 1 126 ? -11.562 1.14 -12.422 1 94.06 126 LYS B CA 1
ATOM 3047 C C . LYS B 1 126 ? -11.875 -0.163 -13.148 1 94.06 126 LYS B C 1
ATOM 3049 O O . LYS B 1 126 ? -11.062 -0.652 -13.938 1 94.06 126 LYS B O 1
ATOM 3054 N N . PRO B 1 127 ? -13.07 -0.738 -12.82 1 91.25 127 PRO B N 1
ATOM 3055 C CA . PRO B 1 127 ? -13.445 -1.911 -13.609 1 91.25 127 PRO B CA 1
ATOM 3056 C C . PRO B 1 127 ? -13.5 -1.616 -15.109 1 91.25 127 PRO B C 1
ATOM 3058 O O . PRO B 1 127 ? -13.93 -0.534 -15.516 1 91.25 127 PRO B O 1
ATOM 3061 N N . GLN B 1 128 ? -13 -2.514 -15.859 1 89.31 128 GLN B N 1
ATOM 3062 C CA . GLN B 1 128 ? -12.992 -2.357 -17.312 1 89.31 128 GLN B CA 1
ATOM 3063 C C . GLN B 1 128 ? -14.023 -3.266 -17.969 1 89.31 128 GLN B C 1
ATOM 3065 O O . GLN B 1 128 ? -13.781 -4.461 -18.156 1 89.31 128 GLN B O 1
ATOM 3070 N N . PHE B 1 129 ? -15.086 -2.701 -18.484 1 88.31 129 PHE B N 1
ATOM 3071 C CA . PHE B 1 129 ? -16.156 -3.521 -19.047 1 88.31 129 PHE B CA 1
ATOM 3072 C C . PHE B 1 129 ? -16.219 -3.344 -20.562 1 88.31 129 PHE B C 1
ATOM 3074 O O . PHE B 1 129 ? -17.125 -3.883 -21.219 1 88.31 129 PHE B O 1
ATOM 3081 N N . ASP B 1 130 ? -15.273 -2.598 -21.094 1 88.75 130 ASP B N 1
ATOM 3082 C CA . ASP B 1 130 ? -15.281 -2.41 -22.531 1 88.75 130 ASP B CA 1
ATOM 3083 C C . ASP B 1 130 ? -14.672 -3.617 -23.25 1 88.75 130 ASP B C 1
ATOM 3085 O O . ASP B 1 130 ? -14.914 -3.826 -24.438 1 88.75 130 ASP B O 1
ATOM 3089 N N . TYR B 1 131 ? -13.891 -4.387 -22.594 1 89.81 131 TYR B N 1
ATOM 3090 C CA . TYR B 1 131 ? -13.281 -5.617 -23.094 1 89.81 131 TYR B CA 1
ATOM 3091 C C . TYR B 1 131 ? -12.539 -5.371 -24.406 1 89.81 131 TYR B C 1
ATOM 3093 O O . TYR B 1 131 ? -12.617 -6.18 -25.328 1 89.81 131 TYR B O 1
ATOM 3101 N N . ASN B 1 132 ? -11.852 -4.277 -24.547 1 87.62 132 ASN B N 1
ATOM 3102 C CA . ASN B 1 132 ? -11.164 -3.887 -25.766 1 87.62 132 ASN B CA 1
ATOM 3103 C C . ASN B 1 132 ? -9.695 -4.305 -25.75 1 87.62 132 ASN B C 1
ATOM 3105 O O . ASN B 1 132 ? -8.961 -4.086 -26.719 1 87.62 132 ASN B O 1
ATOM 3109 N N . HIS B 1 133 ? -9.312 -4.953 -24.766 1 85.19 133 HIS B N 1
ATOM 3110 C CA . HIS B 1 133 ? -7.906 -5.32 -24.625 1 85.19 133 HIS B CA 1
ATOM 3111 C C . HIS B 1 133 ? -7.715 -6.828 -24.734 1 85.19 133 HIS B C 1
ATOM 3113 O O . HIS B 1 133 ? -8.656 -7.598 -24.516 1 85.19 133 HIS B O 1
ATOM 3119 N N . GLU B 1 134 ? -6.496 -7.238 -25.141 1 90.88 134 GLU B N 1
ATOM 3120 C CA . GLU B 1 134 ? -6.176 -8.648 -25.328 1 90.88 134 GLU B CA 1
ATOM 3121 C C . GLU B 1 134 ? -5.648 -9.266 -24.031 1 90.88 134 GLU B C 1
ATOM 3123 O O . GLU B 1 134 ? -5.379 -10.461 -23.969 1 90.88 134 GLU B O 1
ATOM 3128 N N . HIS B 1 135 ? -5.566 -8.477 -23.031 1 94.75 135 HIS B N 1
ATOM 3129 C CA . HIS B 1 135 ? -5.066 -8.891 -21.734 1 94.75 135 HIS B CA 1
ATOM 3130 C C . HIS B 1 135 ? -6.211 -9.227 -20.781 1 94.75 135 HIS B C 1
ATOM 3132 O O . HIS B 1 135 ? -7.344 -8.789 -20.984 1 94.75 135 HIS B O 1
ATOM 3138 N N . LEU B 1 136 ? -5.941 -10.102 -19.828 1 97.88 136 LEU B N 1
ATOM 3139 C CA . LEU B 1 136 ? -6.816 -10.078 -18.656 1 97.88 136 LEU B CA 1
ATOM 3140 C C . LEU B 1 136 ? -6.812 -8.695 -18.016 1 97.88 136 LEU B C 1
ATOM 3142 O O . LEU B 1 136 ? -5.848 -7.941 -18.141 1 97.88 136 LEU B O 1
ATOM 3146 N N . CYS B 1 137 ? -7.93 -8.391 -17.359 1 97.75 137 CYS B N 1
ATOM 3147 C CA . CYS B 1 137 ? -8.016 -7.094 -16.688 1 97.75 137 CYS B CA 1
ATOM 3148 C C . CYS B 1 137 ? -8.438 -7.258 -15.234 1 97.75 137 CYS B C 1
ATOM 3150 O O . CYS B 1 137 ? -9.414 -7.949 -14.938 1 97.75 137 CYS B O 1
ATOM 3152 N N . ASP B 1 138 ? -7.691 -6.695 -14.367 1 97.69 138 ASP B N 1
ATOM 3153 C CA . ASP B 1 138 ? -8.078 -6.641 -12.961 1 97.69 138 ASP B CA 1
ATOM 3154 C C . ASP B 1 138 ? -7.777 -5.27 -12.359 1 97.69 138 ASP B C 1
ATOM 3156 O O . ASP B 1 138 ? -7.652 -4.281 -13.086 1 97.69 138 ASP B O 1
ATOM 3160 N N . MET B 1 139 ? -7.801 -5.203 -10.961 1 98.12 139 MET B N 1
ATOM 3161 C CA . MET B 1 139 ? -7.613 -3.896 -10.336 1 98.12 139 MET B CA 1
ATOM 3162 C C . MET B 1 139 ? -6.504 -3.943 -9.289 1 98.12 139 MET B C 1
ATOM 3164 O O . MET B 1 139 ? -6.262 -2.957 -8.594 1 98.12 139 MET B O 1
ATOM 3168 N N . GLU B 1 140 ? -5.746 -5.129 -9.148 1 98.56 140 GLU B N 1
ATOM 3169 C CA . GLU B 1 140 ? -4.887 -5.219 -7.977 1 98.56 140 GLU B CA 1
ATOM 3170 C C . GLU B 1 140 ? -3.492 -5.711 -8.352 1 98.56 140 GLU B C 1
ATOM 3172 O O . GLU B 1 140 ? -2.52 -5.445 -7.641 1 98.56 140 GLU B O 1
ATOM 3177 N N . ALA B 1 141 ? -3.27 -6.402 -9.375 1 98.88 141 ALA B N 1
ATOM 3178 C CA . ALA B 1 141 ? -2.107 -7.262 -9.586 1 98.88 141 ALA B CA 1
ATOM 3179 C C . ALA B 1 141 ? -0.828 -6.434 -9.688 1 98.88 141 ALA B C 1
ATOM 3181 O O . ALA B 1 141 ? 0.224 -6.844 -9.195 1 98.88 141 ALA B O 1
ATOM 3182 N N . SER B 1 142 ? -0.903 -5.312 -10.422 1 98.81 142 SER B N 1
ATOM 3183 C CA . SER B 1 142 ? 0.304 -4.508 -10.586 1 98.81 142 SER B CA 1
ATOM 3184 C C . SER B 1 142 ? 0.84 -4.039 -9.234 1 98.81 142 SER B C 1
ATOM 3186 O O . SER B 1 142 ? 2.045 -4.113 -8.984 1 98.81 142 SER B O 1
ATOM 3188 N N . ALA B 1 143 ? -0.052 -3.57 -8.383 1 98.88 143 ALA B N 1
ATOM 3189 C CA . ALA B 1 143 ? 0.351 -3.129 -7.047 1 98.88 143 ALA B CA 1
ATOM 3190 C C . ALA B 1 143 ? 0.863 -4.301 -6.215 1 98.88 143 ALA B C 1
ATOM 3192 O O . ALA B 1 143 ? 1.801 -4.148 -5.426 1 98.88 143 ALA B O 1
ATOM 3193 N N . PHE B 1 144 ? 0.192 -5.453 -6.391 1 98.88 144 PHE B N 1
ATOM 3194 C CA . PHE B 1 144 ? 0.63 -6.664 -5.703 1 98.88 144 PHE B CA 1
ATOM 3195 C C . PHE B 1 144 ? 2.08 -6.988 -6.047 1 98.88 144 PHE B C 1
ATOM 3197 O O . PHE B 1 144 ? 2.912 -7.156 -5.152 1 98.88 144 PHE B O 1
ATOM 3204 N N . PHE B 1 145 ? 2.395 -7.008 -7.285 1 98.38 145 PHE B N 1
ATOM 3205 C CA . PHE B 1 145 ? 3.734 -7.387 -7.719 1 98.38 145 PHE B CA 1
ATOM 3206 C C . PHE B 1 145 ? 4.762 -6.352 -7.273 1 98.38 145 PHE B C 1
ATOM 3208 O O . PHE B 1 145 ? 5.816 -6.703 -6.746 1 98.38 145 PHE B O 1
ATOM 3215 N N . GLU B 1 146 ? 4.43 -5.117 -7.512 1 97.5 146 GLU B N 1
ATOM 3216 C CA . GLU B 1 146 ? 5.332 -4.043 -7.117 1 97.5 146 GLU B CA 1
ATOM 3217 C C . GLU B 1 146 ? 5.68 -4.129 -5.633 1 97.5 146 GLU B C 1
ATOM 3219 O O . GLU B 1 146 ? 6.84 -3.957 -5.25 1 97.5 146 GLU B O 1
ATOM 3224 N N . THR B 1 147 ? 4.711 -4.391 -4.82 1 97.75 147 THR B N 1
ATOM 3225 C CA . THR B 1 147 ? 4.906 -4.441 -3.373 1 97.75 147 THR B CA 1
ATOM 3226 C C . THR B 1 147 ? 5.652 -5.711 -2.971 1 97.75 147 THR B C 1
ATOM 3228 O O . THR B 1 147 ? 6.617 -5.652 -2.209 1 97.75 147 THR B O 1
ATOM 3231 N N . ALA B 1 148 ? 5.223 -6.844 -3.5 1 96.5 148 ALA B N 1
ATOM 3232 C CA . ALA B 1 148 ? 5.844 -8.125 -3.164 1 96.5 148 ALA B CA 1
ATOM 3233 C C . ALA B 1 148 ? 7.328 -8.125 -3.521 1 96.5 148 ALA B C 1
ATOM 3235 O O . ALA B 1 148 ? 8.141 -8.727 -2.82 1 96.5 148 ALA B O 1
ATOM 3236 N N . ALA B 1 149 ? 7.668 -7.43 -4.594 1 92.62 149 ALA B N 1
ATOM 3237 C CA . ALA B 1 149 ? 9.047 -7.395 -5.082 1 92.62 149 ALA B CA 1
ATOM 3238 C C . ALA B 1 149 ? 9.969 -6.715 -4.074 1 92.62 149 ALA B C 1
ATOM 3240 O O . ALA B 1 149 ? 11.188 -6.855 -4.152 1 92.62 149 ALA B O 1
ATOM 3241 N N . ARG B 1 150 ? 9.383 -5.996 -3.152 1 90.5 150 ARG B N 1
ATOM 3242 C CA . ARG B 1 150 ? 10.18 -5.383 -2.096 1 90.5 150 ARG B CA 1
ATOM 3243 C C . ARG B 1 150 ? 10.609 -6.418 -1.059 1 90.5 150 ARG B C 1
ATOM 3245 O O . ARG B 1 150 ? 11.539 -6.184 -0.288 1 90.5 150 ARG B O 1
ATOM 3252 N N . PHE B 1 151 ? 9.883 -7.539 -1.027 1 90.62 151 PHE B N 1
ATOM 3253 C CA . PHE B 1 151 ? 10.047 -8.477 0.076 1 90.62 151 PHE B CA 1
ATOM 3254 C C . PHE B 1 151 ? 10.625 -9.797 -0.42 1 90.62 151 PHE B C 1
ATOM 3256 O O . PHE B 1 151 ? 11.055 -10.633 0.379 1 90.62 151 PHE B O 1
ATOM 3263 N N . SER B 1 152 ? 10.578 -9.969 -1.679 1 88.88 152 SER B N 1
ATOM 3264 C CA . SER B 1 152 ? 11.008 -11.234 -2.254 1 88.88 152 SER B CA 1
ATOM 3265 C C . SER B 1 152 ? 11.57 -11.047 -3.658 1 88.88 152 SER B C 1
ATOM 3267 O O . SER B 1 152 ? 11.773 -9.914 -4.102 1 88.88 152 SER B O 1
ATOM 3269 N N . THR B 1 153 ? 11.938 -12.156 -4.273 1 85.38 153 THR B N 1
ATOM 3270 C CA . THR B 1 153 ? 12.43 -12.125 -5.645 1 85.38 153 THR B CA 1
ATOM 3271 C C . THR B 1 153 ? 11.312 -12.445 -6.629 1 85.38 153 THR B C 1
ATOM 3273 O O . THR B 1 153 ? 10.344 -13.125 -6.277 1 85.38 153 THR B O 1
ATOM 3276 N N . GLY B 1 154 ? 11.422 -11.961 -7.805 1 87.75 154 GLY B N 1
ATOM 3277 C CA . GLY B 1 154 ? 10.406 -12.109 -8.828 1 87.75 154 GLY B CA 1
ATOM 3278 C C . GLY B 1 154 ? 10.031 -13.562 -9.086 1 87.75 154 GLY B C 1
ATOM 3279 O O . GLY B 1 154 ? 8.891 -13.852 -9.461 1 87.75 154 GLY B O 1
ATOM 3280 N N . GLU B 1 155 ? 10.961 -14.492 -8.773 1 88.19 155 GLU B N 1
ATOM 3281 C CA . GLU B 1 155 ? 10.742 -15.914 -9.031 1 88.19 155 GLU B CA 1
ATOM 3282 C C . GLU B 1 155 ? 9.734 -16.5 -8.055 1 88.19 155 GLU B C 1
ATOM 3284 O O . GLU B 1 155 ? 9.148 -17.562 -8.312 1 88.19 155 GLU B O 1
ATOM 3289 N N . LEU B 1 156 ? 9.57 -15.805 -6.98 1 92.31 156 LEU B N 1
ATOM 3290 C CA . LEU B 1 156 ? 8.734 -16.344 -5.918 1 92.31 156 LEU B CA 1
ATOM 3291 C C . LEU B 1 156 ? 7.434 -15.555 -5.797 1 92.31 156 LEU B C 1
ATOM 3293 O O . LEU B 1 156 ? 6.734 -15.648 -4.785 1 92.31 156 LEU B O 1
ATOM 3297 N N . ILE B 1 157 ? 7.117 -14.789 -6.848 1 96.19 157 ILE B N 1
ATOM 3298 C CA . ILE B 1 157 ? 5.91 -13.977 -6.91 1 96.19 157 ILE B CA 1
ATOM 3299 C C . ILE B 1 157 ? 5.062 -14.391 -8.109 1 96.19 157 ILE B C 1
ATOM 3301 O O . ILE B 1 157 ? 5.559 -14.445 -9.234 1 96.19 157 ILE B O 1
ATOM 3305 N N . GLN B 1 158 ? 3.787 -14.68 -7.836 1 97.94 158 GLN B N 1
ATOM 3306 C CA . GLN B 1 158 ? 2.932 -15.109 -8.938 1 97.94 158 GLN B CA 1
ATOM 3307 C C . GLN B 1 158 ? 1.491 -14.648 -8.727 1 97.94 158 GLN B C 1
ATOM 3309 O O . GLN B 1 158 ? 1.113 -14.266 -7.617 1 97.94 158 GLN B O 1
ATOM 3314 N N . CYS B 1 159 ? 0.729 -14.641 -9.812 1 98.56 159 CYS B N 1
ATOM 3315 C CA . CYS B 1 159 ? -0.703 -14.367 -9.789 1 98.56 159 CYS B CA 1
ATOM 3316 C C . CYS B 1 159 ? -1.487 -15.516 -10.414 1 98.56 159 CYS B C 1
ATOM 3318 O O . CYS B 1 159 ? -1.061 -16.078 -11.422 1 98.56 159 CYS B O 1
ATOM 3320 N N . LEU B 1 160 ? -2.541 -15.82 -9.773 1 98.75 160 LEU B N 1
ATOM 3321 C CA . LEU B 1 160 ? -3.531 -16.719 -10.352 1 98.75 160 LEU B CA 1
ATOM 3322 C C . LEU B 1 160 ? -4.883 -16.031 -10.5 1 98.75 160 LEU B C 1
ATOM 3324 O O . LEU B 1 160 ? -5.477 -15.602 -9.508 1 98.75 160 LEU B O 1
ATOM 3328 N N . LYS B 1 161 ? -5.328 -15.93 -11.758 1 98.81 161 LYS B N 1
ATOM 3329 C CA . LYS B 1 161 ? -6.582 -15.234 -12.031 1 98.81 161 LYS B CA 1
ATOM 3330 C C . LYS B 1 161 ? -7.59 -16.156 -12.703 1 98.81 161 LYS B C 1
ATOM 3332 O O . LYS B 1 161 ? -7.227 -16.953 -13.57 1 98.81 161 LYS B O 1
ATOM 3337 N N . VAL B 1 162 ? -8.773 -16.031 -12.242 1 98.69 162 VAL B N 1
ATOM 3338 C CA . VAL B 1 162 ? -9.875 -16.781 -12.828 1 98.69 162 VAL B CA 1
ATOM 3339 C C . VAL B 1 162 ? -10.82 -15.82 -13.555 1 98.69 162 VAL B C 1
ATOM 3341 O O . VAL B 1 162 ? -11.258 -14.812 -12.984 1 98.69 162 VAL B O 1
ATOM 3344 N N . VAL B 1 163 ? -11.227 -16.125 -14.781 1 98.12 163 VAL B N 1
ATOM 3345 C CA . VAL B 1 163 ? -12.07 -15.25 -15.578 1 98.12 163 VAL B CA 1
ATOM 3346 C C . VAL B 1 163 ? -13.492 -15.234 -15.008 1 98.12 163 VAL B C 1
ATOM 3348 O O . VAL B 1 163 ? -14.125 -16.281 -14.875 1 98.12 163 VAL B O 1
ATOM 3351 N N . SER B 1 164 ? -13.922 -14.078 -14.695 1 97.62 164 SER B N 1
ATOM 3352 C CA . SER B 1 164 ? -15.242 -13.938 -14.094 1 97.62 164 SER B CA 1
ATOM 3353 C C . SER B 1 164 ? -16.25 -13.359 -15.086 1 97.62 164 SER B C 1
ATOM 3355 O O . SER B 1 164 ? -17.453 -13.5 -14.906 1 97.62 164 SER B O 1
ATOM 3357 N N . ASP B 1 165 ? -15.789 -12.656 -16.078 1 96.81 165 ASP B N 1
ATOM 3358 C CA . ASP B 1 165 ? -16.656 -12 -17.062 1 96.81 165 ASP B CA 1
ATOM 3359 C C . ASP B 1 165 ? -15.938 -11.789 -18.391 1 96.81 165 ASP B C 1
ATOM 3361 O O . ASP B 1 165 ? -14.703 -11.766 -18.438 1 96.81 165 ASP B O 1
ATOM 3365 N N . ASN B 1 166 ? -16.672 -11.664 -19.344 1 95.81 166 ASN B N 1
ATOM 3366 C CA . ASN B 1 166 ? -16.172 -11.391 -20.688 1 95.81 166 ASN B CA 1
ATOM 3367 C C . ASN B 1 166 ? -17.203 -10.641 -21.531 1 95.81 166 ASN B C 1
ATOM 3369 O O . ASN B 1 166 ? -18.203 -10.156 -21 1 95.81 166 ASN B O 1
ATOM 3373 N N . ARG B 1 167 ? -16.938 -10.477 -22.766 1 93.19 167 ARG B N 1
ATOM 3374 C CA . ARG B 1 167 ? -17.797 -9.688 -23.641 1 93.19 167 ARG B CA 1
ATOM 3375 C C . ARG B 1 167 ? -19.203 -10.273 -23.719 1 93.19 167 ARG B C 1
ATOM 3377 O O . ARG B 1 167 ? -20.188 -9.531 -23.797 1 93.19 167 ARG B O 1
ATOM 3384 N N . LEU B 1 168 ? -19.297 -11.547 -23.703 1 92.25 168 LEU B N 1
ATOM 3385 C CA . LEU B 1 168 ? -20.578 -12.234 -23.828 1 92.25 168 LEU B CA 1
ATOM 3386 C C . LEU B 1 168 ? -21.375 -12.164 -22.531 1 92.25 168 LEU B C 1
ATOM 3388 O O . LEU B 1 168 ? -22.609 -12.094 -22.547 1 92.25 168 LEU B O 1
ATOM 3392 N N . GLU B 1 169 ? -20.625 -12.156 -21.406 1 92.19 169 GLU B N 1
ATOM 3393 C CA . GLU B 1 169 ? -21.203 -12.062 -20.078 1 92.19 169 GLU B CA 1
ATOM 3394 C C . GLU B 1 169 ? -20.5 -11 -19.234 1 92.19 169 GLU B C 1
ATOM 3396 O O . GLU B 1 169 ? -19.672 -11.336 -18.375 1 92.19 169 GLU B O 1
ATOM 3401 N N . PRO B 1 170 ? -20.953 -9.805 -19.344 1 88.06 170 PRO B N 1
ATOM 3402 C CA . PRO B 1 170 ? -20.25 -8.711 -18.672 1 88.06 170 PRO B CA 1
ATOM 3403 C C . PRO B 1 170 ? -20.422 -8.734 -17.156 1 88.06 170 PRO B C 1
ATOM 3405 O O . PRO B 1 170 ? -21.453 -9.211 -16.656 1 88.06 170 PRO B O 1
ATOM 3408 N N . GLY B 1 171 ? -19.375 -8.297 -16.391 1 81.44 171 GLY B N 1
ATOM 3409 C CA . GLY B 1 171 ? -19.234 -8.453 -14.961 1 81.44 171 GLY B CA 1
ATOM 3410 C C . GLY B 1 171 ? -19.859 -7.316 -14.172 1 81.44 171 GLY B C 1
ATOM 3411 O O . GLY B 1 171 ? -19.422 -7.008 -13.062 1 81.44 171 GLY B O 1
ATOM 3412 N N . ARG B 1 172 ? -20.859 -6.477 -14.555 1 72.69 172 ARG B N 1
ATOM 3413 C CA . ARG B 1 172 ? -21.359 -5.301 -13.844 1 72.69 172 ARG B CA 1
ATOM 3414 C C . ARG B 1 172 ? -21.969 -5.691 -12.5 1 72.69 172 ARG B C 1
ATOM 3416 O O . ARG B 1 172 ? -21.891 -4.934 -11.531 1 72.69 172 ARG B O 1
ATOM 3423 N N . ASN B 1 173 ? -22.375 -6.883 -12.352 1 76.56 173 ASN B N 1
ATOM 3424 C CA . ASN B 1 173 ? -22.969 -7.316 -11.086 1 76.56 173 ASN B CA 1
ATOM 3425 C C . ASN B 1 173 ? -22.484 -8.719 -10.703 1 76.56 173 ASN B C 1
ATOM 3427 O O . ASN B 1 173 ? -23.281 -9.656 -10.648 1 76.56 173 ASN B O 1
ATOM 3431 N N . LEU B 1 174 ? -21.25 -8.594 -10.289 1 84.88 174 LEU B N 1
ATOM 3432 C CA . LEU B 1 174 ? -20.719 -9.922 -9.984 1 84.88 174 LEU B CA 1
ATOM 3433 C C . LEU B 1 174 ? -21.188 -10.391 -8.609 1 84.88 174 LEU B C 1
ATOM 3435 O O . LEU B 1 174 ? -20.953 -9.711 -7.609 1 84.88 174 LEU B O 1
ATOM 3439 N N . ASP B 1 175 ? -21.875 -11.5 -8.578 1 91.62 175 ASP B N 1
ATOM 3440 C CA . ASP B 1 175 ? -22.375 -12.148 -7.371 1 91.62 175 ASP B CA 1
ATOM 3441 C C . ASP B 1 175 ? -21.234 -12.773 -6.57 1 91.62 175 ASP B C 1
ATOM 3443 O O . ASP B 1 175 ? -20.484 -13.594 -7.094 1 91.62 175 ASP B O 1
ATOM 3447 N N . PRO B 1 176 ? -21.172 -12.43 -5.316 1 95.81 176 PRO B N 1
ATOM 3448 C CA . PRO B 1 176 ? -20.109 -13 -4.48 1 95.81 176 PRO B CA 1
ATOM 3449 C C . PRO B 1 176 ? -20.125 -14.523 -4.453 1 95.81 176 PRO B C 1
ATOM 3451 O O . PRO B 1 176 ? -19.062 -15.156 -4.383 1 95.81 176 PRO B O 1
ATOM 3454 N N . LYS B 1 177 ? -21.234 -15.07 -4.496 1 96.62 177 LYS B N 1
ATOM 3455 C CA . LYS B 1 177 ? -21.344 -16.531 -4.488 1 96.62 177 LYS B CA 1
ATOM 3456 C C . LYS B 1 177 ? -20.703 -17.125 -5.738 1 96.62 177 LYS B C 1
ATOM 3458 O O . LYS B 1 177 ? -20.094 -18.188 -5.68 1 96.62 177 LYS B O 1
ATOM 3463 N N . VAL B 1 178 ? -20.906 -16.453 -6.82 1 96.69 178 VAL B N 1
ATOM 3464 C CA . VAL B 1 178 ? -20.328 -16.906 -8.078 1 96.69 178 VAL B CA 1
ATOM 3465 C C . VAL B 1 178 ? -18.797 -16.797 -8 1 96.69 178 VAL B C 1
ATOM 3467 O O . VAL B 1 178 ? -18.078 -17.719 -8.406 1 96.69 178 VAL B O 1
ATOM 3470 N N . VAL B 1 179 ? -18.328 -15.734 -7.469 1 97.94 179 VAL B N 1
ATOM 3471 C CA . VAL B 1 179 ? -16.891 -15.539 -7.316 1 97.94 179 VAL B CA 1
ATOM 3472 C C . VAL B 1 179 ? -16.297 -16.625 -6.418 1 97.94 179 VAL B C 1
ATOM 3474 O O . VAL B 1 179 ? -15.266 -17.203 -6.73 1 97.94 179 VAL B O 1
ATOM 3477 N N . GLU B 1 180 ? -16.984 -16.859 -5.32 1 98.44 180 GLU B N 1
ATOM 3478 C CA . GLU B 1 180 ? -16.562 -17.922 -4.402 1 98.44 180 GLU B CA 1
ATOM 3479 C C . GLU B 1 180 ? -16.469 -19.266 -5.113 1 98.44 180 GLU B C 1
ATOM 3481 O O . GLU B 1 180 ?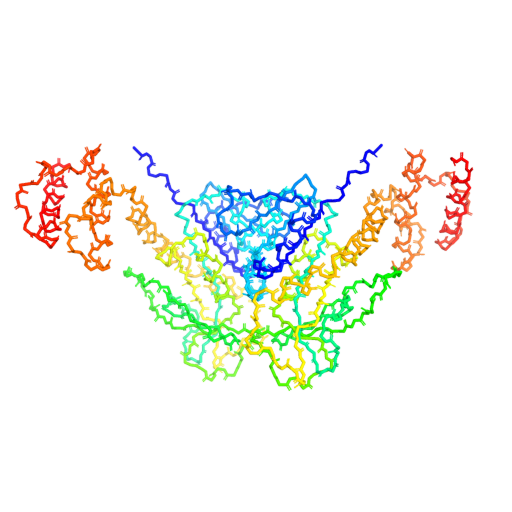 -15.5 -20 -4.922 1 98.44 180 GLU B O 1
ATOM 3486 N N . GLN B 1 181 ? -17.406 -19.547 -5.945 1 98.25 181 GLN B N 1
ATOM 3487 C CA . GLN B 1 181 ? -17.438 -20.797 -6.684 1 98.25 181 GLN B CA 1
ATOM 3488 C C . GLN B 1 181 ? -16.312 -20.859 -7.711 1 98.25 181 GLN B C 1
ATOM 3490 O O . GLN B 1 181 ? -15.672 -21.906 -7.871 1 98.25 181 GLN B O 1
ATOM 3495 N N . LEU B 1 182 ? -16.109 -19.766 -8.422 1 98.38 182 LEU B N 1
ATOM 3496 C CA . LEU B 1 182 ? -15.062 -19.719 -9.438 1 98.38 182 LEU B CA 1
ATOM 3497 C C . LEU B 1 182 ? -13.695 -20 -8.812 1 98.38 182 LEU B C 1
ATOM 3499 O O . LEU B 1 182 ? -12.93 -20.812 -9.336 1 98.38 182 LEU B O 1
ATOM 3503 N N . ILE B 1 183 ? -13.445 -19.391 -7.691 1 98.75 183 ILE B N 1
ATOM 3504 C CA . ILE B 1 183 ? -12.172 -19.594 -7.008 1 98.75 183 ILE B CA 1
ATOM 3505 C C . ILE B 1 183 ? -12.117 -21 -6.43 1 98.75 183 ILE B C 1
ATOM 3507 O O . ILE B 1 183 ? -11.109 -21.703 -6.57 1 98.75 183 ILE B O 1
ATOM 3511 N N . GLY B 1 184 ? -13.18 -21.422 -5.812 1 98.75 184 GLY B N 1
ATOM 3512 C CA . GLY B 1 184 ? -13.25 -22.766 -5.234 1 98.75 184 GLY B CA 1
ATOM 3513 C C . GLY B 1 184 ? -13 -23.859 -6.242 1 98.75 184 GLY B C 1
ATOM 3514 O O . GLY B 1 184 ? -12.32 -24.844 -5.938 1 98.75 184 GLY B O 1
ATOM 3515 N N . ASN B 1 185 ? -13.516 -23.703 -7.398 1 98.5 185 ASN B N 1
ATOM 3516 C CA . ASN B 1 185 ? -13.359 -24.688 -8.461 1 98.5 185 ASN B CA 1
ATOM 3517 C C . ASN B 1 185 ? -11.914 -24.797 -8.922 1 98.5 185 ASN B C 1
ATOM 3519 O O . ASN B 1 185 ? -11.539 -25.766 -9.586 1 98.5 185 ASN B O 1
ATOM 3523 N N . ASN B 1 186 ? -11.109 -23.828 -8.586 1 98.38 186 ASN B N 1
ATOM 3524 C CA . ASN B 1 186 ? -9.727 -23.812 -9.047 1 98.38 186 ASN B CA 1
ATOM 3525 C C . ASN B 1 186 ? -8.75 -23.938 -7.879 1 98.38 186 ASN B C 1
ATOM 3527 O O . ASN B 1 186 ? -7.57 -23.594 -8.008 1 98.38 186 ASN B O 1
ATOM 3531 N N . ILE B 1 187 ? -9.227 -24.469 -6.773 1 98.44 187 ILE B N 1
ATOM 3532 C CA . ILE B 1 187 ? -8.406 -24.578 -5.574 1 98.44 187 ILE B CA 1
ATOM 3533 C C . ILE B 1 187 ? -7.324 -25.641 -5.789 1 98.44 187 ILE B C 1
ATOM 3535 O O . ILE B 1 187 ? -6.211 -25.5 -5.281 1 98.44 187 ILE B O 1
ATOM 3539 N N . GLY B 1 188 ? -7.676 -26.703 -6.484 1 97.06 188 GLY B N 1
ATOM 3540 C CA . GLY B 1 188 ? -6.691 -27.719 -6.812 1 97.06 188 GLY B CA 1
ATOM 3541 C C . GLY B 1 188 ? -5.52 -27.172 -7.609 1 97.06 188 GLY B C 1
ATOM 3542 O O . GLY B 1 188 ? -4.363 -27.5 -7.332 1 97.06 188 GLY B O 1
ATOM 3543 N N . LEU B 1 189 ? -5.852 -26.391 -8.602 1 97.81 189 LEU B N 1
ATOM 3544 C CA . LEU B 1 189 ? -4.812 -25.75 -9.406 1 97.81 189 LEU B CA 1
ATOM 3545 C C . LEU B 1 189 ? -3.932 -24.844 -8.539 1 97.81 189 LEU B C 1
ATOM 3547 O O . LEU B 1 189 ? -2.711 -24.828 -8.711 1 97.81 189 LEU B O 1
ATOM 3551 N N . LEU B 1 190 ? -4.527 -24.125 -7.648 1 98.06 190 LEU B N 1
ATOM 3552 C CA . LEU B 1 19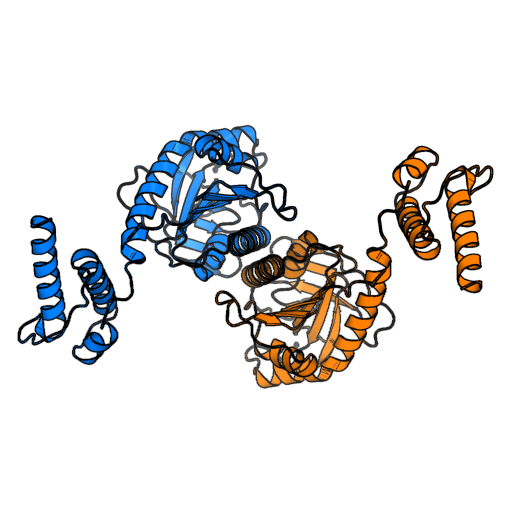0 ? -3.77 -23.281 -6.727 1 98.06 190 LEU B CA 1
ATOM 3553 C C . LEU B 1 190 ? -2.816 -24.125 -5.887 1 98.06 190 LEU B C 1
ATOM 3555 O O . LEU B 1 190 ? -1.672 -23.734 -5.656 1 98.06 190 LEU B O 1
ATOM 3559 N N . GLY B 1 191 ? -3.303 -25.266 -5.434 1 96.56 191 GLY B N 1
ATOM 3560 C CA . GLY B 1 191 ? -2.441 -26.172 -4.699 1 96.56 191 GLY B CA 1
ATOM 3561 C C . GLY B 1 191 ? -1.232 -26.625 -5.496 1 96.56 191 GLY B C 1
ATOM 3562 O O . GLY B 1 191 ? -0.115 -26.656 -4.977 1 96.56 191 GLY B O 1
ATOM 3563 N N . LEU B 1 192 ? -1.435 -26.938 -6.699 1 96.25 192 LEU B N 1
ATOM 3564 C CA . LEU B 1 192 ? -0.347 -27.359 -7.574 1 96.25 192 LEU B CA 1
ATOM 3565 C C . LEU B 1 192 ? 0.643 -26.234 -7.801 1 96.25 192 LEU B C 1
ATOM 3567 O O . LEU B 1 192 ? 1.857 -26.438 -7.789 1 96.25 192 LEU B O 1
ATOM 3571 N N . LEU B 1 193 ? 0.105 -25.047 -8.07 1 97 193 LEU B N 1
ATOM 3572 C CA . LEU B 1 193 ? 0.947 -23.875 -8.234 1 97 193 LEU B CA 1
ATOM 3573 C C . LEU B 1 193 ? 1.828 -23.672 -7.004 1 97 193 LEU B C 1
ATOM 3575 O O . LEU B 1 193 ? 3.027 -23.406 -7.133 1 97 193 LEU B O 1
ATOM 3579 N N . LEU B 1 194 ? 1.234 -23.797 -5.879 1 95.69 194 LEU B N 1
ATOM 3580 C CA . LEU B 1 194 ? 1.958 -23.609 -4.625 1 95.69 194 LEU B CA 1
ATOM 3581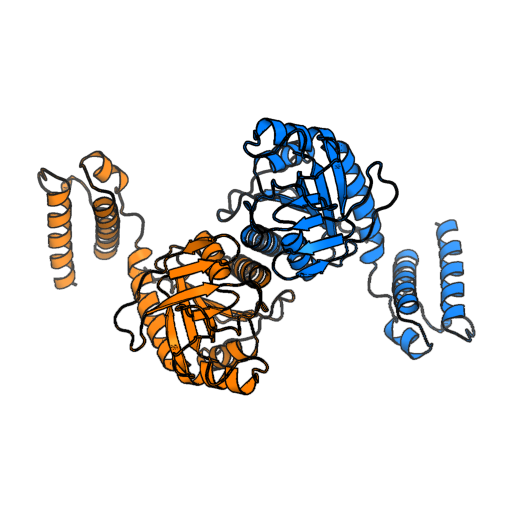 C C . LEU B 1 194 ? 3.08 -24.641 -4.492 1 95.69 194 LEU B C 1
ATOM 3583 O O . LEU B 1 194 ? 4.195 -24.297 -4.086 1 95.69 194 LEU B O 1
ATOM 3587 N N . ASP B 1 195 ? 2.826 -25.859 -4.816 1 93.75 195 ASP B N 1
ATOM 3588 C CA . ASP B 1 195 ? 3.838 -26.906 -4.766 1 93.75 195 ASP B CA 1
ATOM 3589 C C . ASP B 1 195 ? 5.035 -26.562 -5.648 1 93.75 195 ASP B C 1
ATOM 3591 O O . ASP B 1 195 ? 6.184 -26.719 -5.234 1 93.75 195 ASP B O 1
ATOM 3595 N N . LYS B 1 196 ? 4.738 -26.094 -6.793 1 93.25 196 LYS B N 1
ATOM 3596 C CA . LYS B 1 196 ? 5.793 -25.75 -7.738 1 93.25 196 LYS B CA 1
ATOM 3597 C C . LYS B 1 196 ? 6.617 -24.562 -7.227 1 93.25 196 LYS B C 1
ATOM 3599 O O . LYS B 1 196 ? 7.84 -24.547 -7.371 1 93.25 196 LYS B O 1
ATOM 3604 N N . LEU B 1 197 ? 5.941 -23.625 -6.664 1 92.5 197 LEU B N 1
ATOM 3605 C CA . LEU B 1 197 ? 6.637 -22.438 -6.148 1 92.5 197 LEU B CA 1
ATOM 3606 C C . LEU B 1 197 ? 7.492 -22.797 -4.938 1 92.5 197 LEU B C 1
ATOM 3608 O O . LEU B 1 197 ? 8.578 -22.25 -4.754 1 92.5 197 LEU B O 1
ATOM 3612 N N . GLU B 1 198 ? 6.973 -23.688 -4.133 1 90.38 198 GLU B N 1
ATOM 3613 C CA . GLU B 1 198 ? 7.754 -24.141 -2.988 1 90.38 198 GLU B CA 1
ATOM 3614 C C . GLU B 1 198 ? 9.023 -24.859 -3.436 1 90.38 198 GLU B C 1
ATOM 3616 O O . GLU B 1 198 ? 10.078 -24.703 -2.811 1 90.38 198 GLU B O 1
ATOM 3621 N N . GLU B 1 199 ? 8.898 -25.609 -4.43 1 86.81 199 GLU B N 1
ATOM 3622 C CA . GLU B 1 199 ? 10.07 -26.25 -5 1 86.81 199 GLU B CA 1
ATOM 3623 C C . GLU B 1 199 ? 11.086 -25.234 -5.5 1 86.81 199 GLU B C 1
ATOM 3625 O O . GLU B 1 199 ? 12.289 -25.375 -5.285 1 86.81 199 GLU B O 1
ATOM 3630 N N . ARG B 1 200 ? 10.594 -24.25 -6.113 1 85.06 200 ARG B N 1
ATOM 3631 C CA . ARG B 1 200 ? 11.438 -23.172 -6.617 1 85.06 200 ARG B CA 1
ATOM 3632 C C . ARG B 1 200 ? 12.109 -22.422 -5.473 1 85.06 200 ARG B C 1
ATOM 3634 O O . ARG B 1 200 ? 13.266 -22.016 -5.586 1 85.06 200 ARG B O 1
ATOM 3641 N N . ALA B 1 201 ? 11.344 -22.234 -4.449 1 85.12 201 ALA B N 1
ATOM 3642 C CA . ALA B 1 201 ? 11.867 -21.516 -3.285 1 85.12 201 ALA B CA 1
ATOM 3643 C C . ALA B 1 201 ? 13.055 -22.25 -2.682 1 85.12 201 ALA B C 1
ATOM 3645 O O . ALA B 1 201 ? 14 -21.625 -2.199 1 85.12 201 ALA B O 1
ATOM 3646 N N . LYS B 1 202 ? 12.984 -23.531 -2.662 1 79.38 202 LYS B N 1
ATOM 3647 C CA . LYS B 1 202 ? 14.086 -24.328 -2.152 1 79.38 202 LYS B CA 1
ATOM 3648 C C . LYS B 1 202 ? 15.352 -24.125 -2.982 1 79.38 202 LYS B C 1
ATOM 3650 O O . LYS B 1 202 ? 16.469 -24.188 -2.455 1 79.38 202 LYS B O 1
ATOM 3655 N N . LEU B 1 203 ? 15.141 -23.859 -4.176 1 71.56 203 LEU B N 1
ATOM 3656 C CA . LEU B 1 203 ? 16.266 -23.688 -5.09 1 71.56 203 LEU B CA 1
ATOM 3657 C C . LEU B 1 203 ? 16.859 -22.281 -4.953 1 71.56 203 LEU B C 1
ATOM 3659 O O . LEU B 1 203 ? 18.062 -22.109 -5.102 1 71.56 203 LEU B O 1
ATOM 3663 N N . VAL B 1 204 ? 16.016 -21.281 -4.68 1 66.06 204 VAL B N 1
ATOM 3664 C CA . VAL B 1 204 ? 16.438 -19.891 -4.582 1 66.06 204 VAL B CA 1
ATOM 3665 C C . VAL B 1 204 ? 17.141 -19.656 -3.248 1 66.06 204 VAL B C 1
ATOM 3667 O O . VAL B 1 204 ? 18.094 -18.859 -3.17 1 66.06 204 VAL B O 1
ATOM 3670 N N . ASN B 1 205 ? 16.594 -19.984 -2.117 1 59 205 ASN B N 1
ATOM 3671 C CA . ASN B 1 205 ? 17.109 -19.781 -0.769 1 59 205 ASN B CA 1
ATOM 3672 C C . ASN B 1 205 ? 18.391 -20.562 -0.525 1 59 205 ASN B C 1
ATOM 3674 O O . ASN B 1 205 ? 18.844 -20.703 0.617 1 59 205 ASN B O 1
ATOM 3678 N N . LEU B 1 206 ? 18.828 -21.094 -1.409 1 51.84 206 LEU B N 1
ATOM 3679 C CA . LEU B 1 206 ? 20.094 -21.781 -1.157 1 51.84 206 LEU B CA 1
ATOM 3680 C C . LEU B 1 206 ? 21.156 -20.812 -0.644 1 51.84 206 LEU B C 1
ATOM 3682 O O . LEU B 1 206 ? 21.281 -19.703 -1.164 1 51.84 206 LEU B O 1
ATOM 3686 N N . PRO B 1 207 ? 21.484 -20.938 0.645 1 48.34 207 PRO B N 1
ATOM 3687 C CA . PRO B 1 207 ? 22.516 -20.156 1.324 1 48.34 207 PRO B CA 1
ATOM 3688 C C . PRO B 1 207 ? 23.562 -19.609 0.361 1 48.34 207 PRO B C 1
ATOM 3690 O O . PRO B 1 207 ? 23.734 -20.125 -0.747 1 48.34 207 PRO B O 1
ATOM 3693 N N . GLU B 1 208 ? 24.016 -18.328 0.708 1 49.94 208 GLU B N 1
ATOM 3694 C CA . GLU B 1 208 ? 25.172 -17.688 0.093 1 49.94 208 GLU B CA 1
ATOM 3695 C C . GLU B 1 208 ? 26.234 -18.719 -0.322 1 49.94 208 GLU B C 1
ATOM 3697 O O . GLU B 1 208 ? 26.516 -19.656 0.42 1 49.94 208 GLU B O 1
ATOM 3702 N N . ALA B 1 209 ? 26.312 -18.844 -1.583 1 55.09 209 ALA B N 1
ATOM 3703 C CA . ALA B 1 209 ? 27.422 -19.625 -2.143 1 55.09 209 ALA B CA 1
ATOM 3704 C C . ALA B 1 209 ? 28.734 -19.281 -1.46 1 55.09 209 ALA B C 1
ATOM 3706 O O . ALA B 1 209 ? 29.297 -18.188 -1.674 1 55.09 209 ALA B O 1
ATOM 3707 N N . PRO B 1 210 ? 28.938 -20.016 -0.344 1 60.59 210 PRO B N 1
ATOM 3708 C CA . PRO B 1 210 ? 30.234 -19.703 0.266 1 60.59 210 PRO B CA 1
ATOM 3709 C C . PRO B 1 210 ? 31.328 -19.484 -0.769 1 60.59 210 PRO B C 1
ATOM 3711 O O . PRO B 1 210 ? 31.406 -20.203 -1.764 1 60.59 210 PRO B O 1
ATOM 3714 N N . ASN B 1 211 ? 32.062 -18.328 -0.661 1 68.31 211 ASN B N 1
ATOM 3715 C CA . ASN B 1 211 ? 33.219 -17.953 -1.478 1 68.31 211 ASN B CA 1
ATOM 3716 C C . ASN B 1 211 ? 32.781 -17.484 -2.865 1 68.31 211 ASN B C 1
ATOM 3718 O O . ASN B 1 211 ? 33.562 -17.547 -3.814 1 68.31 211 ASN B O 1
ATOM 3722 N N . PHE B 1 212 ? 31.453 -17.125 -2.947 1 72.81 212 PHE B N 1
ATOM 3723 C CA . PHE B 1 212 ? 30.969 -16.641 -4.234 1 72.81 212 PHE B CA 1
ATOM 3724 C C . PHE B 1 212 ? 31.781 -15.445 -4.719 1 72.81 212 PHE B C 1
ATOM 3726 O O . PHE B 1 212 ? 32.219 -15.422 -5.863 1 72.81 212 PHE B O 1
ATOM 3733 N N . GLU B 1 213 ? 31.984 -14.57 -3.777 1 73.44 213 GLU B N 1
ATOM 3734 C CA . GLU B 1 213 ? 32.75 -13.391 -4.148 1 73.44 213 GLU B CA 1
ATOM 3735 C C . GLU B 1 213 ? 34.188 -13.766 -4.566 1 73.44 213 GLU B C 1
ATOM 3737 O O . GLU B 1 213 ? 34.75 -13.156 -5.473 1 73.44 213 GLU B O 1
ATOM 3742 N N . TYR B 1 214 ? 34.781 -14.688 -4.012 1 76.06 214 TYR B N 1
ATOM 3743 C CA . TYR B 1 214 ? 36.094 -15.188 -4.359 1 76.06 214 TYR B CA 1
ATOM 3744 C C . TYR B 1 214 ? 36.125 -15.719 -5.785 1 76.06 214 TYR B C 1
ATOM 3746 O O . TYR B 1 214 ? 37.031 -15.383 -6.562 1 76.06 214 TYR B O 1
ATOM 3754 N N . TRP B 1 215 ? 35.125 -16.312 -6.219 1 76.81 215 TRP B N 1
ATOM 3755 C CA . TRP B 1 215 ? 35.125 -16.984 -7.52 1 76.81 215 TRP B CA 1
ATOM 3756 C C . TRP B 1 215 ? 34.812 -15.984 -8.633 1 76.81 215 TRP B C 1
ATOM 3758 O O . TRP B 1 215 ? 35.406 -16.078 -9.727 1 76.81 215 TRP B O 1
ATOM 3768 N N . ILE B 1 216 ? 34.062 -15 -8.242 1 77.25 216 ILE B N 1
ATOM 3769 C CA . ILE B 1 216 ? 33.719 -14.047 -9.297 1 77.25 216 ILE B CA 1
ATOM 3770 C C . ILE B 1 216 ? 34.875 -13.078 -9.516 1 77.25 216 ILE B C 1
ATOM 3772 O O . ILE B 1 216 ? 34.969 -12.453 -10.57 1 77.25 216 ILE B O 1
ATOM 3776 N N . ARG B 1 217 ? 35.656 -13.086 -8.602 1 79.12 217 ARG B N 1
ATOM 3777 C CA . ARG B 1 217 ? 36.875 -12.281 -8.75 1 79.12 217 ARG B CA 1
ATOM 3778 C C . ARG B 1 217 ? 37.969 -13.055 -9.5 1 79.12 217 ARG B C 1
ATOM 3780 O O . ARG B 1 217 ? 38.812 -12.461 -10.164 1 79.12 217 ARG B O 1
ATOM 3787 N N . GLN B 1 218 ? 38 -14.352 -9.539 1 77.94 218 GLN B N 1
ATOM 3788 C CA . GLN B 1 218 ? 39.062 -15.203 -10.109 1 77.94 218 GLN B CA 1
ATOM 3789 C C . GLN B 1 218 ? 38.781 -15.492 -11.586 1 77.94 218 GLN B C 1
ATOM 3791 O O . GLN B 1 218 ? 39.719 -15.672 -12.367 1 77.94 218 GLN B O 1
ATOM 3796 N N . TYR B 1 219 ? 37.406 -15.547 -11.891 1 80.25 219 TYR B N 1
ATOM 3797 C CA . TYR B 1 219 ? 37.031 -15.875 -13.258 1 80.25 219 TYR B CA 1
ATOM 3798 C C . TYR B 1 219 ? 36 -14.891 -13.797 1 80.25 219 TYR B C 1
ATOM 3800 O O . TYR B 1 219 ? 35.344 -14.188 -13.023 1 80.25 219 TYR B O 1
ATOM 3808 N N . ARG B 1 220 ? 36.031 -14.805 -15.039 1 80.38 220 ARG B N 1
ATOM 3809 C CA . ARG B 1 220 ? 35 -13.977 -15.695 1 80.38 220 ARG B CA 1
ATOM 3810 C C . ARG B 1 220 ? 33.719 -14.773 -15.953 1 80.38 220 ARG B C 1
ATOM 3812 O O . ARG B 1 220 ? 33.781 -15.852 -16.547 1 80.38 220 ARG B O 1
ATOM 3819 N N . PHE B 1 221 ? 32.562 -14.227 -15.453 1 79.88 221 PHE B N 1
ATOM 3820 C CA . PHE B 1 221 ? 31.219 -14.805 -15.633 1 79.88 221 PHE B CA 1
ATOM 3821 C C . PHE B 1 221 ? 30.266 -13.781 -16.234 1 79.88 221 PHE B C 1
ATOM 3823 O O . PHE B 1 221 ? 30.391 -12.586 -15.961 1 79.88 221 PHE B O 1
ATOM 3830 N N . THR B 1 222 ? 29.547 -14.195 -17.141 1 67.88 222 THR B N 1
ATOM 3831 C CA . THR B 1 222 ? 28.391 -13.359 -17.484 1 67.88 222 THR B CA 1
ATOM 3832 C C . THR B 1 222 ? 27.422 -13.281 -16.312 1 67.88 222 THR B C 1
ATOM 3834 O O . THR B 1 222 ? 27.547 -14.031 -15.336 1 67.88 222 THR B O 1
ATOM 3837 N N . ILE B 1 223 ? 26.5 -12.445 -16.375 1 67.19 223 ILE B N 1
ATOM 3838 C CA . ILE B 1 223 ? 25.5 -12.266 -15.32 1 67.19 223 ILE B CA 1
ATOM 3839 C C . ILE B 1 223 ? 24.734 -13.562 -15.117 1 67.19 223 ILE B C 1
ATOM 3841 O O . ILE B 1 223 ? 24.484 -13.984 -13.984 1 67.19 223 ILE B O 1
ATOM 3845 N N . SER B 1 224 ? 24.484 -14.109 -16.156 1 65.62 224 SER B N 1
ATOM 3846 C CA . SER B 1 224 ? 23.766 -15.375 -16.094 1 65.62 224 SER B CA 1
ATOM 3847 C C . SER B 1 224 ? 24.625 -16.453 -15.445 1 65.62 224 SER B C 1
ATOM 3849 O O . SER B 1 224 ? 24.125 -17.25 -14.648 1 65.62 224 SER B O 1
ATOM 3851 N N . GLU B 1 225 ? 25.922 -16.516 -15.727 1 75.38 225 GLU B N 1
ATOM 3852 C CA . GLU B 1 225 ? 26.844 -17.484 -15.156 1 75.38 225 GLU B CA 1
ATOM 3853 C C . GLU B 1 225 ? 27.094 -17.219 -13.68 1 75.38 225 GLU B C 1
ATOM 3855 O O . GLU B 1 225 ? 27.266 -18.156 -12.891 1 75.38 225 GLU B O 1
ATOM 3860 N N . GLN B 1 226 ? 27.031 -16 -13.352 1 75.56 226 GLN B N 1
ATOM 3861 C CA . GLN B 1 226 ? 27.172 -15.656 -11.938 1 75.56 226 GLN B CA 1
ATOM 3862 C C . GLN B 1 226 ? 26.016 -16.203 -11.117 1 75.56 226 GLN B C 1
ATOM 3864 O O . GLN B 1 226 ? 26.203 -16.734 -10.023 1 75.56 226 GLN B O 1
ATOM 3869 N N . ASN B 1 227 ? 25 -16.109 -11.633 1 68.31 227 ASN B N 1
ATOM 3870 C CA . ASN B 1 227 ? 23.812 -16.641 -10.977 1 68.31 227 ASN B CA 1
ATOM 3871 C C . ASN B 1 227 ? 23.859 -18.156 -10.875 1 68.31 227 ASN B C 1
ATOM 3873 O O . ASN B 1 227 ? 23.5 -18.734 -9.836 1 68.31 227 ASN B O 1
ATOM 3877 N N . ARG B 1 228 ? 24.297 -18.766 -11.914 1 70.88 228 ARG B N 1
ATOM 3878 C CA . ARG B 1 228 ? 24.5 -20.203 -11.922 1 70.88 228 ARG B CA 1
ATOM 3879 C C . ARG B 1 228 ? 25.531 -20.625 -10.891 1 70.88 228 ARG B C 1
ATOM 3881 O O . ARG B 1 228 ? 25.344 -21.609 -10.172 1 70.88 228 ARG B O 1
ATOM 3888 N N . LEU B 1 229 ? 26.562 -19.859 -10.836 1 77.44 229 LEU B N 1
ATOM 3889 C CA . LEU B 1 229 ? 27.609 -20.125 -9.859 1 77.44 229 LEU B CA 1
ATOM 3890 C C . LEU B 1 229 ? 27.062 -20.031 -8.438 1 77.44 229 LEU B C 1
ATOM 3892 O O . LEU B 1 229 ? 27.312 -20.891 -7.605 1 77.44 229 LEU B O 1
ATOM 3896 N N . LYS B 1 230 ? 26.438 -19.016 -8.266 1 70.88 230 LYS B N 1
ATOM 3897 C CA . LYS B 1 230 ? 25.875 -18.797 -6.941 1 70.88 230 LYS B CA 1
ATOM 3898 C C . LYS B 1 230 ? 24.984 -19.984 -6.531 1 70.88 230 LYS B C 1
ATOM 3900 O O . LYS B 1 230 ? 25.078 -20.469 -5.402 1 70.88 230 LYS B O 1
ATOM 3905 N N . ASN B 1 231 ? 24.219 -20.438 -7.363 1 69.5 231 ASN B N 1
ATOM 3906 C CA . ASN B 1 231 ? 23.328 -21.562 -7.141 1 69.5 231 ASN B CA 1
ATOM 3907 C C . ASN B 1 231 ? 24.125 -22.859 -6.906 1 69.5 231 ASN B C 1
ATOM 3909 O O . ASN B 1 231 ? 23.781 -23.641 -6.02 1 69.5 231 ASN B O 1
ATOM 3913 N N . LEU B 1 232 ? 25.141 -23.031 -7.684 1 73 232 LEU B N 1
ATOM 3914 C CA . LEU B 1 232 ? 25.938 -24.234 -7.586 1 73 232 LEU B CA 1
ATOM 3915 C C . LEU B 1 232 ? 26.75 -24.25 -6.289 1 73 232 LEU B C 1
ATOM 3917 O O . LEU B 1 232 ? 26.859 -25.281 -5.637 1 73 232 LEU B O 1
ATOM 3921 N N . LEU B 1 233 ? 27.203 -23.109 -5.98 1 75.56 233 LEU B N 1
ATOM 3922 C CA . LEU B 1 233 ? 27.969 -23 -4.738 1 75.56 233 LEU B CA 1
ATOM 3923 C C . LEU B 1 233 ? 27.062 -23.266 -3.533 1 75.56 233 LEU B C 1
ATOM 3925 O O . LEU B 1 233 ? 27.453 -23.953 -2.594 1 75.56 233 LEU B O 1
ATOM 3929 N N . SER B 1 234 ? 26.031 -22.703 -3.6 1 70.56 234 SER B N 1
ATOM 3930 C CA . SER B 1 234 ? 25.062 -22.891 -2.518 1 70.56 234 SER B CA 1
ATOM 3931 C C . SER B 1 234 ? 24.641 -24.359 -2.406 1 70.56 234 SER B C 1
ATOM 3933 O O . SER B 1 234 ? 24.562 -24.906 -1.305 1 70.56 234 SER B O 1
ATOM 3935 N N . ARG B 1 235 ? 24.344 -24.969 -3.504 1 68.69 235 ARG B N 1
ATOM 3936 C CA . ARG B 1 235 ? 23.984 -26.375 -3.527 1 68.69 235 ARG B CA 1
ATOM 3937 C C . ARG B 1 235 ? 25.125 -27.234 -2.992 1 68.69 235 ARG B C 1
ATOM 3939 O O . ARG B 1 235 ? 24.891 -28.203 -2.25 1 68.69 235 ARG B O 1
ATOM 3946 N N . PHE B 1 236 ? 26.266 -26.938 -3.461 1 71.12 236 PHE B N 1
ATOM 3947 C CA . PHE B 1 236 ? 27.438 -27.656 -2.986 1 71.12 236 PHE B CA 1
ATOM 3948 C C . PHE B 1 236 ? 27.562 -27.578 -1.469 1 71.12 236 PHE B C 1
ATOM 3950 O O . PHE B 1 236 ? 27.797 -28.578 -0.8 1 71.12 236 PHE B O 1
ATOM 3957 N N . SER B 1 237 ? 27.438 -26.359 -1.062 1 72.25 237 SER B N 1
ATOM 3958 C CA . SER B 1 237 ? 27.547 -26.141 0.377 1 72.25 237 SER B CA 1
ATOM 3959 C C . SER B 1 237 ? 26.469 -26.891 1.136 1 72.25 237 SER B C 1
ATOM 3961 O O . SER B 1 237 ? 26.734 -27.484 2.186 1 72.25 237 SER B O 1
ATOM 3963 N N . VAL B 1 238 ? 25.391 -26.953 0.604 1 66.62 238 VAL B N 1
ATOM 3964 C CA . VAL B 1 238 ? 24.266 -27.625 1.243 1 66.62 238 VAL B CA 1
ATOM 3965 C C . VAL B 1 238 ? 24.453 -29.141 1.196 1 66.62 238 VAL B C 1
ATOM 3967 O O . VAL B 1 238 ? 24.188 -29.828 2.18 1 66.62 238 VAL B O 1
ATOM 3970 N N . LEU B 1 239 ? 24.828 -29.562 0.116 1 64.12 239 LEU B N 1
ATOM 3971 C CA . LEU B 1 239 ? 24.953 -31 -0.073 1 64.12 239 LEU B CA 1
ATOM 3972 C C . LEU B 1 239 ? 26.172 -31.547 0.677 1 64.12 239 LEU B C 1
ATOM 3974 O O . LEU B 1 239 ? 26.141 -32.656 1.186 1 64.12 239 LEU B O 1
ATOM 3978 N N . THR B 1 240 ? 27.188 -30.781 0.77 1 69.19 240 THR B N 1
ATOM 3979 C CA . THR B 1 240 ? 28.422 -31.297 1.322 1 69.19 240 THR B CA 1
ATOM 3980 C C . THR B 1 240 ? 28.656 -30.766 2.73 1 69.19 240 THR B C 1
ATOM 3982 O O . THR B 1 240 ? 29.5 -31.281 3.473 1 69.19 240 THR B O 1
ATOM 3985 N N . GLY B 1 241 ? 27.828 -29.719 3.035 1 67.81 241 GLY B N 1
ATOM 3986 C CA . GLY B 1 241 ? 28.047 -29.062 4.32 1 67.81 241 GLY B CA 1
ATOM 3987 C C . GLY B 1 241 ? 29.312 -28.219 4.352 1 67.81 241 GLY B C 1
ATOM 3988 O O . GLY B 1 241 ? 29.719 -27.75 5.414 1 67.81 241 GLY B O 1
ATOM 3989 N N . LYS B 1 242 ? 30.031 -28.172 3.264 1 73.31 242 LYS B N 1
ATOM 3990 C CA . LYS B 1 242 ? 31.297 -27.422 3.168 1 73.31 242 LYS B CA 1
ATOM 3991 C C . LYS B 1 242 ? 31.219 -26.375 2.066 1 73.31 242 LYS B C 1
ATOM 3993 O O . LYS B 1 242 ? 30.391 -26.453 1.17 1 73.31 242 LYS B O 1
ATOM 3998 N N . SER B 1 243 ? 32.062 -25.312 2.279 1 72.12 243 SER B N 1
ATOM 3999 C CA . SER B 1 243 ? 32.219 -24.312 1.219 1 72.12 243 SER B CA 1
ATOM 4000 C C . SER B 1 243 ? 33.219 -24.781 0.179 1 72.12 243 SER B C 1
ATOM 4002 O O . SER B 1 243 ? 34.219 -25.422 0.52 1 72.12 243 SER B O 1
ATOM 4004 N N . LEU B 1 244 ? 32.906 -24.5 -1.045 1 68.62 244 LEU B N 1
ATOM 4005 C CA . LEU B 1 244 ? 33.875 -24.828 -2.098 1 68.62 244 LEU B CA 1
ATOM 4006 C C . LEU B 1 244 ? 35.094 -23.953 -2.006 1 68.62 244 LEU B C 1
ATOM 4008 O O . LEU B 1 244 ? 35 -22.719 -1.944 1 68.62 244 LEU B O 1
ATOM 4012 N N . GLU B 1 245 ? 36.188 -24.656 -1.871 1 73.25 245 GLU B N 1
ATOM 4013 C CA . GLU B 1 245 ? 37.5 -23.969 -1.785 1 73.25 245 GLU B CA 1
ATOM 4014 C C . GLU B 1 245 ? 38.312 -24.156 -3.062 1 73.25 245 GLU B C 1
ATOM 4016 O O . GLU B 1 245 ? 38.125 -25.141 -3.783 1 73.25 245 GLU B O 1
ATOM 4021 N N . PRO B 1 246 ? 39.094 -23.141 -3.402 1 71.19 246 PRO B N 1
ATOM 4022 C CA . PRO B 1 246 ? 39.938 -23.25 -4.598 1 71.19 246 PRO B CA 1
ATOM 4023 C C . PRO B 1 246 ? 40.719 -24.562 -4.672 1 71.19 246 PRO B C 1
ATOM 4025 O O . PRO B 1 246 ? 40.969 -25.078 -5.77 1 71.19 246 PRO B O 1
ATOM 4028 N N . ALA B 1 247 ? 41 -25.125 -3.623 1 69.94 247 ALA B N 1
ATOM 4029 C CA . ALA B 1 247 ? 41.75 -26.375 -3.537 1 69.94 247 ALA B CA 1
ATOM 4030 C C . ALA B 1 247 ? 40.906 -27.562 -3.961 1 69.94 247 ALA B C 1
ATOM 4032 O O . ALA B 1 247 ? 41.406 -28.641 -4.262 1 69.94 247 ALA B O 1
ATOM 4033 N N . ASP B 1 248 ? 39.625 -27.375 -3.98 1 67.88 248 ASP B N 1
ATOM 4034 C CA . ASP B 1 248 ? 38.688 -28.469 -4.262 1 67.88 248 ASP B CA 1
ATOM 4035 C C . ASP B 1 248 ? 38.625 -28.75 -5.762 1 67.88 248 ASP B C 1
ATOM 4037 O O . ASP B 1 248 ? 38.125 -29.797 -6.176 1 67.88 248 ASP B O 1
ATOM 4041 N N . PHE B 1 249 ? 38.969 -27.672 -6.453 1 64.88 249 PHE B N 1
ATOM 4042 C CA . PHE B 1 249 ? 39.031 -27.875 -7.895 1 64.88 249 PHE B CA 1
ATOM 4043 C C . PHE B 1 249 ? 40.438 -27.75 -8.414 1 64.88 249 PHE B C 1
ATOM 4045 O O . PHE B 1 249 ? 41.25 -27.016 -7.844 1 64.88 249 PHE B O 1
ATOM 4052 N N . GLY B 1 250 ? 40.844 -28.688 -9.156 1 62.41 250 GLY B N 1
ATOM 4053 C CA . GLY B 1 250 ? 42.125 -28.5 -9.82 1 62.41 250 GLY B CA 1
ATOM 4054 C C . GLY B 1 250 ? 42.219 -27.188 -10.602 1 62.41 250 GLY B C 1
ATOM 4055 O O . GLY B 1 250 ? 41.375 -26.297 -10.398 1 62.41 250 GLY B O 1
ATOM 4056 N N . THR B 1 251 ? 43.125 -26.922 -11.555 1 66.88 251 THR B N 1
ATOM 4057 C CA . THR B 1 251 ? 43.375 -25.766 -12.398 1 66.88 251 THR B CA 1
ATOM 4058 C C . THR B 1 251 ? 42.281 -25.594 -13.422 1 66.88 251 THR B C 1
ATOM 4060 O O . THR B 1 251 ? 42.031 -26.469 -14.258 1 66.88 251 THR B O 1
ATOM 4063 N N . VAL B 1 252 ? 41.312 -24.703 -13.086 1 75.25 252 VAL B N 1
ATOM 4064 C CA . VAL B 1 252 ? 40.281 -24.359 -14.07 1 75.25 252 VAL B CA 1
ATOM 4065 C C . VAL B 1 252 ? 40.656 -23.047 -14.773 1 75.25 252 VAL B C 1
ATOM 4067 O O . VAL B 1 252 ? 41.156 -22.125 -14.133 1 75.25 252 VAL B O 1
ATOM 4070 N N . LYS B 1 253 ? 40.562 -23.188 -16.016 1 77.81 253 LYS B N 1
ATOM 4071 C CA . LYS B 1 253 ? 41.125 -22.094 -16.812 1 77.81 253 LYS B CA 1
ATOM 4072 C C . LYS B 1 253 ? 40.094 -21 -17.047 1 77.81 253 LYS B C 1
ATOM 4074 O O . LYS B 1 253 ? 40.406 -19.891 -17.469 1 77.81 253 LYS B O 1
ATOM 4079 N N . SER B 1 254 ? 38.875 -21.359 -16.859 1 83.38 254 SER B N 1
ATOM 4080 C CA . SER B 1 254 ? 37.844 -20.359 -17.141 1 83.38 254 SER B CA 1
ATOM 4081 C C . SER B 1 254 ? 36.625 -20.516 -16.234 1 83.38 254 SER B C 1
ATOM 4083 O O . SER B 1 254 ? 36.469 -21.562 -15.609 1 83.38 254 SER B O 1
ATOM 4085 N N . GLY B 1 255 ? 35.844 -19.562 -16.125 1 83.25 255 GLY B N 1
ATOM 4086 C CA . GLY B 1 255 ? 34.594 -19.609 -15.383 1 83.25 255 GLY B CA 1
ATOM 4087 C C . GLY B 1 255 ? 33.656 -20.703 -15.875 1 83.25 255 GLY B C 1
ATOM 4088 O O . GLY B 1 255 ? 33.031 -21.391 -15.07 1 83.25 255 GLY B O 1
ATOM 4089 N N . LYS B 1 256 ? 33.688 -20.828 -17.109 1 83.5 256 LYS B N 1
ATOM 4090 C CA . LYS B 1 256 ? 32.844 -21.844 -17.719 1 83.5 256 LYS B CA 1
ATOM 4091 C C . LYS B 1 256 ? 33.281 -23.25 -17.281 1 83.5 256 LYS B C 1
ATOM 4093 O O . LYS B 1 256 ? 32.438 -24.109 -17.016 1 83.5 256 LYS B O 1
ATOM 4098 N N . GLU B 1 257 ? 34.5 -23.422 -17.281 1 84.06 257 GLU B N 1
ATOM 4099 C CA . GLU B 1 257 ? 35.031 -24.703 -16.844 1 84.06 257 GLU B CA 1
ATOM 4100 C C . GLU B 1 257 ? 34.75 -24.938 -15.367 1 84.06 257 GLU B C 1
ATOM 4102 O O . GLU B 1 257 ? 34.469 -26.062 -14.961 1 84.06 257 GLU B O 1
ATOM 4107 N N . LEU B 1 258 ? 34.812 -23.922 -14.633 1 83.94 258 LEU B N 1
ATOM 4108 C CA . LEU B 1 258 ? 34.469 -24.031 -13.219 1 83.94 258 LEU B CA 1
ATOM 4109 C C . LEU B 1 258 ? 33 -24.469 -13.031 1 83.94 258 LEU B C 1
ATOM 4111 O O . LEU B 1 258 ? 32.719 -25.344 -12.211 1 83.94 258 LEU B O 1
ATOM 4115 N N . LEU B 1 259 ? 32.25 -23.906 -13.742 1 84.25 259 LEU B N 1
ATOM 4116 C CA . LEU B 1 259 ? 30.844 -24.25 -13.656 1 84.25 259 LEU B CA 1
ATOM 4117 C C . LEU B 1 259 ? 30.594 -25.703 -14.039 1 84.25 259 LEU B C 1
ATOM 4119 O O . LEU B 1 259 ? 29.859 -26.422 -13.367 1 84.25 259 LEU B O 1
ATOM 4123 N N . ALA B 1 260 ? 31.219 -26.078 -15.07 1 82.12 260 ALA B N 1
ATOM 4124 C CA . ALA B 1 260 ? 31.094 -27.469 -15.531 1 82.12 260 ALA B CA 1
ATOM 4125 C C . ALA B 1 260 ? 31.656 -28.438 -14.5 1 82.12 260 ALA B C 1
ATOM 4127 O O . ALA B 1 260 ? 31.062 -29.484 -14.25 1 82.12 260 ALA B O 1
ATOM 4128 N N . ALA B 1 261 ? 32.719 -28.125 -13.891 1 80.88 261 ALA B N 1
ATOM 4129 C CA . ALA B 1 261 ? 33.312 -28.969 -12.867 1 80.88 261 ALA B CA 1
ATOM 4130 C C . ALA B 1 261 ? 32.438 -29.078 -11.633 1 80.88 261 ALA B C 1
ATOM 4132 O O . ALA B 1 261 ? 32.281 -30.156 -11.055 1 80.88 261 ALA B O 1
ATOM 4133 N N . LEU B 1 262 ? 31.922 -28.016 -11.32 1 79.25 262 LEU B N 1
ATOM 4134 C CA . LEU B 1 262 ? 31.031 -27.969 -10.156 1 79.25 262 LEU B CA 1
ATOM 4135 C C . LEU B 1 262 ? 29.781 -28.797 -10.414 1 79.25 262 LEU B C 1
ATOM 4137 O O . LEU B 1 262 ? 29.328 -29.547 -9.531 1 79.25 262 LEU B O 1
ATOM 4141 N N . GLU B 1 263 ? 29.297 -28.656 -11.5 1 79.88 263 GLU B N 1
ATOM 4142 C CA . GLU B 1 263 ? 28.109 -29.422 -11.875 1 79.88 263 GLU B CA 1
ATOM 4143 C C . GLU B 1 263 ? 28.406 -30.922 -11.898 1 79.88 263 GLU B C 1
ATOM 4145 O O . GLU B 1 263 ? 27.609 -31.719 -11.422 1 79.88 263 GLU B O 1
ATOM 4150 N N . SER B 1 264 ? 29.453 -31.188 -12.469 1 79.19 264 SER B N 1
ATOM 4151 C CA . SER B 1 264 ? 29.859 -32.594 -12.508 1 79.19 264 SER B CA 1
ATOM 4152 C C . SER B 1 264 ? 30.047 -33.156 -11.102 1 79.19 264 SER B C 1
ATOM 4154 O O . SER B 1 264 ? 29.641 -34.281 -10.82 1 79.19 264 SER B O 1
ATOM 4156 N N . ARG B 1 265 ? 30.562 -32.344 -10.234 1 77.25 265 ARG B N 1
ATOM 4157 C CA . ARG B 1 265 ? 30.781 -32.781 -8.852 1 77.25 265 ARG B CA 1
ATOM 4158 C C . ARG B 1 265 ? 29.453 -32.906 -8.125 1 77.25 265 ARG B C 1
ATOM 4160 O O . ARG B 1 265 ? 29.266 -33.875 -7.355 1 77.25 265 ARG B O 1
ATOM 4167 N N . LEU B 1 266 ? 28.703 -32.062 -8.344 1 76.62 266 LEU B N 1
ATOM 4168 C CA . LEU B 1 266 ? 27.406 -32.125 -7.691 1 76.62 266 LEU B CA 1
ATOM 4169 C C . LEU B 1 266 ? 26.594 -33.312 -8.188 1 76.62 266 LEU B C 1
ATOM 4171 O O . LEU B 1 266 ? 25.875 -33.969 -7.41 1 76.62 266 LEU B O 1
ATOM 4175 N N . ASP B 1 267 ? 26.641 -33.594 -9.398 1 70.44 267 ASP B N 1
ATOM 4176 C CA . ASP B 1 267 ? 25.984 -34.75 -9.969 1 70.44 267 ASP B CA 1
ATOM 4177 C C . ASP B 1 267 ? 26.516 -36.062 -9.344 1 70.44 267 ASP B C 1
ATOM 4179 O O . ASP B 1 267 ? 25.766 -37 -9.117 1 70.44 267 ASP B O 1
ATOM 4183 N N . LYS B 1 268 ? 27.688 -36.094 -8.992 1 73 268 LYS B N 1
ATOM 4184 C CA . LYS B 1 268 ? 28.312 -37.25 -8.359 1 73 268 LYS B CA 1
ATOM 4185 C C . LYS B 1 268 ? 27.875 -37.375 -6.902 1 73 268 LYS B C 1
ATOM 4187 O O . LYS B 1 268 ? 27.703 -38.5 -6.398 1 73 268 LYS B O 1
ATOM 4192 N N . ILE B 1 269 ? 27.766 -36.219 -6.301 1 66.31 269 ILE B N 1
ATOM 4193 C CA . ILE B 1 269 ? 27.359 -36.25 -4.902 1 66.31 269 ILE B CA 1
ATOM 4194 C C . ILE B 1 269 ? 25.906 -36.719 -4.809 1 66.31 269 ILE B C 1
ATOM 4196 O O . ILE B 1 269 ? 25.547 -37.469 -3.898 1 66.31 269 ILE B O 1
ATOM 4200 N N . LYS B 1 270 ? 25.078 -36.406 -5.566 1 55.34 270 LYS B N 1
ATOM 4201 C CA . LYS B 1 270 ? 23.688 -36.875 -5.602 1 55.34 270 LYS B CA 1
ATOM 4202 C C . LYS B 1 270 ? 23.594 -38.375 -5.73 1 55.34 270 LYS B C 1
ATOM 4204 O O . LYS B 1 270 ? 22.719 -39 -5.148 1 55.34 270 LYS B O 1
ATOM 4209 N N . PHE B 1 271 ? 24.344 -38.875 -6.441 1 50.03 271 PHE B N 1
ATOM 4210 C CA . PHE B 1 271 ? 24.344 -40.312 -6.598 1 50.03 271 PHE B CA 1
ATOM 4211 C C . PHE B 1 271 ? 24.922 -41 -5.359 1 50.03 271 PHE B C 1
ATOM 4213 O O . PHE B 1 271 ? 24.609 -42.156 -5.074 1 50.03 271 PHE B O 1
ATOM 4220 N N . GLU B 1 272 ? 25.641 -40.312 -4.602 1 48.41 272 GLU B N 1
ATOM 4221 C CA . GLU B 1 272 ? 26.203 -40.969 -3.422 1 48.41 272 GLU B CA 1
ATOM 4222 C C . GLU B 1 272 ? 25.328 -40.75 -2.195 1 48.41 272 GLU B C 1
ATOM 4224 O O . GLU B 1 272 ? 25.469 -41.438 -1.188 1 48.41 272 GLU B O 1
ATOM 4229 N N . LEU B 1 273 ? 24.484 -39.844 -2.26 1 40.38 273 LEU B N 1
ATOM 4230 C CA . LEU B 1 273 ? 23.516 -39.812 -1.164 1 40.38 273 LEU B CA 1
ATOM 4231 C C . LEU B 1 273 ? 22.281 -40.625 -1.507 1 40.38 273 LEU B C 1
ATOM 4233 O O . LEU B 1 273 ? 21.844 -40.656 -2.662 1 40.38 273 LEU B O 1
#

Nearest PDB structures (foldseek):
  4qas-assembly1_B-2  TM=7.464E-01  e=2.455E-11  Chlamydia trachomatis L2/434/Bu
  4qat-assembly2_B  TM=7.500E-01  e=7.346E-11  Chlamydia trachomatis L2/434/Bu
  4qaq-assembly1_B  TM=7.331E-01  e=6.503E-11  Chlamydia trachomatis L2/434/Bu
  4qat-assembly1_A  TM=7.164E-01  e=1.351E-10  Chlamydia trachomatis L2/434/Bu
  1ybf-assembly1_C  TM=6.257E-01  e=3.620E-09  Bacteroides thetaiotaomicron VPI-5482

Organism: Methylotuvimicrobium buryatense (NCBI:txid95641)

Secondary structure (DSSP, 8-state):
-------EEEEESSHHHHHHHHHHHT-EE-TT--SSEEEE-SSEEEEE--SSHHHHHHHHHHHHHHHT--S--EEEEEEEEE-SSSPTT-EEEEEEEEETTT--EE-PPP--S-SS-EEEEEE-SS---S--SSSEEESSHHHHHHHHTTTS-GGGEEEEEEEEE-SSS--TT--HHHHHHHHHTTHHHHHHHHHHHHHHHHHH-----TTHHHHHHHS---HHHHHHHHHHHHHHHHHHSS---GGGS----SHHHHHHHHHHHHHHHHHH-/-------EEEEESSHHHHHHHHHHHT-EE-TT--SSEEEE-SSEEEEE--SSHHHHHHHHHHHHHHHT--S--EEEEEEEEE-SSSPTT-EEEEEEEEETTT--EE-PPP--S-SS-EEEEEE-SS---S--SSSEEESSHHHHHHHHTTTS-GGGEEEEEEEEE-SSS--TT--HHHHHHHHHTTHHHHHHHHHHHHHHHHHH-----TTHHHHHHHS---HHHHHHHHHHHHHHHHHHSS---GGGS----SHHHHHHHHHHHHHHHHHH-

InterPro domains:
  IPR035994 Nucleoside phosphorylase superfamily [G3DSA:3.40.50.1580] (4-184)
  IPR035994 Nucleoside phosphorylase superfamily [SSF53167] (8-181)
  IPR049539 Spore photoproduct lyase [PTHR37822] (8-123)

Foldseek 3Di:
DPLPQAAEEEEEADPLLCVLVCVVVVWDWDPVDDQWTWTDDDRYIYTHQHFAAVSLLVGRLVRCVVVVDAALHAYEYEFAWAAADDDALAKEKEQKEAEPPPRDMDGADDFPDAPHYYFYEYAYGDDDQVNPDHHTYGGHVVSRQVNVVVRYPSPRYIYMYGYHAHNVGTCPDPDSNSRSVSSNVCVVRVVVVVVRSSVVSSQVPLPFLVCLVVLVVVAPDDPVLSVLSRSLSSLCCVLVVDHDDPVNDDDDDHSVSVSVVSVVVSVVSVVVD/DPLPQAAEEEEEADPLLCVLVCVVVVWDWDPVDDQWTWTDDDRYIYTHQHFAAVSLLVGRLVRCVVVVDAALHAYEYEFAWAAADDDALAKEKEQKEAEPPPRDMDGADDFPDAPHYYFYEYAYGDDDQVNPDHHTYGGHVVSRQVNVVVRYPSHRYIYMYGYHAHNVGTCPDPDSNSRSVSSNVCVVRVVVVVVRSSVVSSQVPLPFLVCLVVLVVVAPDDPVLSVLSRSLSSLCCVLVVDHDDPVNDDDDDHSVSVSVVSVVVSVVSVVVD

pLDDT: mean 87.01, std 14.39, range [24.72, 98.88]

Radius of gyration: 27.62 Å; Cα contacts (8 Å, |Δi|>4): 1082; chains: 2; bounding box: 79×72×66 Å